Protein AF-0000000086087551 (afdb_homodimer)

Organism: Haemaphysalis longicornis (NCBI:txid44386)

Foldseek 3Di:
DDCPPPPPPCPVPCPVVFDWDDFPRFIWGFDAWPDDDPFWTWTWIARPVVRFIWIKTKGFAADPVSVVLLVVLLVVLCQDDDLQAWHWPGKDKAADPPPVDNGGIMIITITHDFPVAWQLVVLVVCLVVVNADDPLLLLVQLLLVLVVLVRQQPRPPARKAQLADARNQWGAHDPRRTHGHDSSLMDGFKDAFADPVSQVVQLVSSVVPYDLLLFALCSPGPDHRDMGGNLRVLSSSLQRSVCSQRVGGQQVVCVVVVHDSSVVLLVLDRDDDPPGPDDVLSVVLSSLSSDNPSVSHDDSVVSSVSSVVVSVVSVVVD/DDPPPPPPPPPVVCPVVFDWDDFPHFIWGFDAWPDDDPFWTWTWIARPVVRFIWIKTKGFAADPVSVVLLVVLLVVLCQDDDLQAWHWPGKDKAADPPPVDNGGIMIITITHDFPQAWQLVVLVVCLVVVNADDPLLLLVQLLLVLVVLVRQQPDPPARKAQLADARNQWGQHPVRRTHGHDSSLMDGFKDAFADPVSQVVQLVSSVVRYDLLLFALCSPGPDHRDMGGNLRVLSSSLQRSVCSQRVGGQQVVCVVVVHDSSVVLLVLDRDDDPPGPDDVLSVVLSSLSSDNPSVSHDDSVVSSVSSVVVSVVSVVVD

Sequence (636 aa):
MNSLGLGILFNMGCTCTKEAVCINGKRYVVKTRLGEGGFSVVDLVYDASKQRLYALKRIPCHTHESERDAMREAELYKSFDHPNLVRCVDAALVPCHDLSKPFSSEALILLPYFRRGTLQDELTMRARSRDHMAETRLLELFLGMCQGVQAIHSAMPIALAHRDLKPANVLLGEDDVPVWMDFGSMGRARLDIGRTSEAMALQDLATEKCSMSYRAPELFNVESRTSIDERVDIWSLGCCLYAMCFFRSPFEAAHERGDSVALAVLSGHVDIPEDSPYSGGLHTLIRTMLEVDCLQRPFIETVLDQVTALLAAANHKVMNSLGLGILFNMGCTCTKEAVCINGKRYVVKTRLGEGGFSVVDLVYDASKQRLYALKRIPCHTHESERDAMREAELYKSFDHPNLVRCVDAALVPCHDLSKPFSSEALILLPYFRRGTLQDELTMRARSRDHMAETRLLELFLGMCQGVQAIHSAMPIALAHRDLKPANVLLGEDDVPVWMDFGSMGRARLDIGRTSEAMALQDLATEKCSMSYRAPELFNVESRTSIDERVDIWSLGCCLYAMCFFRSPFEAAHERGDSVALAVLSGHVDIPEDSPYSGGLHTLIRTMLEVDCLQRPFIETVLDQVTALLAAANHKV

Solvent-accessible surface area (backbone atoms only — not comparable to full-atom values): 33970 Å² total; per-residue (Å²): 137,85,81,77,76,82,76,78,74,80,73,72,72,75,74,74,74,63,57,66,46,71,53,91,87,41,65,30,39,48,75,46,80,73,46,47,42,89,70,36,34,31,28,32,26,35,30,72,92,74,70,41,66,30,29,35,38,36,30,72,12,77,44,72,54,45,42,52,52,48,50,48,31,51,48,54,26,60,70,47,89,46,90,21,38,52,47,52,74,45,70,41,80,40,76,46,80,54,70,88,48,69,34,57,26,31,34,39,37,32,28,72,56,53,90,71,37,28,46,36,50,52,31,36,46,28,50,75,73,67,54,66,65,56,65,64,59,48,45,54,36,48,46,36,47,48,52,30,49,43,53,41,46,63,32,78,97,55,40,25,25,53,55,50,54,43,43,76,32,22,33,32,42,84,93,60,41,30,22,40,51,78,55,76,48,40,42,74,15,71,43,78,24,65,46,61,67,53,12,46,19,50,26,47,48,34,61,71,51,23,52,70,59,34,51,32,54,65,46,71,64,41,54,48,73,39,70,50,44,48,48,48,42,35,26,6,47,20,28,36,52,42,13,64,66,67,48,42,37,77,36,40,61,36,46,60,72,58,42,25,42,66,57,48,48,66,66,48,70,72,86,74,64,90,81,56,91,65,58,69,68,57,53,48,52,36,51,46,25,46,38,61,54,66,88,70,30,54,54,63,68,56,52,50,51,50,48,52,52,49,46,55,53,52,58,63,75,97,138,83,81,78,78,79,77,78,73,80,72,74,70,78,72,73,74,63,56,67,48,73,53,93,88,42,65,30,39,49,74,45,78,74,47,45,42,89,68,35,35,30,29,32,27,34,30,74,91,74,69,41,66,29,28,35,39,37,30,72,14,76,45,71,54,46,43,50,52,49,50,49,31,50,48,53,26,59,72,49,90,47,90,21,39,52,46,52,75,45,70,38,79,40,76,47,81,53,71,88,45,67,36,57,26,30,35,39,37,32,28,73,57,55,89,69,38,28,46,35,50,54,30,38,48,27,49,76,72,66,54,67,65,56,64,63,59,49,45,53,35,48,46,36,45,48,53,28,51,44,51,40,46,62,32,78,96,53,40,25,25,54,55,51,55,42,42,75,33,22,33,30,43,97,83,60,43,30,22,39,51,77,56,76,48,40,43,75,16,69,43,81,24,66,45,61,66,54,12,46,19,51,26,47,49,35,62,72,52,24,54,70,56,34,50,31,55,67,46,72,64,40,52,48,72,39,71,50,44,50,50,49,42,35,27,7,47,21,27,35,53,41,14,63,65,68,49,41,37,76,37,38,62,37,46,60,74,59,42,24,42,66,57,48,48,66,64,47,69,71,86,74,64,88,82,56,90,66,57,69,67,59,54,48,52,37,52,45,26,46,38,60,54,66,88,70,29,54,54,64,68,57,51,49,53,52,47,53,52,50,45,54,53,53,58,63,74,99

Secondary structure (DSSP, 8-state):
-------------------EEEETTEEEEEEEEEEE-SS-EEEEEEETTTTEEEEEEEEEE-SHHHHHHHHHHHHHHHH---TTB----EEEEEE---TTSS-SEEEEEEEE--TT-BHHHHHHHHHHTT-PPPHHHHHHHHHHHHHHHHHHHT-SSS-EE-S---GGGEEE-GGG-EEE--GGG-EES-EEE-SHHHHHHHHHHHHHHS-GGG--GGGTSPPSSEEE-THHHHHHHHHHHHHHHHSS-TTHHHHHTT--HHHHHHHT-----TT--S-HHHHHHHHHHT-SSGGGSPPHHHHHHHHHHHHHHHHH--/-------------------EEEETTEEEEEEEEEEE-SS-EEEEEEETTTTEEEEEEEEEE-SHHHHHHHHHHHHHHHH---TTB----EEEEEE---TTSS-SEEEEEEEE--TT-BHHHHHHHHHHTT-PPPHHHHHHHHHHHHHHHHHHHT-SSS-EE-S---GGGEEE-TTS-EEE--GGG-EES-EEE-SHHHHHHHHHHHHHHS-GGG--GGGTSPPSSEEE-THHHHHHHHHHHHHHHHSS-TTHHHHHTT--HHHHHHHT-----TT--S-HHHHHHHHHHT-SSGGGSPPHHHHHHHHHHHHHHHHH--

pLDDT: mean 89.17, std 16.14, range [23.95, 98.94]

InterPro domains:
  IPR000719 Protein kinase domain [PF00069] (28-305)
  IPR000719 Protein kinase domain [PS50011] (28-311)
  IPR000719 Protein kinase domain [SM00220] (28-309)
  IPR008271 Serine/threonine-protein kinase, active site [PS00108] (160-172)
  IPR011009 Protein kinase-like domain superfamily [SSF56112] (21-305)
  IPR052239 Serine/threonine-specific protein kinases [PTHR45998] (12-312)

Radius of gyration: 26.56 Å; Cα contacts (8 Å, |Δi|>4): 1166; chains: 2; bounding box: 54×92×97 Å

Nearest PDB structures (foldseek):
  2buj-assembly1_A  TM=9.579E-01  e=4.199E-33  Homo sapiens
  2buj-assembly2_B  TM=9.321E-01  e=1.704E-31  Homo sapiens
  4c57-assembly2_B  TM=8.834E-01  e=3.854E-23  Homo sapiens
  4o38-assembly1_A  TM=8.693E-01  e=4.239E-18  Homo sapiens
  4o38-assembly1_B  TM=8.572E-01  e=4.735E-18  Homo sapiens

Structure (mmCIF, N/CA/C/O backbone):
data_AF-0000000086087551-model_v1
#
loop_
_entity.id
_entity.type
_entity.pdbx_description
1 polymer 'non-specific serine/threonine protein kinase'
#
loop_
_atom_site.group_PDB
_atom_site.id
_atom_site.type_symbol
_atom_site.label_atom_id
_atom_site.label_alt_id
_atom_site.label_comp_id
_atom_site.label_asym_id
_atom_site.label_entity_id
_atom_site.label_seq_id
_atom_site.pdbx_PDB_ins_code
_atom_site.Cartn_x
_atom_site.Cartn_y
_atom_site.Cartn_z
_atom_site.occupancy
_atom_site.B_iso_or_equiv
_atom_site.auth_seq_id
_atom_site.auth_comp_id
_atom_site.auth_asym_id
_atom_site.auth_atom_id
_atom_site.pdbx_PDB_model_num
ATOM 1 N N . MET A 1 1 ? -19.516 52.281 -41.688 1 26.47 1 MET A N 1
ATOM 2 C CA . MET A 1 1 ? -18.219 52 -41.094 1 26.47 1 MET A CA 1
ATOM 3 C C . MET A 1 1 ? -18.156 50.594 -40.531 1 26.47 1 MET A C 1
ATOM 5 O O . MET A 1 1 ? -18.891 50.281 -39.594 1 26.47 1 MET A O 1
ATOM 9 N N . ASN A 1 2 ? -17.875 49.469 -41.312 1 25.23 2 ASN A N 1
ATOM 10 C CA . ASN A 1 2 ? -18.141 48.062 -41.469 1 25.23 2 ASN A CA 1
ATOM 11 C C . ASN A 1 2 ? -17.359 47.219 -40.469 1 25.23 2 ASN A C 1
ATOM 13 O O . ASN A 1 2 ? -16.125 47.219 -40.469 1 25.23 2 ASN A O 1
ATOM 17 N N . SER A 1 3 ? -17.828 47.125 -39.125 1 24.95 3 SER A N 1
ATOM 18 C CA . SER A 1 3 ? -17.312 46.531 -37.906 1 24.95 3 SER A CA 1
ATOM 19 C C . SER A 1 3 ? -16.953 45.062 -38.125 1 24.95 3 SER A C 1
ATOM 21 O O . SER A 1 3 ? -17.844 44.219 -38.219 1 24.95 3 SER A O 1
ATOM 23 N N . LEU A 1 4 ? -16 44.719 -39.031 1 27.45 4 LEU A N 1
ATOM 24 C CA . LEU A 1 4 ? -15.422 43.406 -39.344 1 27.45 4 LEU A CA 1
ATOM 25 C C . LEU A 1 4 ? -14.961 42.688 -38.062 1 27.45 4 LEU A C 1
ATOM 27 O O . LEU A 1 4 ? -14.016 43.125 -37.406 1 27.45 4 LEU A O 1
ATOM 31 N N . GLY A 1 5 ? -15.875 42.281 -37.188 1 26.34 5 GLY A N 1
ATOM 32 C CA . GLY A 1 5 ? -15.703 41.562 -35.938 1 26.34 5 GLY A CA 1
ATOM 33 C C . GLY A 1 5 ? -14.812 40.312 -36.062 1 26.34 5 GLY A C 1
ATOM 34 O O . GLY A 1 5 ? -15.055 39.469 -36.938 1 26.34 5 GLY A O 1
ATOM 35 N N . LEU A 1 6 ? -13.445 40.406 -35.812 1 24.66 6 LEU A N 1
ATOM 36 C CA . LEU A 1 6 ? -12.32 39.469 -35.844 1 24.66 6 LEU A CA 1
ATOM 37 C C . LEU A 1 6 ? -12.664 38.188 -35.062 1 24.66 6 LEU A C 1
ATOM 39 O O . LEU A 1 6 ? -12.828 38.219 -33.844 1 24.66 6 LEU A O 1
ATOM 43 N N . GLY A 1 7 ? -13.531 37.281 -35.562 1 24.73 7 GLY A N 1
ATOM 44 C CA . GLY A 1 7 ? -13.836 35.969 -35.062 1 24.73 7 GLY A CA 1
ATOM 45 C C . GLY A 1 7 ? -12.594 35.125 -34.844 1 24.73 7 GLY A C 1
ATOM 46 O O . GLY A 1 7 ? -12.07 34.5 -35.75 1 24.73 7 GLY A O 1
ATOM 47 N N . ILE A 1 8 ? -11.602 35.531 -34 1 24.5 8 ILE A N 1
ATOM 48 C CA . ILE A 1 8 ? -10.438 34.75 -33.656 1 24.5 8 ILE A CA 1
ATOM 49 C C . ILE A 1 8 ? -10.875 33.344 -33.25 1 24.5 8 ILE A C 1
ATOM 51 O O . ILE A 1 8 ? -11.531 33.188 -32.219 1 24.5 8 ILE A O 1
ATOM 55 N N . LEU A 1 9 ? -11.266 32.469 -34.125 1 25.09 9 LEU A N 1
ATOM 56 C CA . LEU A 1 9 ? -11.453 31.016 -34 1 25.09 9 LEU A CA 1
ATOM 57 C C . LEU A 1 9 ? -10.25 30.359 -33.312 1 25.09 9 LEU A C 1
ATOM 59 O O . LEU A 1 9 ? -9.141 30.406 -33.844 1 25.09 9 LEU A O 1
ATOM 63 N N . PHE A 1 10 ? -10.109 30.453 -31.938 1 26.47 10 PHE A N 1
ATOM 64 C CA . PHE A 1 10 ? -9.188 29.672 -31.125 1 26.47 10 PHE A CA 1
ATOM 65 C C . PHE A 1 10 ? -9.18 28.219 -31.562 1 26.47 10 PHE A C 1
ATOM 67 O O . PHE A 1 10 ? -10.094 27.453 -31.234 1 26.47 10 PHE A O 1
ATOM 74 N N . ASN A 1 11 ? -8.945 27.812 -32.75 1 28.97 11 ASN A N 1
ATOM 75 C CA . ASN A 1 11 ? -8.508 26.5 -33.219 1 28.97 11 ASN A CA 1
ATOM 76 C C . ASN A 1 11 ? -7.402 25.938 -32.312 1 28.97 11 ASN A C 1
ATOM 78 O O . ASN A 1 11 ? -6.219 26.109 -32.625 1 28.97 11 ASN A O 1
ATOM 82 N N . MET A 1 12 ? -7.336 26.188 -31.016 1 29.33 12 MET A N 1
ATOM 83 C CA . MET A 1 12 ? -6.305 25.484 -30.25 1 29.33 12 MET A CA 1
ATOM 84 C C . MET A 1 12 ? -6.301 23.984 -30.594 1 29.33 12 MET A C 1
ATOM 86 O O . MET A 1 12 ? -7.273 23.281 -30.328 1 29.33 12 MET A O 1
ATOM 90 N N . GLY A 1 13 ? -5.848 23.547 -31.766 1 30.69 13 GLY A N 1
ATOM 91 C CA . GLY A 1 13 ? -5.383 22.188 -31.984 1 30.69 13 GLY A CA 1
ATOM 92 C C . GLY A 1 13 ? -4.859 21.516 -30.734 1 30.69 13 GLY A C 1
ATOM 93 O O . GLY A 1 13 ? -3.934 22.016 -30.094 1 30.69 13 GLY A O 1
ATOM 94 N N . CYS A 1 14 ? -5.617 21.016 -29.828 1 31.77 14 CYS A N 1
ATOM 95 C CA . CYS A 1 14 ? -5.168 20.141 -28.75 1 31.77 14 CYS A CA 1
ATOM 96 C C . CYS A 1 14 ? -4.027 19.25 -29.203 1 31.77 14 CYS A C 1
ATOM 98 O O . CYS A 1 14 ? -4.258 18.25 -29.891 1 31.77 14 CYS A O 1
ATOM 100 N N . THR A 1 15 ? -3.014 19.578 -29.891 1 35.97 15 THR A N 1
ATOM 101 C CA . THR A 1 15 ? -1.847 18.703 -30.031 1 35.97 15 THR A CA 1
ATOM 102 C C . THR A 1 15 ? -1.574 17.969 -28.719 1 35.97 15 THR A C 1
ATOM 104 O O . THR A 1 15 ? -1.059 18.547 -27.766 1 35.97 15 THR A O 1
ATOM 107 N N . CYS A 1 16 ? -2.43 17.125 -28.25 1 42.81 16 CYS A N 1
ATOM 108 C CA . CYS A 1 16 ? -2.189 16.203 -27.156 1 42.81 16 CYS A CA 1
ATOM 109 C C . CYS A 1 16 ? -0.792 15.602 -27.234 1 42.81 16 CYS A C 1
ATOM 111 O O . CYS A 1 16 ? -0.553 14.68 -28.031 1 42.81 16 CYS A O 1
ATOM 113 N N . THR A 1 17 ? 0.245 16.328 -27.359 1 49.38 17 THR A N 1
ATOM 114 C CA . THR A 1 17 ? 1.604 15.805 -27.297 1 49.38 17 THR A CA 1
ATOM 115 C C . THR A 1 17 ? 1.683 14.633 -26.312 1 49.38 17 THR A C 1
ATOM 117 O O . THR A 1 17 ? 1.376 14.781 -25.125 1 49.38 17 THR A O 1
ATOM 120 N N . LYS A 1 18 ? 1.462 13.445 -26.844 1 65.31 18 LYS A N 1
ATOM 121 C CA . LYS A 1 18 ? 1.593 12.211 -26.062 1 65.31 18 LYS A CA 1
ATOM 122 C C . LYS A 1 18 ? 2.93 12.164 -25.328 1 65.31 18 LYS A C 1
ATOM 124 O O . LYS A 1 18 ? 3.963 12.539 -25.891 1 65.31 18 LYS A O 1
ATOM 129 N N . GLU A 1 19 ? 3.023 12.109 -24.078 1 84.25 19 GLU A N 1
ATOM 130 C CA . GLU A 1 19 ? 4.219 11.953 -23.266 1 84.25 19 GLU A CA 1
ATOM 131 C C . GLU A 1 19 ? 5.148 10.891 -23.828 1 84.25 19 GLU A C 1
ATOM 133 O O . GLU A 1 19 ? 4.691 9.859 -24.328 1 84.25 19 GLU A O 1
ATOM 138 N N . ALA A 1 20 ? 6.418 11.305 -24.125 1 91 20 ALA A N 1
ATOM 139 C CA . ALA A 1 20 ? 7.426 10.344 -24.547 1 91 20 ALA A CA 1
ATOM 140 C C . ALA A 1 20 ? 8.547 10.227 -23.516 1 91 20 ALA A C 1
ATOM 142 O O . ALA A 1 20 ? 8.805 11.172 -22.766 1 91 20 ALA A O 1
ATOM 143 N N . VAL A 1 21 ? 9.102 9.031 -23.469 1 91.88 21 VAL A N 1
ATOM 144 C CA . VAL A 1 21 ? 10.211 8.773 -22.562 1 91.88 21 VAL A CA 1
ATOM 145 C C . VAL A 1 21 ? 11.391 8.195 -23.344 1 91.88 21 VAL A C 1
ATOM 147 O O . VAL A 1 21 ? 11.203 7.461 -24.312 1 91.88 21 VAL A O 1
ATOM 150 N N . CYS A 1 22 ? 12.539 8.594 -22.891 1 92.94 22 CYS A N 1
ATOM 151 C CA . CYS A 1 22 ? 13.75 8.094 -23.547 1 92.94 22 CYS A CA 1
ATOM 152 C C . CYS A 1 22 ? 14.516 7.168 -22.609 1 92.94 22 CYS A C 1
ATOM 154 O O . CYS A 1 22 ? 14.781 7.512 -21.469 1 92.94 22 CYS A O 1
ATOM 156 N N . ILE A 1 23 ? 14.82 6.016 -23.109 1 95.12 23 ILE A N 1
ATOM 157 C CA . ILE A 1 23 ? 15.625 5.047 -22.375 1 95.12 23 ILE A CA 1
ATOM 158 C C . ILE A 1 23 ? 16.859 4.688 -23.188 1 95.12 23 ILE A C 1
ATOM 160 O O . ILE A 1 23 ? 16.766 4.027 -24.234 1 95.12 23 ILE A O 1
ATOM 164 N N . ASN A 1 24 ? 17.984 5.133 -22.703 1 94.88 24 ASN A N 1
ATOM 165 C CA . ASN A 1 24 ? 19.25 4.859 -23.359 1 94.88 24 ASN A CA 1
ATOM 166 C C . ASN A 1 24 ? 19.234 5.238 -24.828 1 94.88 24 ASN A C 1
ATOM 168 O O . ASN A 1 24 ? 19.609 4.445 -25.688 1 94.88 24 ASN A O 1
ATOM 172 N N . GLY A 1 25 ? 18.656 6.332 -25.109 1 92.12 25 GLY A N 1
ATOM 173 C CA . GLY A 1 25 ? 18.703 6.891 -26.453 1 92.12 25 GLY A CA 1
ATOM 174 C C . GLY A 1 25 ? 17.531 6.473 -27.312 1 92.12 25 GLY A C 1
ATOM 175 O O . GLY A 1 25 ? 17.375 6.945 -28.438 1 92.12 25 GLY A O 1
ATOM 176 N N . LYS A 1 26 ? 16.734 5.621 -26.859 1 94.69 26 LYS A N 1
ATOM 177 C CA . LYS A 1 26 ? 15.547 5.184 -27.594 1 94.69 26 LYS A CA 1
ATOM 178 C C . LYS A 1 26 ? 14.281 5.844 -27.062 1 94.69 26 LYS A C 1
ATOM 180 O O . LYS A 1 26 ? 14.109 5.961 -25.844 1 94.69 26 LYS A O 1
ATOM 185 N N . ARG A 1 27 ? 13.5 6.207 -27.984 1 94.19 27 ARG A N 1
ATOM 186 C CA . ARG A 1 27 ? 12.305 6.957 -27.609 1 94.19 27 ARG A CA 1
ATOM 187 C C . ARG A 1 27 ? 11.078 6.055 -27.594 1 94.19 27 ARG A C 1
ATOM 189 O O . ARG A 1 27 ? 10.859 5.273 -28.516 1 94.19 27 ARG A O 1
ATOM 196 N N . TYR A 1 28 ? 10.258 6.18 -26.562 1 95.94 28 TYR A N 1
ATOM 197 C CA . TYR A 1 28 ? 9.008 5.449 -26.406 1 95.94 28 TYR A CA 1
ATOM 198 C C . TYR A 1 28 ? 7.844 6.406 -26.156 1 95.94 28 TYR A C 1
ATOM 200 O O . TYR A 1 28 ? 7.949 7.316 -25.344 1 95.94 28 TYR A O 1
ATOM 208 N N . VAL A 1 29 ? 6.773 6.141 -26.844 1 95.38 29 VAL A N 1
ATOM 209 C CA . VAL A 1 29 ? 5.594 6.98 -26.688 1 95.38 29 VAL A CA 1
ATOM 210 C C . VAL A 1 29 ? 4.652 6.352 -25.656 1 95.38 29 VAL A C 1
ATOM 212 O O . VAL A 1 29 ? 4.309 5.172 -25.766 1 95.38 29 VAL A O 1
ATOM 215 N N . VAL A 1 30 ? 4.289 7.137 -24.688 1 93.38 30 VAL A N 1
ATOM 216 C CA . VAL A 1 30 ? 3.371 6.645 -23.672 1 93.38 30 VAL A CA 1
ATOM 217 C C . VAL A 1 30 ? 1.95 6.605 -24.234 1 93.38 30 VAL A C 1
ATOM 219 O O . VAL A 1 30 ? 1.44 7.617 -24.719 1 93.38 30 VAL A O 1
ATOM 222 N N . LYS A 1 31 ? 1.336 5.445 -24.156 1 89.38 31 LYS A N 1
ATOM 223 C CA . LYS A 1 31 ? -0.014 5.281 -24.688 1 89.38 31 LYS A CA 1
ATOM 224 C C . LYS A 1 31 ? -1.061 5.434 -23.594 1 89.38 31 LYS A C 1
ATOM 226 O O . LYS A 1 31 ? -1.984 6.242 -23.719 1 89.38 31 LYS A O 1
ATOM 231 N N . THR A 1 32 ? -0.884 4.602 -22.547 1 82.56 32 THR A N 1
ATOM 232 C CA . THR A 1 32 ? -1.858 4.613 -21.469 1 82.56 32 THR A CA 1
ATOM 233 C C . THR A 1 32 ? -1.233 4.098 -20.172 1 82.56 32 THR A C 1
ATOM 235 O O . THR A 1 32 ? -0.207 3.414 -20.203 1 82.56 32 THR A O 1
ATOM 238 N N . ARG A 1 33 ? -1.849 4.457 -19.094 1 83.31 33 ARG A N 1
ATOM 239 C CA . ARG A 1 33 ? -1.463 3.928 -17.781 1 83.31 33 ARG A CA 1
ATOM 240 C C . ARG A 1 33 ? -2.021 2.523 -17.578 1 83.31 33 ARG A C 1
ATOM 242 O O . ARG A 1 33 ? -3.23 2.309 -17.688 1 83.31 33 ARG A O 1
ATOM 249 N N . LEU A 1 34 ? -1.147 1.577 -17.297 1 81.75 34 LEU A N 1
ATOM 250 C CA . LEU A 1 34 ? -1.566 0.2 -17.062 1 81.75 34 LEU A CA 1
ATOM 251 C C . LEU A 1 34 ? -1.877 -0.027 -15.586 1 81.75 34 LEU A C 1
ATOM 253 O O . LEU A 1 34 ? -2.754 -0.826 -15.25 1 81.75 34 LEU A O 1
ATOM 257 N N . GLY A 1 35 ? -1.103 0.568 -14.727 1 77 35 GLY A N 1
ATOM 258 C CA . GLY A 1 35 ? -1.298 0.393 -13.289 1 77 35 GLY A CA 1
ATOM 259 C C . GLY A 1 35 ? -0.464 1.345 -12.453 1 77 35 GLY A C 1
ATOM 260 O O . GLY A 1 35 ? 0.542 1.878 -12.93 1 77 35 GLY A O 1
ATOM 261 N N . GLU A 1 36 ? -0.962 1.623 -11.219 1 76.12 36 GLU A N 1
ATOM 262 C CA . GLU A 1 36 ? -0.247 2.465 -10.258 1 76.12 36 GLU A CA 1
ATOM 263 C C . GLU A 1 36 ? -0.366 1.914 -8.844 1 76.12 36 GLU A C 1
ATOM 265 O O . GLU A 1 36 ? -1.465 1.59 -8.383 1 76.12 36 GLU A O 1
ATOM 270 N N . GLY A 1 37 ? 0.74 1.65 -8.258 1 73.12 37 GLY A N 1
ATOM 271 C CA . GLY A 1 37 ? 0.796 1.233 -6.863 1 73.12 37 GLY A CA 1
ATOM 272 C C . GLY A 1 37 ? 1.63 2.158 -5.996 1 73.12 37 GLY A C 1
ATOM 273 O O . GLY A 1 37 ? 2.062 3.221 -6.449 1 73.12 37 GLY A O 1
ATOM 274 N N . GLY A 1 38 ? 1.701 1.881 -4.766 1 69.5 38 GLY A N 1
ATOM 275 C CA . GLY A 1 38 ? 2.453 2.691 -3.822 1 69.5 38 GLY A CA 1
ATOM 276 C C . GLY A 1 38 ? 3.938 2.748 -4.133 1 69.5 38 GLY A C 1
ATOM 277 O O . GLY A 1 38 ? 4.633 3.67 -3.699 1 69.5 38 GLY A O 1
ATOM 278 N N . PHE A 1 39 ? 4.367 1.865 -4.977 1 75.56 39 PHE A N 1
ATOM 279 C CA . PHE A 1 39 ? 5.809 1.751 -5.16 1 75.56 39 PHE A CA 1
ATOM 280 C C . PHE A 1 39 ? 6.215 2.195 -6.559 1 75.56 39 PHE A C 1
ATOM 282 O O . PHE A 1 39 ? 7.359 2.594 -6.781 1 75.56 39 PHE A O 1
ATOM 289 N N . SER A 1 40 ? 5.293 2.045 -7.504 1 86.75 40 SER A N 1
ATOM 290 C CA . SER A 1 40 ? 5.656 2.328 -8.891 1 86.75 40 SER A CA 1
ATOM 291 C C . SER A 1 40 ? 4.418 2.57 -9.75 1 86.75 40 SER A C 1
ATOM 293 O O . SER A 1 40 ? 3.289 2.359 -9.289 1 86.75 40 SER A O 1
ATOM 295 N N . VAL A 1 41 ? 4.73 3.076 -10.914 1 86.81 41 VAL A N 1
ATOM 296 C CA . VAL A 1 41 ? 3.727 3.244 -11.961 1 86.81 41 VAL A CA 1
ATOM 297 C C . VAL A 1 41 ? 4.121 2.436 -13.195 1 86.81 41 VAL A C 1
ATOM 299 O O . VAL A 1 41 ? 5.309 2.316 -13.516 1 86.81 41 VAL A O 1
ATOM 302 N N . VAL A 1 42 ? 3.084 1.887 -13.828 1 91.75 42 VAL A N 1
ATOM 303 C CA . VAL A 1 42 ? 3.367 1.131 -15.047 1 91.75 42 VAL A CA 1
ATOM 304 C C . VAL A 1 42 ? 2.572 1.711 -16.203 1 91.75 42 VAL A C 1
ATOM 306 O O . VAL A 1 42 ? 1.348 1.833 -16.141 1 91.75 42 VAL A O 1
ATOM 309 N N . ASP A 1 43 ? 3.277 2.016 -17.328 1 92.62 43 ASP A N 1
ATOM 310 C CA . ASP A 1 43 ? 2.66 2.576 -18.531 1 92.62 43 ASP A CA 1
ATOM 311 C C . ASP A 1 43 ? 2.822 1.634 -19.719 1 92.62 43 ASP A C 1
ATOM 313 O O . ASP A 1 43 ? 3.834 0.94 -19.828 1 92.62 43 ASP A O 1
ATOM 317 N N . LEU A 1 44 ? 1.764 1.648 -20.484 1 93.69 44 LEU A N 1
ATOM 318 C CA . LEU A 1 44 ? 1.917 1.074 -21.828 1 93.69 44 LEU A CA 1
ATOM 319 C C . LEU A 1 44 ? 2.666 2.031 -22.75 1 93.69 44 LEU A C 1
ATOM 321 O O . LEU A 1 44 ? 2.27 3.189 -22.891 1 93.69 44 LEU A O 1
ATOM 325 N N . VAL A 1 45 ? 3.738 1.545 -23.312 1 96.5 45 VAL A N 1
ATOM 326 C CA . VAL A 1 45 ? 4.516 2.418 -24.188 1 96.5 45 VAL A CA 1
ATOM 327 C C . VAL A 1 45 ? 4.719 1.742 -25.531 1 96.5 45 VAL A C 1
ATOM 329 O O . VAL A 1 45 ? 4.625 0.518 -25.641 1 96.5 45 VAL A O 1
ATOM 332 N N . TYR A 1 46 ? 4.969 2.562 -26.5 1 96.31 46 TYR A N 1
ATOM 333 C CA . TYR A 1 46 ? 5.07 2.104 -27.891 1 96.31 46 TYR A CA 1
ATOM 334 C C . TYR A 1 46 ? 6.402 2.516 -28.5 1 96.31 46 TYR A C 1
ATOM 336 O O . TYR A 1 46 ? 6.809 3.676 -28.406 1 96.31 46 TYR A O 1
ATOM 344 N N . ASP A 1 47 ? 7.09 1.545 -29 1 95.31 47 ASP A N 1
ATOM 345 C CA . ASP A 1 47 ? 8.281 1.778 -29.797 1 95.31 47 ASP A CA 1
ATOM 346 C C . ASP A 1 47 ? 7.922 1.906 -31.281 1 95.31 47 ASP A C 1
ATOM 348 O O . ASP A 1 47 ? 7.68 0.903 -31.953 1 95.31 47 ASP A O 1
ATOM 352 N N . ALA A 1 48 ? 8.039 3.092 -31.781 1 92 48 ALA A N 1
ATOM 353 C CA . ALA A 1 48 ? 7.648 3.338 -33.156 1 92 48 ALA A CA 1
ATOM 354 C C . ALA A 1 48 ? 8.602 2.652 -34.125 1 92 48 ALA A C 1
ATOM 356 O O . ALA A 1 48 ? 8.195 2.225 -35.219 1 92 48 ALA A O 1
ATOM 357 N N . SER A 1 49 ? 9.828 2.609 -33.781 1 91.69 49 SER A N 1
ATOM 358 C CA . SER A 1 49 ? 10.836 2.008 -34.656 1 91.69 49 SER A CA 1
ATOM 359 C C . SER A 1 49 ? 10.594 0.514 -34.844 1 91.69 49 SER A C 1
ATOM 361 O O . SER A 1 49 ? 10.742 -0.015 -35.938 1 91.69 49 SER A O 1
ATOM 363 N N . LYS A 1 50 ? 10.148 -0.157 -33.812 1 93 50 LYS A N 1
ATOM 364 C CA . LYS A 1 50 ? 9.93 -1.601 -33.844 1 93 50 LYS A CA 1
ATOM 365 C C . LYS A 1 50 ? 8.445 -1.935 -33.938 1 93 50 LYS A C 1
ATOM 367 O O . LYS A 1 50 ? 8.078 -3.098 -34.125 1 93 50 LYS A O 1
ATOM 372 N N . GLN A 1 51 ? 7.648 -0.923 -33.844 1 94.31 51 GLN A N 1
ATOM 373 C CA . GLN A 1 51 ? 6.199 -1.109 -33.875 1 94.31 51 GLN A CA 1
ATOM 374 C C . GLN A 1 51 ? 5.758 -2.152 -32.844 1 94.31 51 GLN A C 1
ATOM 376 O O . GLN A 1 51 ? 5.031 -3.09 -33.188 1 94.31 51 GLN A O 1
ATOM 381 N N . ARG A 1 52 ? 6.262 -1.987 -31.734 1 95.88 52 ARG A N 1
ATOM 382 C CA . ARG A 1 52 ? 5.988 -2.945 -30.656 1 95.88 52 ARG A CA 1
ATOM 383 C C . ARG A 1 52 ? 5.586 -2.232 -29.375 1 95.88 52 ARG A C 1
ATOM 385 O O . ARG A 1 52 ? 6.062 -1.13 -29.094 1 95.88 52 ARG A O 1
ATOM 392 N N . LEU A 1 53 ? 4.703 -2.949 -28.609 1 96.75 53 LEU A N 1
ATOM 393 C CA . LEU A 1 53 ? 4.262 -2.438 -27.312 1 96.75 53 LEU A CA 1
ATOM 394 C C . LEU A 1 53 ? 5.117 -3.01 -26.188 1 96.75 53 LEU A C 1
ATOM 396 O O . LEU A 1 53 ? 5.555 -4.16 -26.266 1 96.75 53 LEU A O 1
ATOM 400 N N . TYR A 1 54 ? 5.355 -2.152 -25.172 1 97.62 54 TYR A N 1
ATOM 401 C CA . TYR A 1 54 ? 6.07 -2.539 -23.953 1 97.62 54 TYR A CA 1
ATOM 402 C C . TYR A 1 54 ? 5.363 -2.006 -22.719 1 97.62 54 TYR A C 1
ATOM 404 O O . TYR A 1 54 ? 4.488 -1.141 -22.812 1 97.62 54 TYR A O 1
ATOM 412 N N . ALA A 1 55 ? 5.645 -2.621 -21.625 1 96.75 55 ALA A N 1
ATOM 413 C CA . ALA A 1 55 ? 5.262 -2.074 -20.328 1 96.75 55 ALA A CA 1
ATOM 414 C C . ALA A 1 55 ? 6.434 -1.345 -19.672 1 96.75 55 ALA A C 1
ATOM 416 O O . ALA A 1 55 ? 7.527 -1.899 -19.547 1 96.75 55 ALA A O 1
ATOM 417 N N . LEU A 1 56 ? 6.203 -0.121 -19.266 1 97 56 LEU A N 1
ATOM 418 C CA . LEU A 1 56 ? 7.242 0.675 -18.625 1 97 56 LEU A CA 1
ATOM 419 C C . LEU A 1 56 ? 6.934 0.87 -17.141 1 97 56 LEU A C 1
ATOM 421 O O . LEU A 1 56 ? 6 1.59 -16.781 1 97 56 LEU A O 1
ATOM 425 N N . LYS A 1 57 ? 7.711 0.217 -16.312 1 95.56 57 LYS A N 1
ATOM 426 C CA . LYS A 1 57 ? 7.633 0.445 -14.875 1 95.56 57 LYS A CA 1
ATOM 427 C C . LYS A 1 57 ? 8.484 1.645 -14.461 1 95.56 57 LYS A C 1
ATOM 429 O O . LYS A 1 57 ? 9.68 1.696 -14.758 1 95.56 57 LYS A O 1
ATOM 434 N N . ARG A 1 58 ? 7.84 2.564 -13.836 1 93.81 58 ARG A N 1
ATOM 435 C CA . ARG A 1 58 ? 8.508 3.779 -13.375 1 93.81 58 ARG A CA 1
ATOM 436 C C . ARG A 1 58 ? 8.555 3.826 -11.852 1 93.81 58 ARG A C 1
ATOM 438 O O . ARG A 1 58 ? 7.52 3.812 -11.188 1 93.81 58 ARG A O 1
ATOM 445 N N . ILE A 1 59 ? 9.734 3.875 -11.312 1 92.88 59 ILE A N 1
ATOM 446 C CA . ILE A 1 59 ? 9.922 3.893 -9.867 1 92.88 59 ILE A CA 1
ATOM 447 C C . ILE A 1 59 ? 10.484 5.246 -9.438 1 92.88 59 ILE A C 1
ATOM 449 O O . ILE A 1 59 ? 11.664 5.531 -9.672 1 92.88 59 ILE A O 1
ATOM 453 N N . PRO A 1 60 ? 9.656 6.047 -8.844 1 87.19 60 PRO A N 1
ATOM 454 C CA . PRO A 1 60 ? 10.188 7.309 -8.32 1 87.19 60 PRO A CA 1
ATOM 455 C C . PRO A 1 60 ? 11.227 7.102 -7.223 1 87.19 60 PRO A C 1
ATOM 457 O O . PRO A 1 60 ? 11.047 6.246 -6.352 1 87.19 60 PRO A O 1
ATOM 460 N N . CYS A 1 61 ? 12.297 7.797 -7.336 1 86.44 61 CYS A N 1
ATOM 461 C CA . CYS A 1 61 ? 13.367 7.715 -6.352 1 86.44 61 CYS A CA 1
ATOM 462 C C . CYS A 1 61 ? 13.562 9.047 -5.645 1 86.44 61 CYS A C 1
ATOM 464 O O . CYS A 1 61 ? 13.875 10.055 -6.285 1 86.44 61 CYS A O 1
ATOM 466 N N . HIS A 1 62 ? 13.445 8.953 -4.348 1 74.19 62 HIS A N 1
ATOM 467 C CA . HIS A 1 62 ? 13.531 10.18 -3.572 1 74.19 62 HIS A CA 1
ATOM 468 C C . HIS A 1 62 ? 14.914 10.359 -2.965 1 74.19 62 HIS A C 1
ATOM 470 O O . HIS A 1 62 ? 15.281 11.461 -2.541 1 74.19 62 HIS A O 1
ATOM 476 N N . THR A 1 63 ? 15.625 9.273 -2.805 1 76.56 63 THR A N 1
ATOM 477 C CA . THR A 1 63 ? 16.969 9.273 -2.223 1 76.56 63 THR A CA 1
ATOM 478 C C . THR A 1 63 ? 17.906 8.406 -3.049 1 76.56 63 THR A C 1
ATOM 480 O O . THR A 1 63 ? 17.469 7.688 -3.953 1 76.56 63 THR A O 1
ATOM 483 N N . HIS A 1 64 ? 19.109 8.523 -2.705 1 82.75 64 HIS A N 1
ATOM 484 C CA . HIS A 1 64 ? 20.109 7.68 -3.365 1 82.75 64 HIS A CA 1
ATOM 485 C C . HIS A 1 64 ? 19.891 6.211 -3.02 1 82.75 64 HIS A C 1
ATOM 487 O O . HIS A 1 64 ? 20.141 5.332 -3.85 1 82.75 64 HIS A O 1
ATOM 493 N N . GLU A 1 65 ? 19.406 5.992 -1.854 1 83.19 65 GLU A N 1
ATOM 494 C CA . GLU A 1 65 ? 19.125 4.621 -1.432 1 83.19 65 GLU A CA 1
ATOM 495 C C . GLU A 1 65 ? 17.984 4.02 -2.248 1 83.19 65 GLU A C 1
ATOM 497 O O . GLU A 1 65 ? 18.062 2.863 -2.67 1 83.19 65 GLU A O 1
ATOM 502 N N . SER A 1 66 ? 17.016 4.812 -2.447 1 85.12 66 SER A N 1
ATOM 503 C CA . SER A 1 66 ? 15.891 4.328 -3.246 1 85.12 66 SER A CA 1
ATOM 504 C C . SER A 1 66 ? 16.297 4.109 -4.699 1 85.12 66 SER A C 1
ATOM 506 O O . SER A 1 66 ? 15.766 3.23 -5.375 1 85.12 66 SER A O 1
ATOM 508 N N . GLU A 1 67 ? 17.25 4.934 -5.176 1 90.25 67 GLU A N 1
ATOM 509 C CA . GLU A 1 67 ? 17.797 4.719 -6.512 1 90.25 67 GLU A CA 1
ATOM 510 C C . GLU A 1 67 ? 18.5 3.363 -6.605 1 90.25 67 GLU A C 1
ATOM 512 O O . GLU A 1 67 ? 18.297 2.625 -7.574 1 90.25 67 GLU A O 1
ATOM 517 N N . ARG A 1 68 ? 19.25 3.09 -5.594 1 90.69 68 ARG A N 1
ATOM 518 C CA . ARG A 1 68 ? 19.984 1.828 -5.562 1 90.69 68 ARG A CA 1
ATOM 519 C C . ARG A 1 68 ? 19.031 0.641 -5.527 1 90.69 68 ARG A C 1
ATOM 521 O O . ARG A 1 68 ? 19.219 -0.343 -6.242 1 90.69 68 ARG A O 1
ATOM 528 N N . ASP A 1 69 ? 18.031 0.73 -4.777 1 89.25 69 ASP A N 1
ATOM 529 C CA . ASP A 1 69 ? 17.047 -0.335 -4.672 1 89.25 69 ASP A CA 1
ATOM 530 C C . ASP A 1 69 ? 16.328 -0.553 -6 1 89.25 69 ASP A C 1
ATOM 532 O O . ASP A 1 69 ? 16.109 -1.693 -6.414 1 89.25 69 ASP A O 1
ATOM 536 N N . ALA A 1 70 ? 15.953 0.541 -6.594 1 92.38 70 ALA A N 1
ATOM 537 C CA . ALA A 1 70 ? 15.258 0.46 -7.871 1 92.38 70 ALA A CA 1
ATOM 538 C C . ALA A 1 70 ? 16.141 -0.165 -8.945 1 92.38 70 ALA A C 1
ATOM 540 O O . ALA A 1 70 ? 15.68 -1 -9.727 1 92.38 70 ALA A O 1
ATOM 541 N N . MET A 1 71 ? 17.359 0.188 -8.945 1 93.88 71 MET A N 1
ATOM 542 C CA . MET A 1 71 ? 18.281 -0.346 -9.945 1 93.88 71 MET A CA 1
ATOM 543 C C . MET A 1 71 ? 18.609 -1.807 -9.656 1 93.88 71 MET A C 1
ATOM 545 O O . MET A 1 71 ? 18.812 -2.596 -10.578 1 93.88 71 MET A O 1
ATOM 549 N N . ARG A 1 72 ? 18.656 -2.127 -8.422 1 92.94 72 ARG A N 1
ATOM 550 C CA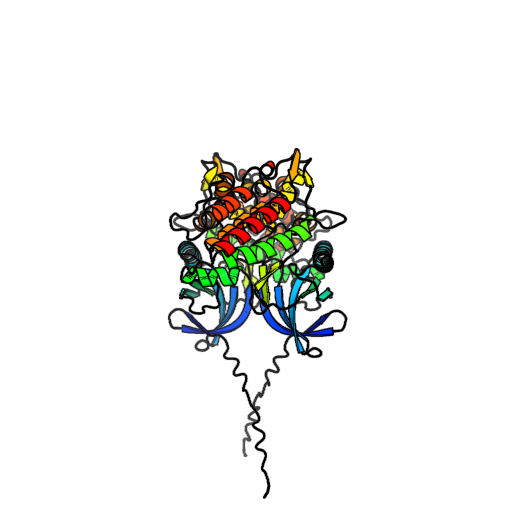 . ARG A 1 72 ? 18.812 -3.531 -8.062 1 92.94 72 ARG A CA 1
ATOM 551 C C . ARG A 1 72 ? 17.656 -4.371 -8.602 1 92.94 72 ARG A C 1
ATOM 553 O O . ARG A 1 72 ? 17.875 -5.488 -9.086 1 92.94 72 ARG A O 1
ATOM 560 N N . GLU A 1 73 ? 16.5 -3.846 -8.445 1 93.56 73 GLU A N 1
ATOM 561 C CA . GLU A 1 73 ? 15.344 -4.539 -9.016 1 93.56 73 GLU A CA 1
ATOM 562 C C . GLU A 1 73 ? 15.531 -4.766 -10.516 1 93.56 73 GLU A C 1
ATOM 564 O O . GLU A 1 73 ? 15.258 -5.855 -11.023 1 93.56 73 GLU A O 1
ATOM 569 N N . ALA A 1 74 ? 15.992 -3.779 -11.242 1 94.38 74 ALA A N 1
ATOM 570 C CA . ALA A 1 74 ? 16.25 -3.895 -12.68 1 94.38 74 ALA A CA 1
ATOM 571 C C . ALA A 1 74 ? 17.25 -5.004 -12.969 1 94.38 74 ALA A C 1
ATOM 573 O O . ALA A 1 74 ? 17.078 -5.773 -13.922 1 94.38 74 ALA A O 1
ATOM 574 N N . GLU A 1 75 ? 18.203 -5.059 -12.148 1 94.25 75 GLU A N 1
ATOM 575 C CA . GLU A 1 75 ? 19.25 -6.066 -12.328 1 94.25 75 GLU A CA 1
ATOM 576 C C . GLU A 1 75 ? 18.703 -7.473 -12.102 1 94.25 75 GLU A C 1
ATOM 578 O O . GLU A 1 75 ? 19.125 -8.422 -12.766 1 94.25 75 GLU A O 1
ATOM 583 N N . LEU A 1 76 ? 17.797 -7.578 -11.203 1 93.69 76 LEU A N 1
ATOM 584 C CA . LEU A 1 76 ? 17.188 -8.875 -10.938 1 93.69 76 LEU A CA 1
ATOM 585 C C . LEU A 1 76 ? 16.422 -9.367 -12.164 1 93.69 76 LEU A C 1
ATOM 587 O O . LEU A 1 76 ? 16.5 -10.547 -12.516 1 93.69 76 LEU A O 1
ATOM 591 N N . TYR A 1 77 ? 15.766 -8.516 -12.82 1 93 77 TYR A N 1
ATOM 592 C CA . TYR A 1 77 ? 15.055 -8.867 -14.047 1 93 77 TYR A CA 1
ATOM 593 C C . TYR A 1 77 ? 16.016 -9.406 -15.102 1 93 77 TYR A C 1
ATOM 595 O O . TYR A 1 77 ? 15.656 -10.289 -15.883 1 93 77 TYR A O 1
ATOM 603 N N . LYS A 1 78 ? 17.188 -8.883 -15.109 1 92.19 78 LYS A N 1
ATOM 604 C CA . LYS A 1 78 ? 18.172 -9.242 -16.125 1 92.19 78 LYS A CA 1
ATOM 605 C C . LYS A 1 78 ? 18.875 -10.547 -15.773 1 92.19 78 LYS A C 1
ATOM 607 O O . LYS A 1 78 ? 19.438 -11.219 -16.641 1 92.19 78 LYS A O 1
ATOM 612 N N . SER A 1 79 ? 18.797 -10.875 -14.57 1 92.31 79 SER A N 1
ATOM 613 C CA . SER A 1 79 ? 19.609 -11.984 -14.078 1 92.31 79 SER A CA 1
ATOM 614 C C . SER A 1 79 ? 18.953 -13.328 -14.391 1 92.31 79 SER A C 1
ATOM 616 O O . SER A 1 79 ? 19.594 -14.375 -14.297 1 92.31 79 SER A O 1
ATOM 618 N N . PHE A 1 80 ? 17.75 -13.305 -14.789 1 93.69 80 PHE A N 1
ATOM 619 C CA . PHE A 1 80 ? 17.047 -14.547 -15.055 1 93.69 80 PHE A CA 1
ATOM 620 C C . PHE A 1 80 ? 16.719 -14.688 -16.531 1 93.69 80 PHE A C 1
ATOM 622 O O . PHE A 1 80 ? 16.297 -13.719 -17.172 1 93.69 80 PHE A O 1
ATOM 629 N N . ASP A 1 81 ? 17.078 -15.82 -17.094 1 93.88 81 ASP A N 1
ATOM 630 C CA . ASP A 1 81 ? 16.625 -16.25 -18.422 1 93.88 81 ASP A CA 1
ATOM 631 C C . ASP A 1 81 ? 15.773 -17.516 -18.328 1 93.88 81 ASP A C 1
ATOM 633 O O . ASP A 1 81 ? 16.297 -18.625 -18.406 1 93.88 81 ASP A O 1
ATOM 637 N N . HIS A 1 82 ? 14.57 -17.328 -18.141 1 96.88 82 HIS A N 1
ATOM 638 C CA . HIS A 1 82 ? 13.617 -18.406 -17.906 1 96.88 82 HIS A CA 1
ATOM 639 C C . HIS A 1 82 ? 12.242 -18.047 -18.453 1 96.88 82 HIS A C 1
ATOM 641 O O . HIS A 1 82 ? 11.789 -16.906 -18.328 1 96.88 82 HIS A O 1
ATOM 647 N N . PRO A 1 83 ? 11.57 -18.984 -19.047 1 96.81 83 PRO A N 1
ATOM 648 C CA . PRO A 1 83 ? 10.281 -18.688 -19.688 1 96.81 83 PRO A CA 1
ATOM 649 C C . PRO A 1 83 ? 9.211 -18.266 -18.688 1 96.81 83 PRO A C 1
ATOM 651 O O . PRO A 1 83 ? 8.234 -17.609 -19.062 1 96.81 83 PRO A O 1
ATOM 654 N N . ASN A 1 84 ? 9.359 -18.609 -17.406 1 98.31 84 ASN A N 1
ATOM 655 C CA . ASN A 1 84 ? 8.352 -18.328 -16.391 1 98.31 84 ASN A CA 1
ATOM 656 C C . ASN A 1 84 ? 8.734 -17.109 -15.539 1 98.31 84 ASN A C 1
ATOM 658 O O . ASN A 1 84 ? 8.133 -16.859 -14.5 1 98.31 84 ASN A O 1
ATOM 662 N N . LEU A 1 85 ? 9.75 -16.359 -15.945 1 98.25 85 LEU A N 1
ATOM 663 C CA . LEU A 1 85 ? 10.172 -15.117 -15.297 1 98.25 85 LEU A CA 1
ATOM 664 C C . LEU A 1 85 ? 10.289 -13.992 -16.312 1 98.25 85 LEU A C 1
ATOM 666 O O . LEU A 1 85 ? 10.883 -14.164 -17.375 1 98.25 85 LEU A O 1
ATOM 670 N N . VAL A 1 86 ? 9.711 -12.859 -15.961 1 97.19 86 VAL A N 1
ATOM 671 C CA . VAL A 1 86 ? 9.727 -11.742 -16.891 1 97.19 86 VAL A CA 1
ATOM 672 C C . VAL A 1 86 ? 11.156 -11.242 -17.078 1 97.19 86 VAL A C 1
ATOM 674 O O . VAL A 1 86 ? 11.93 -11.18 -16.109 1 97.19 86 VAL A O 1
ATOM 677 N N . ARG A 1 87 ? 11.5 -10.914 -18.234 1 94.25 87 ARG A N 1
ATOM 678 C CA . ARG A 1 87 ? 12.836 -10.406 -18.516 1 94.25 87 ARG A CA 1
ATOM 679 C C . ARG A 1 87 ? 12.797 -8.914 -18.844 1 94.25 87 ARG A C 1
ATOM 681 O O . ARG A 1 87 ? 11.938 -8.453 -19.578 1 94.25 87 ARG A O 1
ATOM 688 N N . CYS A 1 88 ? 13.734 -8.227 -18.297 1 95.12 88 CYS A N 1
ATOM 689 C CA . CYS A 1 88 ? 13.867 -6.797 -18.547 1 95.12 88 CYS A CA 1
ATOM 690 C C . CYS A 1 88 ? 14.398 -6.543 -19.953 1 95.12 88 CYS A C 1
ATOM 692 O O . CYS A 1 88 ? 15.367 -7.176 -20.375 1 95.12 88 CYS A O 1
ATOM 694 N N . VAL A 1 89 ? 13.758 -5.672 -20.688 1 95.81 89 VAL A N 1
ATOM 695 C CA . VAL A 1 89 ? 14.18 -5.297 -22.031 1 95.81 89 VAL A CA 1
ATOM 696 C C . VAL A 1 89 ? 15.242 -4.211 -21.969 1 95.81 89 VAL A C 1
ATOM 698 O O . VAL A 1 89 ? 16.25 -4.27 -22.672 1 95.81 89 VAL A O 1
ATOM 701 N N . ASP A 1 90 ? 15.023 -3.275 -21.156 1 96 90 ASP A N 1
ATOM 702 C CA . ASP A 1 90 ? 15.93 -2.152 -20.953 1 96 90 ASP A CA 1
ATOM 703 C C . ASP A 1 90 ? 15.648 -1.449 -19.641 1 96 90 ASP A C 1
ATOM 705 O O . ASP A 1 90 ? 14.602 -1.661 -19.016 1 96 90 ASP A O 1
ATOM 709 N N . ALA A 1 91 ? 16.641 -0.765 -19.156 1 96.81 91 ALA A N 1
ATOM 710 C CA . ALA A 1 91 ? 16.469 -0.015 -17.906 1 96.81 91 ALA A CA 1
ATOM 711 C C . ALA A 1 91 ? 17.391 1.208 -17.875 1 96.81 91 ALA A C 1
ATOM 713 O O . ALA A 1 91 ? 18.453 1.206 -18.484 1 96.81 91 ALA A O 1
ATOM 714 N N . ALA A 1 92 ? 16.906 2.27 -17.219 1 96.44 92 ALA A N 1
ATOM 715 C CA . ALA A 1 92 ? 17.719 3.473 -17.047 1 96.44 92 ALA A CA 1
ATOM 716 C C . ALA A 1 92 ? 17.281 4.262 -15.812 1 96.44 92 ALA A C 1
ATOM 718 O O . ALA A 1 92 ? 16.125 4.203 -15.414 1 96.44 92 ALA A O 1
ATOM 719 N N . LEU A 1 93 ? 18.219 4.84 -15.195 1 95.31 93 LEU A N 1
ATOM 720 C CA . LEU A 1 93 ? 17.953 5.855 -14.188 1 95.31 93 LEU A CA 1
ATOM 721 C C . LEU A 1 93 ? 17.969 7.25 -14.797 1 95.31 93 LEU A C 1
ATOM 723 O O . LEU A 1 93 ? 18.953 7.641 -15.43 1 95.31 93 LEU A O 1
ATOM 727 N N . VAL A 1 94 ? 16.859 7.992 -14.648 1 93.12 94 VAL A N 1
ATOM 728 C CA . VAL A 1 94 ? 16.781 9.297 -15.297 1 93.12 94 VAL A CA 1
ATOM 729 C C . VAL A 1 94 ? 16.453 10.367 -14.25 1 93.12 94 VAL A C 1
ATOM 731 O O . VAL A 1 94 ? 15.664 10.125 -13.336 1 93.12 94 VAL A O 1
ATOM 734 N N . PRO A 1 95 ? 17.094 11.508 -14.383 1 87.5 95 PRO A N 1
ATOM 735 C CA . PRO A 1 95 ? 16.719 12.602 -13.492 1 87.5 95 PRO A CA 1
ATOM 736 C C . PRO A 1 95 ? 15.32 13.148 -13.781 1 87.5 95 PRO A C 1
ATOM 738 O O . PRO A 1 95 ? 14.859 13.086 -14.922 1 87.5 95 PRO A O 1
ATOM 741 N N . CYS A 1 96 ? 14.664 13.484 -12.781 1 79.31 96 CYS A N 1
ATOM 742 C CA . CYS A 1 96 ? 13.375 14.133 -12.977 1 79.31 96 CYS A CA 1
ATOM 743 C C . CYS A 1 96 ? 13.531 15.641 -13.125 1 79.31 96 CYS A C 1
ATOM 745 O O . CYS A 1 96 ? 14 16.312 -12.203 1 79.31 96 CYS A O 1
ATOM 747 N N . HIS A 1 97 ? 13.156 16.141 -14.297 1 71.06 97 HIS A N 1
ATOM 748 C CA . HIS A 1 97 ? 13.289 17.562 -14.555 1 71.06 97 HIS A CA 1
ATOM 749 C C . HIS A 1 97 ? 11.969 18.297 -14.305 1 71.06 97 HIS A C 1
ATOM 751 O O . HIS A 1 97 ? 11.938 19.531 -14.242 1 71.06 97 HIS A O 1
ATOM 757 N N . ASP A 1 98 ? 10.977 17.453 -14.219 1 65.06 98 ASP A N 1
ATOM 758 C CA . ASP A 1 98 ? 9.664 18.047 -13.938 1 65.06 98 ASP A CA 1
ATOM 759 C C . ASP A 1 98 ? 9.547 18.453 -12.477 1 65.06 98 ASP A C 1
ATOM 761 O O . ASP A 1 98 ? 9.391 17.609 -11.594 1 65.06 98 ASP A O 1
ATOM 765 N N . LEU A 1 99 ? 9.547 19.703 -12.242 1 59.91 99 LEU A N 1
ATOM 766 C CA . LEU A 1 99 ? 9.562 20.266 -10.891 1 59.91 99 LEU A CA 1
ATOM 767 C C . LEU A 1 99 ? 8.25 19.984 -10.172 1 59.91 99 LEU A C 1
ATOM 769 O O . LEU A 1 99 ? 8.172 20.094 -8.945 1 59.91 99 LEU A O 1
ATOM 773 N N . SER A 1 100 ? 7.25 19.594 -11.023 1 58 100 SER A N 1
ATOM 774 C CA . SER A 1 100 ? 5.953 19.328 -10.406 1 58 100 SER A CA 1
ATOM 775 C C . SER A 1 100 ? 5.922 17.938 -9.75 1 58 100 SER A C 1
ATOM 777 O O . SER A 1 100 ? 5.027 17.656 -8.953 1 58 100 SER A O 1
ATOM 779 N N . LYS A 1 101 ? 7 17.188 -10.016 1 66.19 101 LYS A N 1
ATOM 780 C CA . LYS A 1 101 ? 7.02 15.828 -9.469 1 66.19 101 LYS A CA 1
ATOM 781 C C . LYS A 1 101 ? 7.809 15.781 -8.164 1 66.19 101 LYS A C 1
ATOM 783 O O . LYS A 1 101 ? 8.852 16.438 -8.031 1 66.19 101 LYS A O 1
ATOM 788 N N . PRO A 1 102 ? 7.242 15.023 -7.18 1 62.03 102 PRO A N 1
ATOM 789 C CA . PRO A 1 102 ? 7.848 15.039 -5.844 1 62.03 102 PRO A CA 1
ATOM 790 C C . PRO A 1 102 ? 9.016 14.062 -5.719 1 62.03 102 PRO A C 1
ATOM 792 O O . PRO A 1 102 ? 9.125 13.344 -4.723 1 62.03 102 PRO A O 1
ATOM 795 N N . PHE A 1 103 ? 9.773 13.836 -6.816 1 73.38 103 PHE A N 1
ATOM 796 C CA . PHE A 1 103 ? 10.945 12.961 -6.727 1 73.38 103 PHE A CA 1
ATOM 797 C C . PHE A 1 103 ? 12.07 13.484 -7.609 1 73.38 103 PHE A C 1
ATOM 799 O O . PHE A 1 103 ? 11.836 14.258 -8.539 1 73.38 103 PHE A O 1
ATOM 806 N N . SER A 1 104 ? 13.344 13.125 -7.242 1 77.69 104 SER A N 1
ATOM 807 C CA . SER A 1 104 ? 14.531 13.68 -7.879 1 77.69 104 SER A CA 1
ATOM 808 C C . SER A 1 104 ? 14.898 12.891 -9.133 1 77.69 104 SER A C 1
ATOM 810 O O . SER A 1 104 ? 15.484 13.445 -10.07 1 77.69 104 SER A O 1
ATOM 812 N N . SER A 1 105 ? 14.586 11.633 -9.055 1 88.81 105 SER A N 1
ATOM 813 C CA . SER A 1 105 ? 14.906 10.758 -10.18 1 88.81 105 SER A CA 1
ATOM 814 C C . SER A 1 105 ? 13.906 9.609 -10.289 1 88.81 105 SER A C 1
ATOM 816 O O . SER A 1 105 ? 13.062 9.43 -9.406 1 88.81 105 SER A O 1
ATOM 818 N N . GLU A 1 106 ? 13.945 8.992 -11.383 1 92.62 106 GLU A N 1
ATOM 819 C CA . GLU A 1 106 ? 13.102 7.816 -11.562 1 92.62 106 GLU A CA 1
ATOM 820 C C . GLU A 1 106 ? 13.859 6.707 -12.289 1 92.62 106 GLU A C 1
ATOM 822 O O . GLU A 1 106 ? 14.633 6.977 -13.211 1 92.62 106 GLU A O 1
ATOM 827 N N . ALA A 1 107 ? 13.688 5.523 -11.75 1 95.69 107 ALA A N 1
ATOM 828 C CA . ALA A 1 107 ? 14.148 4.348 -12.484 1 95.69 107 ALA A CA 1
ATOM 829 C C . ALA A 1 107 ? 13.109 3.889 -13.508 1 95.69 107 ALA A C 1
ATOM 831 O O . ALA A 1 107 ? 11.938 3.738 -13.172 1 95.69 107 ALA A O 1
ATOM 832 N N . LEU A 1 108 ? 13.547 3.779 -14.719 1 96.31 108 LEU A N 1
ATOM 833 C CA . LEU A 1 108 ? 12.719 3.277 -15.812 1 96.31 108 LEU A CA 1
ATOM 834 C C . LEU A 1 108 ? 13.086 1.84 -16.156 1 96.31 108 LEU A C 1
ATOM 836 O O . LEU A 1 108 ? 14.234 1.56 -16.516 1 96.31 108 LEU A O 1
ATOM 840 N N . ILE A 1 109 ? 12.141 0.945 -16.016 1 96.94 109 ILE A N 1
ATOM 841 C CA . ILE A 1 109 ? 12.367 -0.458 -16.344 1 96.94 109 ILE A CA 1
ATOM 842 C C . ILE A 1 109 ? 11.406 -0.886 -17.453 1 96.94 109 ILE A C 1
ATOM 844 O O . ILE A 1 109 ? 10.195 -0.973 -17.234 1 96.94 109 ILE A O 1
ATOM 848 N N . LEU A 1 110 ? 11.938 -1.169 -18.625 1 97.31 110 LEU A N 1
ATOM 849 C CA . LEU A 1 110 ? 11.148 -1.571 -19.781 1 97.31 110 LEU A CA 1
ATOM 850 C C . LEU A 1 110 ? 10.945 -3.082 -19.812 1 97.31 110 LEU A C 1
ATOM 852 O O . LEU A 1 110 ? 11.922 -3.844 -19.828 1 97.31 110 LEU A O 1
ATOM 856 N N . LEU A 1 111 ? 9.711 -3.459 -19.797 1 97.19 111 LEU A N 1
ATOM 857 C CA . LEU A 1 111 ? 9.336 -4.867 -19.75 1 97.19 111 LEU A CA 1
ATOM 858 C C . LEU A 1 111 ? 8.469 -5.242 -20.938 1 97.19 111 LEU A C 1
ATOM 860 O O . LEU A 1 111 ? 7.832 -4.375 -21.547 1 97.19 111 LEU A O 1
ATOM 864 N N . PRO A 1 112 ? 8.438 -6.512 -21.297 1 96.25 112 PRO A N 1
ATOM 865 C CA . PRO A 1 112 ? 7.48 -6.93 -22.328 1 96.25 112 PRO A CA 1
ATOM 866 C C . PRO A 1 112 ? 6.027 -6.707 -21.906 1 96.25 112 PRO A C 1
ATOM 868 O O . PRO A 1 112 ? 5.703 -6.797 -20.734 1 96.25 112 PRO A O 1
ATOM 871 N N . TYR A 1 113 ? 5.254 -6.434 -22.938 1 96.44 113 TYR A N 1
ATOM 872 C CA . TYR A 1 113 ? 3.826 -6.27 -22.688 1 96.44 113 TYR A CA 1
ATOM 873 C C . TYR A 1 113 ? 3.09 -7.594 -22.844 1 96.44 113 TYR A C 1
ATOM 875 O O . TYR A 1 113 ? 3.271 -8.297 -23.828 1 96.44 113 TYR A O 1
ATOM 883 N N . PHE A 1 114 ? 2.289 -7.949 -21.875 1 95.25 114 PHE A N 1
ATOM 884 C CA . PHE A 1 114 ? 1.443 -9.133 -21.922 1 95.25 114 PHE A CA 1
ATOM 885 C C . PHE A 1 114 ? -0.023 -8.75 -22.062 1 95.25 114 PHE A C 1
ATOM 887 O O . PHE A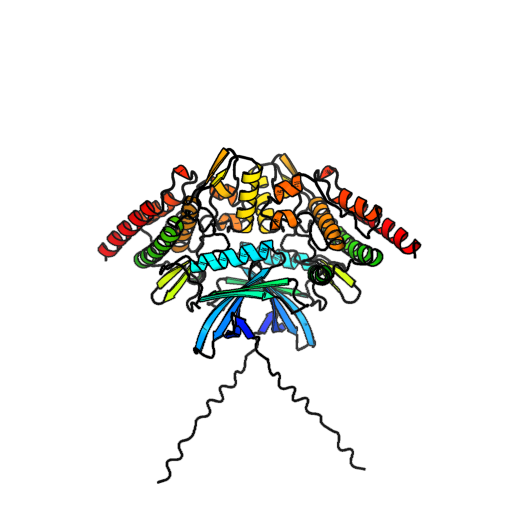 1 114 ? -0.659 -8.312 -21.109 1 95.25 114 PHE A O 1
ATOM 894 N N . ARG A 1 115 ? -0.598 -9.055 -23.141 1 91.38 115 ARG A N 1
ATOM 895 C CA . ARG A 1 115 ? -1.924 -8.562 -23.516 1 91.38 115 ARG A CA 1
ATOM 896 C C . ARG A 1 115 ? -3.006 -9.258 -22.688 1 91.38 115 ARG A C 1
ATOM 898 O O . ARG A 1 115 ? -4.062 -8.68 -22.438 1 91.38 115 ARG A O 1
ATOM 905 N N . ARG A 1 116 ? -2.736 -10.445 -22.203 1 92.56 116 ARG A N 1
ATOM 906 C CA . ARG A 1 116 ? -3.762 -11.227 -21.531 1 92.56 116 ARG A CA 1
ATOM 907 C C . ARG A 1 116 ? -3.873 -10.828 -20.062 1 92.56 116 ARG A C 1
ATOM 909 O O . ARG A 1 116 ? -4.754 -11.305 -19.344 1 92.56 116 ARG A O 1
ATOM 916 N N . GLY A 1 117 ? -2.975 -9.992 -19.578 1 91.81 117 GLY A N 1
ATOM 917 C CA . GLY A 1 117 ? -3.045 -9.523 -18.203 1 91.81 117 GLY A CA 1
ATOM 918 C C . GLY A 1 117 ? -2.49 -10.516 -17.203 1 91.81 117 GLY A C 1
ATOM 919 O O . GLY A 1 117 ? -1.562 -11.266 -17.516 1 91.81 117 GLY A O 1
ATOM 920 N N . THR A 1 118 ? -3.086 -10.438 -15.992 1 94.12 118 THR A N 1
ATOM 921 C CA . THR A 1 118 ? -2.543 -11.25 -14.914 1 94.12 118 THR A CA 1
ATOM 922 C C . THR A 1 118 ? -3.479 -12.414 -14.586 1 94.12 118 THR A C 1
ATOM 924 O O . THR A 1 118 ? -4.637 -12.422 -15.008 1 94.12 118 THR A O 1
ATOM 927 N N . LEU A 1 119 ? -2.914 -13.383 -13.883 1 97.12 119 LEU A N 1
ATOM 928 C CA . LEU A 1 119 ? -3.719 -14.484 -13.367 1 97.12 119 LEU A CA 1
ATOM 929 C C . LEU A 1 119 ? -4.828 -13.961 -12.461 1 97.12 119 LEU A C 1
ATOM 931 O O . LEU A 1 119 ? -5.93 -14.516 -12.438 1 97.12 119 LEU A O 1
ATOM 935 N N . GLN A 1 120 ? -4.559 -12.93 -11.703 1 94.06 120 GLN A N 1
ATOM 936 C CA . GLN A 1 120 ? -5.59 -12.328 -10.852 1 94.06 120 GLN A CA 1
ATOM 937 C C . GLN A 1 120 ? -6.77 -11.836 -11.688 1 94.06 120 GLN A C 1
ATOM 939 O O . GLN A 1 120 ? -7.926 -12.008 -11.297 1 94.06 120 GLN A O 1
ATOM 944 N N . ASP A 1 121 ? -6.48 -11.219 -12.82 1 88.62 121 ASP A N 1
ATOM 945 C CA . ASP A 1 121 ? -7.539 -10.766 -13.719 1 88.62 121 ASP A CA 1
ATOM 946 C C . ASP A 1 121 ? -8.445 -11.93 -14.133 1 88.62 121 ASP A C 1
ATOM 948 O O . ASP A 1 121 ? -9.672 -11.805 -14.094 1 88.62 121 ASP A O 1
ATOM 952 N N . GLU A 1 122 ? -7.852 -12.945 -14.484 1 93.25 122 GLU A N 1
ATOM 953 C CA . GLU A 1 122 ? -8.609 -14.117 -14.914 1 93.25 122 GLU A CA 1
ATOM 954 C C . GLU A 1 122 ? -9.445 -14.68 -13.773 1 93.25 122 GLU A C 1
ATOM 956 O O . GLU A 1 122 ? -10.617 -15.031 -13.961 1 93.25 122 GLU A O 1
ATOM 961 N N . LEU A 1 123 ? -8.859 -14.797 -12.617 1 94.44 123 LEU A N 1
ATOM 962 C CA . LEU A 1 123 ? -9.57 -15.344 -11.469 1 94.44 123 LEU A CA 1
ATOM 963 C C . LEU A 1 123 ? -10.773 -14.477 -11.109 1 94.44 123 LEU A C 1
ATOM 965 O O . LEU A 1 123 ? -11.836 -14.992 -10.766 1 94.44 123 LEU A O 1
ATOM 969 N N . THR A 1 124 ? -10.547 -13.258 -11.156 1 87.44 124 THR A N 1
ATOM 970 C CA . THR A 1 124 ? -11.633 -12.32 -10.859 1 87.44 124 THR A CA 1
ATOM 971 C C . THR A 1 124 ? -12.789 -12.516 -11.828 1 87.44 124 THR A C 1
ATOM 973 O O . THR A 1 124 ? -13.953 -12.539 -11.414 1 87.44 124 THR A O 1
ATOM 976 N N . MET A 1 125 ? -12.477 -12.633 -13.086 1 85.69 125 MET A N 1
ATOM 977 C CA . MET A 1 125 ? -13.5 -12.859 -14.109 1 85.69 125 MET A CA 1
ATOM 978 C C . MET A 1 125 ? -14.242 -14.164 -13.859 1 85.69 125 MET A C 1
ATOM 980 O O . MET A 1 125 ? -15.469 -14.211 -13.898 1 85.69 125 MET A O 1
ATOM 984 N N . ARG A 1 126 ? -13.555 -15.117 -13.531 1 92 126 ARG A N 1
ATOM 985 C CA . ARG A 1 126 ? -14.141 -16.438 -13.328 1 92 126 ARG A CA 1
ATOM 986 C C . ARG A 1 126 ? -14.984 -16.469 -12.055 1 92 126 ARG A C 1
ATOM 988 O O . ARG A 1 126 ? -15.984 -17.188 -11.992 1 92 126 ARG A O 1
ATOM 995 N N . ALA A 1 127 ? -14.555 -15.758 -11.094 1 89.88 127 ALA A N 1
ATOM 996 C CA . ALA A 1 127 ? -15.258 -15.727 -9.812 1 89.88 127 ALA A CA 1
ATOM 997 C C . ALA A 1 127 ? -16.688 -15.219 -9.992 1 89.88 127 ALA A C 1
ATOM 999 O O . ALA A 1 127 ? -17.594 -15.633 -9.266 1 89.88 127 ALA A O 1
ATOM 1000 N N . ARG A 1 128 ? -16.922 -14.391 -10.93 1 82.62 128 ARG A N 1
ATOM 1001 C CA . ARG A 1 128 ? -18.234 -13.773 -11.148 1 82.62 128 ARG A CA 1
ATOM 1002 C C . ARG A 1 128 ? -19.281 -14.828 -11.461 1 82.62 128 ARG A C 1
ATOM 1004 O O . ARG A 1 128 ? -20.438 -14.703 -11.031 1 82.62 128 ARG A O 1
ATOM 1011 N N . SER A 1 129 ? -18.969 -15.828 -12.195 1 88.19 129 SER A N 1
ATOM 1012 C CA . SER A 1 129 ? -19.906 -16.891 -12.562 1 88.19 129 SER A CA 1
ATOM 1013 C C . SER A 1 129 ? -19.531 -18.219 -11.914 1 88.19 129 SER A C 1
ATOM 1015 O O . SER A 1 129 ? -19.984 -19.266 -12.328 1 88.19 129 SER A O 1
ATOM 1017 N N . ARG A 1 130 ? -18.578 -18.141 -11.008 1 91.56 130 ARG A N 1
ATOM 1018 C CA . ARG A 1 130 ? -18.094 -19.344 -10.328 1 91.56 130 ARG A CA 1
ATOM 1019 C C . ARG A 1 130 ? -17.625 -20.391 -11.328 1 91.56 130 ARG A C 1
ATOM 1021 O O . ARG A 1 130 ? -18.016 -21.562 -11.242 1 91.56 130 ARG A O 1
ATOM 1028 N N . ASP A 1 131 ? -16.938 -19.906 -12.32 1 96.19 131 ASP A N 1
ATOM 1029 C CA . ASP A 1 131 ? -16.406 -20.766 -13.367 1 96.19 131 ASP A CA 1
ATOM 1030 C C . ASP A 1 131 ? -15.047 -21.344 -12.969 1 96.19 131 ASP A C 1
ATOM 1032 O O . ASP A 1 131 ? -14 -20.781 -13.297 1 96.19 131 ASP A O 1
ATOM 1036 N N . HIS A 1 132 ? -15.078 -22.516 -12.359 1 97.88 132 HIS A N 1
ATOM 1037 C CA . HIS A 1 132 ? -13.852 -23.156 -11.906 1 97.88 132 HIS A CA 1
ATOM 1038 C C . HIS A 1 132 ? -13.016 -23.625 -13.086 1 97.88 132 HIS A C 1
ATOM 1040 O O . HIS A 1 132 ? -13.547 -24.172 -14.055 1 97.88 132 HIS A O 1
ATOM 1046 N N . MET A 1 133 ? -11.703 -23.406 -12.984 1 97.38 133 MET A N 1
ATOM 1047 C CA . MET A 1 133 ? -10.781 -23.875 -14.016 1 97.38 133 MET A CA 1
ATOM 1048 C C . MET A 1 133 ? -10.719 -25.406 -14.031 1 97.38 133 MET A C 1
ATOM 1050 O O . MET A 1 133 ? -10.727 -26.047 -12.984 1 97.38 133 MET A O 1
ATOM 1054 N N . ALA A 1 134 ? -10.633 -25.922 -15.25 1 97.31 134 ALA A N 1
ATOM 1055 C CA . ALA A 1 134 ? -10.406 -27.359 -15.352 1 97.31 134 ALA A CA 1
ATOM 1056 C C . ALA A 1 134 ? -9.109 -27.766 -14.656 1 97.31 134 ALA A C 1
ATOM 1058 O O . ALA A 1 134 ? -8.102 -27.062 -14.758 1 97.31 134 ALA A O 1
ATOM 1059 N N . GLU A 1 135 ? -9.141 -28.844 -13.961 1 97.56 135 GLU A N 1
ATOM 1060 C CA . GLU A 1 135 ? -8.008 -29.25 -13.125 1 97.56 135 GLU A CA 1
ATOM 1061 C C . GLU A 1 135 ? -6.738 -29.406 -13.961 1 97.56 135 GLU A C 1
ATOM 1063 O O . GLU A 1 135 ? -5.652 -29.016 -13.516 1 97.56 135 GLU A O 1
ATOM 1068 N N . THR A 1 136 ? -6.883 -29.922 -15.188 1 97.5 136 THR A N 1
ATOM 1069 C CA . THR A 1 136 ? -5.715 -30.125 -16.031 1 97.5 136 THR A CA 1
ATOM 1070 C C . THR A 1 136 ? -5.047 -28.797 -16.359 1 97.5 136 THR A C 1
ATOM 1072 O O . THR A 1 136 ? -3.836 -28.641 -16.203 1 97.5 136 THR A O 1
ATOM 1075 N N . ARG A 1 137 ? -5.785 -27.797 -16.734 1 97.75 137 ARG A N 1
ATOM 1076 C CA . ARG A 1 137 ? -5.23 -26.484 -17.031 1 97.75 137 ARG A CA 1
ATOM 1077 C C . ARG A 1 137 ? -4.625 -25.844 -15.789 1 97.75 137 ARG A C 1
ATOM 1079 O O . ARG A 1 137 ? -3.549 -25.25 -15.852 1 97.75 137 ARG A O 1
ATOM 1086 N N . LEU A 1 138 ? -5.367 -26.016 -14.75 1 98.25 138 LEU A N 1
ATOM 1087 C CA . LEU A 1 138 ? -4.914 -25.469 -13.484 1 98.25 138 LEU A CA 1
ATOM 1088 C C . LEU A 1 138 ? -3.535 -26.016 -13.117 1 98.25 138 LEU A C 1
ATOM 1090 O O . LEU A 1 138 ? -2.631 -25.25 -12.781 1 98.25 138 LEU A O 1
ATOM 1094 N N . LEU A 1 139 ? -3.412 -27.297 -13.219 1 98.5 139 LEU A N 1
ATOM 1095 C CA . LEU A 1 139 ? -2.158 -27.938 -12.852 1 98.5 139 LEU A CA 1
ATOM 1096 C C . LEU A 1 139 ? -1.045 -27.562 -13.82 1 98.5 139 LEU A C 1
ATOM 1098 O O . LEU A 1 139 ? 0.111 -27.406 -13.414 1 98.5 139 LEU A O 1
ATOM 1102 N N . GLU A 1 140 ? -1.363 -27.391 -15.078 1 98.31 140 GLU A N 1
ATOM 1103 C CA . GLU A 1 140 ? -0.371 -26.969 -16.062 1 98.31 140 GLU A CA 1
ATOM 1104 C C . GLU A 1 140 ? 0.139 -25.562 -15.758 1 98.31 140 GLU A C 1
ATOM 1106 O O . GLU A 1 140 ? 1.347 -25.312 -15.781 1 98.31 140 GLU A O 1
ATOM 1111 N N . LEU A 1 141 ? -0.749 -24.688 -15.477 1 98.62 141 LEU A N 1
ATOM 1112 C CA . LEU A 1 141 ? -0.377 -23.328 -15.102 1 98.62 141 LEU A CA 1
ATOM 1113 C C . LEU A 1 141 ? 0.478 -23.328 -13.836 1 98.62 141 LEU A C 1
ATOM 1115 O O . LEU A 1 141 ? 1.52 -22.672 -13.789 1 98.62 141 LEU A O 1
ATOM 1119 N N . PHE A 1 142 ? -0.006 -24.109 -12.914 1 98.88 142 PHE A N 1
ATOM 1120 C CA . PHE A 1 142 ? 0.688 -24.156 -11.625 1 98.88 142 PHE A CA 1
ATOM 1121 C C . PHE A 1 142 ? 2.078 -24.75 -11.781 1 98.88 142 PHE A C 1
ATOM 1123 O O . PHE A 1 142 ? 3.023 -24.328 -11.117 1 98.88 142 PHE A O 1
ATOM 1130 N N . LEU A 1 143 ? 2.211 -25.719 -12.609 1 98.81 143 LEU A N 1
ATOM 1131 C CA . LEU A 1 143 ? 3.518 -26.297 -12.898 1 98.81 143 LEU A CA 1
ATOM 1132 C C . LEU A 1 143 ? 4.488 -25.234 -13.398 1 98.81 143 LEU A C 1
ATOM 1134 O O . LEU A 1 143 ? 5.621 -25.156 -12.922 1 98.81 143 LEU A O 1
ATOM 1138 N N . GLY A 1 144 ? 4.082 -24.438 -14.328 1 98.75 144 GLY A N 1
ATOM 1139 C CA . GLY A 1 144 ? 4.91 -23.344 -14.805 1 98.75 144 GLY A CA 1
ATOM 1140 C C . GLY A 1 144 ? 5.266 -22.344 -13.711 1 98.75 144 GLY A C 1
ATOM 1141 O O . GLY A 1 144 ? 6.406 -21.891 -13.633 1 98.75 144 GLY A O 1
ATOM 1142 N N . MET A 1 145 ? 4.324 -22 -12.891 1 98.88 145 MET A N 1
ATOM 1143 C CA . MET A 1 145 ? 4.574 -21.125 -11.758 1 98.88 145 MET A CA 1
ATOM 1144 C C . MET A 1 145 ? 5.656 -21.688 -10.852 1 98.88 145 MET A C 1
ATOM 1146 O O . MET A 1 145 ? 6.57 -20.984 -10.438 1 98.88 145 MET A O 1
ATOM 1150 N N . CYS A 1 146 ? 5.52 -23 -10.586 1 98.94 146 CYS A N 1
ATOM 1151 C CA . CYS A 1 146 ? 6.5 -23.672 -9.734 1 98.94 146 CYS A CA 1
ATOM 1152 C C . CYS A 1 146 ? 7.879 -23.656 -10.383 1 98.94 146 CYS A C 1
ATOM 1154 O O . CYS A 1 146 ? 8.891 -23.484 -9.703 1 98.94 146 CYS A O 1
ATOM 1156 N N . GLN A 1 147 ? 7.914 -23.844 -11.656 1 98.88 147 GLN A N 1
ATOM 1157 C CA . GLN A 1 147 ? 9.188 -23.828 -12.375 1 98.88 147 GLN A CA 1
ATOM 1158 C C . GLN A 1 147 ? 9.859 -22.469 -12.273 1 98.88 147 GLN A C 1
ATOM 1160 O O . GLN A 1 147 ? 11.078 -22.375 -12.117 1 98.88 147 GLN A O 1
ATOM 1165 N N . GLY A 1 148 ? 9.094 -21.406 -12.375 1 98.81 148 GLY A N 1
ATOM 1166 C CA . GLY A 1 148 ? 9.625 -20.062 -12.164 1 98.81 148 GLY A CA 1
ATOM 1167 C C . GLY A 1 148 ? 10.195 -19.859 -10.773 1 98.81 148 GLY A C 1
ATOM 1168 O O . GLY A 1 148 ? 11.289 -19.312 -10.625 1 98.81 148 GLY A O 1
ATOM 1169 N N . VAL A 1 149 ? 9.5 -20.328 -9.789 1 98.88 149 VAL A N 1
ATOM 1170 C CA . VAL A 1 149 ? 9.938 -20.188 -8.406 1 98.88 149 VAL A CA 1
ATOM 1171 C C . VAL A 1 149 ? 11.211 -21 -8.18 1 98.88 149 VAL A C 1
ATOM 1173 O O . VAL A 1 149 ? 12.117 -20.562 -7.473 1 98.88 149 VAL A O 1
ATOM 1176 N N . GLN A 1 150 ? 11.234 -22.172 -8.781 1 98.88 150 GLN A N 1
ATOM 1177 C CA . GLN A 1 150 ? 12.453 -22.984 -8.703 1 98.88 150 GLN A CA 1
ATOM 1178 C C . GLN A 1 150 ? 13.656 -22.219 -9.234 1 98.88 150 GLN A C 1
ATOM 1180 O O . GLN A 1 150 ? 14.742 -22.266 -8.648 1 98.88 150 GLN A O 1
ATOM 1185 N N . ALA A 1 151 ? 13.484 -21.547 -10.328 1 98.56 151 ALA A N 1
ATOM 1186 C CA . ALA A 1 151 ? 14.57 -20.766 -10.906 1 98.56 151 ALA A CA 1
ATOM 1187 C C . ALA A 1 151 ? 15.039 -19.688 -9.93 1 98.56 151 ALA A C 1
ATOM 1189 O O . ALA A 1 151 ? 16.25 -19.453 -9.789 1 98.56 151 ALA A O 1
ATOM 1190 N N . ILE A 1 152 ? 14.172 -19.047 -9.25 1 98.62 152 ILE A N 1
ATOM 1191 C CA . ILE A 1 152 ? 14.5 -18.016 -8.281 1 98.62 152 ILE A CA 1
ATOM 1192 C C . ILE A 1 152 ? 15.25 -18.625 -7.102 1 98.62 152 ILE A C 1
ATOM 1194 O O . ILE A 1 152 ? 16.297 -18.141 -6.695 1 98.62 152 ILE A O 1
ATOM 1198 N N . HIS A 1 153 ? 14.719 -19.734 -6.625 1 98.69 153 HIS A N 1
ATOM 1199 C CA . HIS A 1 153 ? 15.273 -20.391 -5.449 1 98.69 153 HIS A CA 1
ATOM 1200 C C . HIS A 1 153 ? 16.656 -20.969 -5.738 1 98.69 153 HIS A C 1
ATOM 1202 O O . HIS A 1 153 ? 17.453 -21.172 -4.82 1 98.69 153 HIS A O 1
ATOM 1208 N N . SER A 1 154 ? 16.938 -21.172 -7.012 1 97.81 154 SER A N 1
ATOM 1209 C CA . SER A 1 154 ? 18.203 -21.781 -7.41 1 97.81 154 SER A CA 1
ATOM 1210 C C . SER A 1 154 ? 19.172 -20.734 -7.945 1 97.81 154 SER A C 1
ATOM 1212 O O . SER A 1 154 ? 20.188 -21.078 -8.555 1 97.81 154 SER A O 1
ATOM 1214 N N . ALA A 1 155 ? 18.812 -19.516 -7.75 1 96.25 155 ALA A N 1
ATOM 1215 C CA . ALA A 1 155 ? 19.672 -18.438 -8.242 1 96.25 155 ALA A CA 1
ATOM 1216 C C . ALA A 1 155 ? 21.078 -18.562 -7.652 1 96.25 155 ALA A C 1
ATOM 1218 O O . ALA A 1 155 ? 21.25 -19 -6.516 1 96.25 155 ALA A O 1
ATOM 1219 N N . MET A 1 156 ? 22.094 -18.266 -8.445 1 93.12 156 MET A N 1
ATOM 1220 C CA . MET A 1 156 ? 23.5 -18.25 -8.039 1 93.12 156 MET A CA 1
ATOM 1221 C C . MET A 1 156 ? 24.062 -16.828 -8.125 1 93.12 156 MET A C 1
ATOM 1223 O O . MET A 1 156 ? 23.688 -16.062 -9 1 93.12 156 MET A O 1
ATOM 1227 N N . PRO A 1 157 ? 24.906 -16.391 -7.238 1 94.06 157 PRO A N 1
ATOM 1228 C CA . PRO A 1 157 ? 25.625 -17.156 -6.219 1 94.06 157 PRO A CA 1
ATOM 1229 C C . PRO A 1 157 ? 24.812 -17.328 -4.93 1 94.06 157 PRO A C 1
ATOM 1231 O O . PRO A 1 157 ? 25.234 -18.062 -4.035 1 94.06 157 PRO A O 1
ATOM 1234 N N . ILE A 1 158 ? 23.75 -16.641 -4.844 1 94.69 158 ILE A N 1
ATOM 1235 C CA . ILE A 1 158 ? 22.922 -16.719 -3.643 1 94.69 158 ILE A CA 1
ATOM 1236 C C . ILE A 1 158 ? 21.484 -17.047 -4.027 1 94.69 158 ILE A C 1
ATOM 1238 O O . ILE A 1 158 ? 20.922 -16.453 -4.953 1 94.69 158 ILE A O 1
ATOM 1242 N N . ALA A 1 159 ? 20.891 -18.016 -3.201 1 97.19 159 ALA A N 1
ATOM 1243 C CA . ALA A 1 159 ? 19.484 -18.328 -3.402 1 97.19 159 ALA A CA 1
ATOM 1244 C C . ALA A 1 159 ? 18.594 -17.125 -3.094 1 97.19 159 ALA A C 1
ATOM 1246 O O . ALA A 1 159 ? 18.859 -16.391 -2.137 1 97.19 159 ALA A O 1
ATOM 1247 N N . LEU A 1 160 ? 17.594 -16.938 -3.912 1 98.25 160 LEU A N 1
ATOM 1248 C CA . LEU A 1 160 ? 16.688 -15.805 -3.74 1 98.25 160 LEU A CA 1
ATOM 1249 C C . LEU A 1 160 ? 15.273 -16.281 -3.436 1 98.25 160 LEU A C 1
ATOM 1251 O O . LEU A 1 160 ? 14.922 -17.438 -3.73 1 98.25 160 LEU A O 1
ATOM 1255 N N . ALA A 1 161 ? 14.508 -15.492 -2.777 1 98.44 161 ALA A N 1
ATOM 1256 C CA . ALA A 1 161 ? 13.062 -15.633 -2.596 1 98.44 161 ALA A CA 1
ATOM 1257 C C . ALA A 1 161 ? 12.312 -14.445 -3.182 1 98.44 161 ALA A C 1
ATOM 1259 O O . ALA A 1 161 ? 12.766 -13.305 -3.072 1 98.44 161 ALA A O 1
ATOM 1260 N N . HIS A 1 162 ? 11.234 -14.68 -3.814 1 98.31 162 HIS A N 1
ATOM 1261 C CA . HIS A 1 162 ? 10.43 -13.625 -4.43 1 98.31 162 HIS A CA 1
ATOM 1262 C C . HIS A 1 162 ? 9.812 -12.719 -3.373 1 98.31 162 HIS A C 1
ATOM 1264 O O . HIS A 1 162 ? 9.883 -11.492 -3.484 1 98.31 162 HIS A O 1
ATOM 1270 N N . ARG A 1 163 ? 9.109 -13.328 -2.381 1 97.38 163 ARG A N 1
ATOM 1271 C CA . ARG A 1 163 ? 8.602 -12.711 -1.163 1 97.38 163 ARG A CA 1
ATOM 1272 C C . ARG A 1 163 ? 7.281 -11.992 -1.428 1 97.38 163 ARG A C 1
ATOM 1274 O O . ARG A 1 163 ? 6.758 -11.297 -0.55 1 97.38 163 ARG A O 1
ATOM 1281 N N . ASP A 1 164 ? 6.734 -12.086 -2.574 1 97.44 164 ASP A N 1
ATOM 1282 C CA . ASP A 1 164 ? 5.402 -11.547 -2.842 1 97.44 164 ASP A CA 1
ATOM 1283 C C . ASP A 1 164 ? 4.707 -12.336 -3.947 1 97.44 164 ASP A C 1
ATOM 1285 O O . ASP A 1 164 ? 4.168 -11.75 -4.891 1 97.44 164 ASP A O 1
ATOM 1289 N N . LEU A 1 165 ? 4.77 -13.609 -3.861 1 98.69 165 LEU A N 1
ATOM 1290 C CA . LEU A 1 165 ? 4.031 -14.461 -4.785 1 98.69 165 LEU A CA 1
ATOM 1291 C C . LEU A 1 165 ? 2.527 -14.32 -4.566 1 98.69 165 LEU A C 1
ATOM 1293 O O . LEU A 1 165 ? 2.035 -14.531 -3.453 1 98.69 165 LEU A O 1
ATOM 1297 N N . LYS A 1 166 ? 1.842 -13.945 -5.621 1 98 166 LYS A N 1
ATOM 1298 C CA . LYS A 1 166 ? 0.388 -13.82 -5.68 1 98 166 LYS A CA 1
ATOM 1299 C C . LYS A 1 166 ? -0.102 -13.781 -7.125 1 98 166 LYS A C 1
ATOM 1301 O O . LYS A 1 166 ? 0.665 -13.469 -8.039 1 98 166 LYS A O 1
ATOM 1306 N N . PRO A 1 167 ? -1.352 -14.133 -7.363 1 97.81 167 PRO A N 1
ATOM 1307 C CA . PRO A 1 167 ? -1.857 -14.18 -8.734 1 97.81 167 PRO A CA 1
ATOM 1308 C C . PRO A 1 167 ? -1.701 -12.852 -9.469 1 97.81 167 PRO A C 1
ATOM 1310 O O . PRO A 1 167 ? -1.504 -12.836 -10.688 1 97.81 167 PRO A O 1
ATOM 1313 N N . ALA A 1 168 ? -1.68 -11.719 -8.711 1 94 168 ALA A N 1
ATOM 1314 C CA . ALA A 1 168 ? -1.557 -10.398 -9.32 1 94 168 ALA A CA 1
ATOM 1315 C C . ALA A 1 168 ? -0.154 -10.18 -9.883 1 94 168 ALA A C 1
ATOM 1317 O O . ALA A 1 168 ? 0.074 -9.258 -10.664 1 94 168 ALA A O 1
ATOM 1318 N N . ASN A 1 169 ? 0.754 -11.008 -9.523 1 96.44 169 ASN A N 1
ATOM 1319 C CA . ASN A 1 169 ? 2.127 -10.898 -10.008 1 96.44 169 ASN A CA 1
ATOM 1320 C C . ASN A 1 169 ? 2.465 -12.008 -11 1 96.44 169 ASN A C 1
ATOM 1322 O O . ASN A 1 169 ? 3.637 -12.32 -11.211 1 96.44 169 ASN A O 1
ATOM 1326 N N . VAL A 1 170 ? 1.443 -12.617 -11.531 1 98.38 170 VAL A N 1
ATOM 1327 C CA . VAL A 1 170 ? 1.621 -13.625 -12.57 1 98.38 170 VAL A CA 1
ATOM 1328 C C . VAL A 1 170 ? 0.98 -13.141 -13.875 1 98.38 170 VAL A C 1
ATOM 1330 O O . VAL A 1 170 ? -0.244 -13.023 -13.961 1 98.38 170 VAL A O 1
ATOM 1333 N N . LEU A 1 171 ? 1.803 -12.922 -14.82 1 97.31 171 LEU A N 1
ATOM 1334 C CA . LEU A 1 171 ? 1.321 -12.586 -16.156 1 97.31 171 LEU A CA 1
ATOM 1335 C C . LEU A 1 171 ? 0.98 -13.852 -16.938 1 97.31 171 LEU A C 1
ATOM 1337 O O . LEU A 1 171 ? 1.595 -14.898 -16.734 1 97.31 171 LEU A O 1
ATOM 1341 N N . LEU A 1 172 ? 0.026 -13.68 -17.781 1 97.31 172 LEU A N 1
ATOM 1342 C CA . LEU A 1 172 ? -0.337 -14.789 -18.656 1 97.31 172 LEU A CA 1
ATOM 1343 C C . LEU A 1 172 ? 0.158 -14.531 -20.078 1 97.31 172 LEU A C 1
ATOM 1345 O O . LEU A 1 172 ? -0.304 -13.609 -20.75 1 97.31 172 LEU A O 1
ATOM 1349 N N . GLY A 1 173 ? 1.151 -15.344 -20.469 1 94.81 173 GLY A N 1
ATOM 1350 C CA . GLY A 1 173 ? 1.665 -15.273 -21.828 1 94.81 173 GLY A CA 1
ATOM 1351 C C . GLY A 1 173 ? 0.737 -15.898 -22.844 1 94.81 173 GLY A C 1
ATOM 1352 O O . GLY A 1 173 ? -0.347 -16.375 -22.5 1 94.81 173 GLY A O 1
ATOM 1353 N N . GLU A 1 174 ? 1.486 -15.773 -24.047 1 86.31 174 GLU A N 1
ATOM 1354 C CA . GLU A 1 174 ? 0.79 -16.469 -25.125 1 86.31 174 GLU A CA 1
ATOM 1355 C C . GLU A 1 174 ? 0.766 -17.969 -24.891 1 86.31 174 GLU A C 1
ATOM 1357 O O . GLU A 1 174 ? 1.643 -18.516 -24.203 1 86.31 174 GLU A O 1
ATOM 1362 N N . ASP A 1 175 ? -0.274 -18.672 -25.031 1 91.56 175 ASP A N 1
ATOM 1363 C CA . ASP A 1 175 ? -0.439 -20.125 -24.906 1 91.56 175 ASP A CA 1
ATOM 1364 C C . ASP A 1 175 ? -0.579 -20.531 -23.438 1 91.56 175 ASP A C 1
ATOM 1366 O O . ASP A 1 175 ? -0.094 -21.594 -23.047 1 91.56 175 ASP A O 1
ATOM 1370 N N . ASP A 1 176 ? -0.74 -19.641 -22.578 1 95.38 176 ASP A N 1
ATOM 1371 C CA . ASP A 1 176 ? -1.092 -19.922 -21.188 1 95.38 176 ASP A CA 1
ATOM 1372 C C . ASP A 1 176 ? 0.156 -20.172 -20.344 1 95.38 176 ASP A C 1
ATOM 1374 O O . ASP A 1 176 ? 0.12 -20.938 -19.391 1 95.38 176 ASP A O 1
ATOM 1378 N N . VAL A 1 177 ? 1.302 -19.594 -20.797 1 97.38 177 VAL A N 1
ATOM 1379 C CA . VAL A 1 177 ? 2.525 -19.688 -20 1 97.38 177 VAL A CA 1
ATOM 1380 C C . VAL A 1 177 ? 2.488 -18.656 -18.875 1 97.38 177 VAL A C 1
ATOM 1382 O O . VAL A 1 177 ? 2.361 -17.453 -19.125 1 97.38 177 VAL A O 1
ATOM 1385 N N . PRO A 1 178 ? 2.549 -19.109 -17.641 1 98.69 178 PRO A N 1
ATOM 1386 C CA . PRO A 1 178 ? 2.605 -18.156 -16.547 1 98.69 178 PRO A CA 1
ATOM 1387 C C . PRO A 1 178 ? 3.984 -17.516 -16.391 1 98.69 178 PRO A C 1
ATOM 1389 O O . PRO A 1 178 ? 5 -18.203 -16.469 1 98.69 178 PRO A O 1
ATOM 1392 N N . VAL A 1 179 ? 4.023 -16.188 -16.188 1 98.56 179 VAL A N 1
ATOM 1393 C CA . VAL A 1 179 ? 5.277 -15.453 -16.078 1 98.56 179 VAL A CA 1
ATOM 1394 C C . VAL A 1 179 ? 5.258 -14.578 -14.82 1 98.56 179 VAL A C 1
ATOM 1396 O O . VAL A 1 179 ? 4.449 -13.656 -14.719 1 98.56 179 VAL A O 1
ATOM 1399 N N . TRP A 1 180 ? 6.152 -14.883 -13.844 1 98.5 180 TRP A N 1
ATOM 1400 C CA . TRP A 1 180 ? 6.25 -14.086 -12.625 1 98.5 180 TRP A CA 1
ATOM 1401 C C . TRP A 1 180 ? 6.816 -12.703 -12.93 1 98.5 180 TRP A C 1
ATOM 1403 O O . TRP A 1 180 ? 7.766 -12.57 -13.703 1 98.5 180 TRP A O 1
ATOM 1413 N N . MET A 1 181 ? 6.223 -11.734 -12.344 1 95.75 181 MET A N 1
ATOM 1414 C CA . MET A 1 181 ? 6.742 -10.367 -12.414 1 95.75 181 MET A CA 1
ATOM 1415 C C . MET A 1 181 ? 6.867 -9.758 -11.023 1 95.75 181 MET A C 1
ATOM 1417 O O . MET A 1 181 ? 6.68 -10.445 -10.023 1 95.75 181 MET A O 1
ATOM 1421 N N . ASP A 1 182 ? 7.305 -8.438 -10.891 1 92.75 182 ASP A N 1
ATOM 1422 C CA . ASP A 1 182 ? 7.449 -7.605 -9.703 1 92.75 182 ASP A CA 1
ATOM 1423 C C . ASP A 1 182 ? 8.516 -8.164 -8.758 1 92.75 182 ASP A C 1
ATOM 1425 O O . ASP A 1 182 ? 8.195 -8.711 -7.703 1 92.75 182 ASP A O 1
ATOM 1429 N N . PHE A 1 183 ? 9.742 -7.938 -9.094 1 96.06 183 PHE A N 1
ATOM 1430 C CA . PHE A 1 183 ? 10.883 -8.438 -8.336 1 96.06 183 PHE A CA 1
ATOM 1431 C C . PHE A 1 183 ? 11.336 -7.414 -7.297 1 96.06 183 PHE A C 1
ATOM 1433 O O . PHE A 1 183 ? 12.445 -7.5 -6.777 1 96.06 183 PHE A O 1
ATOM 1440 N N . GLY A 1 184 ? 10.477 -6.484 -7.027 1 93 184 GLY A N 1
ATOM 1441 C CA . GLY A 1 184 ? 10.797 -5.434 -6.074 1 93 184 GLY A CA 1
ATOM 1442 C C . GLY A 1 184 ? 10.938 -5.941 -4.652 1 93 184 GLY A C 1
ATOM 1443 O O . GLY A 1 184 ? 11.672 -5.355 -3.848 1 93 184 GLY A O 1
ATOM 1444 N N . SER A 1 185 ? 10.312 -7.023 -4.355 1 93.75 185 SER A N 1
ATOM 1445 C CA . SER A 1 185 ? 10.344 -7.582 -3.01 1 93.75 185 SER A CA 1
ATOM 1446 C C . SER A 1 185 ? 11.391 -8.688 -2.896 1 93.75 185 SER A C 1
ATOM 1448 O O . SER A 1 185 ? 11.664 -9.172 -1.799 1 93.75 185 SER A O 1
ATOM 1450 N N . MET A 1 186 ? 11.953 -9.039 -3.973 1 96.19 186 MET A N 1
ATOM 1451 C CA . MET A 1 186 ? 12.875 -10.172 -4.023 1 96.19 186 MET A CA 1
ATOM 1452 C C . MET A 1 186 ? 14.133 -9.883 -3.213 1 96.19 186 MET A C 1
ATOM 1454 O O . MET A 1 186 ? 14.656 -8.766 -3.238 1 96.19 186 MET A O 1
ATOM 1458 N N . GLY A 1 187 ? 14.609 -10.898 -2.537 1 94.5 187 GLY A N 1
ATOM 1459 C CA . GLY A 1 187 ? 15.828 -10.797 -1.746 1 94.5 187 GLY A CA 1
ATOM 1460 C C . GLY A 1 187 ? 16.438 -12.148 -1.418 1 94.5 187 GLY A C 1
ATOM 1461 O O . GLY A 1 187 ? 15.969 -13.18 -1.896 1 94.5 187 GLY A O 1
ATOM 1462 N N . ARG A 1 188 ? 17.5 -12.078 -0.586 1 95.81 188 ARG A N 1
ATOM 1463 C CA . ARG A 1 188 ? 18.156 -13.305 -0.152 1 95.81 188 ARG A CA 1
ATOM 1464 C C . ARG A 1 188 ? 17.172 -14.25 0.522 1 95.81 188 ARG A C 1
ATOM 1466 O O . ARG A 1 188 ? 16.406 -13.836 1.399 1 95.81 188 ARG A O 1
ATOM 1473 N N . ALA A 1 189 ? 17.203 -15.484 0.096 1 97.62 189 ALA A N 1
ATOM 1474 C CA . ALA A 1 189 ? 16.219 -16.453 0.579 1 97.62 189 ALA A CA 1
ATOM 1475 C C . ALA A 1 189 ? 16.516 -16.875 2.012 1 97.62 189 ALA A C 1
ATOM 1477 O O . ALA A 1 189 ? 15.617 -16.969 2.846 1 97.62 189 ALA A O 1
ATOM 1478 N N . ARG A 1 190 ? 17.766 -17.141 2.238 1 97 190 ARG A N 1
ATOM 1479 C CA . ARG A 1 190 ? 18.172 -17.703 3.525 1 97 190 ARG A CA 1
ATOM 1480 C C . ARG A 1 190 ? 18.781 -16.625 4.414 1 97 190 ARG A C 1
ATOM 1482 O O . ARG A 1 190 ? 19.812 -16.047 4.07 1 97 190 ARG A O 1
ATOM 1489 N N . LEU A 1 191 ? 18.125 -16.359 5.477 1 95.69 191 LEU A N 1
ATOM 1490 C CA . LEU A 1 191 ? 18.562 -15.344 6.43 1 95.69 191 LEU A CA 1
ATOM 1491 C C . LEU A 1 191 ? 18.609 -15.914 7.844 1 95.69 191 LEU A C 1
ATOM 1493 O O . LEU A 1 191 ? 17.672 -16.562 8.289 1 95.69 191 LEU A O 1
ATOM 1497 N N . ASP A 1 192 ? 19.719 -15.703 8.5 1 95.5 192 ASP A N 1
ATOM 1498 C CA . ASP A 1 192 ? 19.812 -15.953 9.93 1 95.5 192 ASP A CA 1
ATOM 1499 C C . ASP A 1 192 ? 19.516 -14.695 10.742 1 95.5 192 ASP A C 1
ATOM 1501 O O . ASP A 1 192 ? 20.172 -13.664 10.555 1 95.5 192 ASP A O 1
ATOM 1505 N N . ILE A 1 193 ? 18.531 -14.836 11.539 1 94.31 193 ILE A N 1
ATOM 1506 C CA . ILE A 1 193 ? 18.094 -13.688 12.328 1 94.31 193 ILE A CA 1
ATOM 1507 C C . ILE A 1 193 ? 18.625 -13.82 13.758 1 94.31 193 ILE A C 1
ATOM 1509 O O . ILE A 1 193 ? 18.016 -14.516 14.578 1 94.31 193 ILE A O 1
ATOM 1513 N N . GLY A 1 194 ? 19.688 -13.117 14.023 1 93 194 GLY A N 1
ATOM 1514 C CA . GLY A 1 194 ? 20.312 -13.219 15.328 1 93 194 GLY A CA 1
ATOM 1515 C C . GLY A 1 194 ? 19.734 -12.266 16.359 1 93 194 GLY A C 1
ATOM 1516 O O . GLY A 1 194 ? 19.266 -12.688 17.422 1 93 194 GLY A O 1
ATOM 1517 N N . ARG A 1 195 ? 19.672 -10.969 16.016 1 92 195 ARG A N 1
ATOM 1518 C CA . ARG A 1 195 ? 19.297 -9.898 16.953 1 92 195 ARG A CA 1
ATOM 1519 C C . ARG A 1 195 ? 17.859 -9.461 16.734 1 92 195 ARG A C 1
ATOM 1521 O O . ARG A 1 195 ? 17.297 -9.664 15.648 1 92 195 ARG A O 1
ATOM 1528 N N . THR A 1 196 ? 17.297 -8.867 17.703 1 90.19 196 THR A N 1
ATOM 1529 C CA . THR A 1 196 ? 15.945 -8.336 17.672 1 90.19 196 THR A CA 1
ATOM 1530 C C . THR A 1 196 ? 15.812 -7.246 16.609 1 90.19 196 THR A C 1
ATOM 1532 O O . THR A 1 196 ? 14.781 -7.137 15.945 1 90.19 196 THR A O 1
ATOM 1535 N N . SER A 1 197 ? 16.828 -6.473 16.438 1 89 197 SER A N 1
ATOM 1536 C CA . SER A 1 197 ? 16.812 -5.402 15.445 1 89 197 SER A CA 1
ATOM 1537 C C . SER A 1 197 ? 16.672 -5.961 14.039 1 89 197 SER A C 1
ATOM 1539 O O . SER A 1 197 ? 15.969 -5.398 13.203 1 89 197 SER A O 1
ATOM 1541 N N . GLU A 1 198 ? 17.312 -7.035 13.797 1 90.94 198 GLU A N 1
ATOM 1542 C CA . GLU A 1 198 ? 17.219 -7.695 12.5 1 90.94 198 GLU A CA 1
ATOM 1543 C C . GLU A 1 198 ? 15.828 -8.273 12.273 1 90.94 198 GLU A C 1
ATOM 1545 O O . GLU A 1 198 ? 15.289 -8.203 11.164 1 90.94 198 GLU A O 1
ATOM 1550 N N . ALA A 1 199 ? 15.312 -8.867 13.352 1 92.44 199 ALA A N 1
ATOM 1551 C CA . ALA A 1 199 ? 13.969 -9.43 13.289 1 92.44 199 ALA A CA 1
ATOM 1552 C C . ALA A 1 199 ? 12.938 -8.352 12.953 1 92.44 199 ALA A C 1
ATOM 1554 O O . ALA A 1 199 ? 12.109 -8.531 12.055 1 92.44 199 ALA A O 1
ATOM 1555 N N . MET A 1 200 ? 13.062 -7.273 13.547 1 90.69 200 MET A N 1
ATOM 1556 C CA . MET A 1 200 ? 12.117 -6.176 13.344 1 90.69 200 MET A CA 1
ATOM 1557 C C . MET A 1 200 ? 12.281 -5.57 11.953 1 90.69 200 MET A C 1
ATOM 1559 O O . MET A 1 200 ? 11.297 -5.176 11.328 1 90.69 200 MET A O 1
ATOM 1563 N N . ALA A 1 201 ? 13.477 -5.488 11.5 1 90.75 201 ALA A N 1
ATOM 1564 C CA . ALA A 1 201 ? 13.727 -4.965 10.164 1 90.75 201 ALA A CA 1
ATOM 1565 C C . ALA A 1 201 ? 13.094 -5.852 9.094 1 90.75 201 ALA A C 1
ATOM 1567 O O . ALA A 1 201 ? 12.492 -5.355 8.141 1 90.75 201 ALA A O 1
ATOM 1568 N N . LEU A 1 202 ? 13.25 -7.09 9.305 1 91.81 202 LEU A N 1
ATOM 1569 C CA . LEU A 1 202 ? 12.656 -8.031 8.352 1 91.81 202 LEU A CA 1
ATOM 1570 C C . LEU A 1 202 ? 11.133 -7.965 8.398 1 91.81 202 LEU A C 1
ATOM 1572 O O . LEU A 1 202 ? 10.477 -8.039 7.363 1 91.81 202 LEU A O 1
ATOM 1576 N N . GLN A 1 203 ? 10.648 -7.883 9.531 1 91.62 203 GLN A N 1
ATOM 1577 C CA . GLN A 1 203 ? 9.203 -7.742 9.695 1 91.62 203 GLN A CA 1
ATOM 1578 C C . GLN A 1 203 ? 8.695 -6.477 9.008 1 91.62 203 GLN A C 1
ATOM 1580 O O . GLN A 1 203 ? 7.648 -6.5 8.352 1 91.62 203 GLN A O 1
ATOM 1585 N N . ASP A 1 204 ? 9.398 -5.391 9.172 1 91.19 204 ASP A N 1
ATOM 1586 C CA . ASP A 1 204 ? 9.055 -4.133 8.516 1 91.19 204 ASP A CA 1
ATOM 1587 C C . ASP A 1 204 ? 9.055 -4.289 6.996 1 91.19 204 ASP A C 1
ATOM 1589 O O . ASP A 1 204 ? 8.141 -3.812 6.32 1 91.19 204 ASP A O 1
ATOM 1593 N N . LEU A 1 205 ? 10.008 -4.93 6.574 1 89.81 205 LEU A N 1
ATOM 1594 C CA . LEU A 1 205 ? 10.125 -5.156 5.137 1 89.81 205 LEU A CA 1
ATOM 1595 C C . LEU A 1 205 ? 8.953 -5.984 4.625 1 89.81 205 LEU A C 1
ATOM 1597 O O . LEU A 1 205 ? 8.367 -5.664 3.584 1 89.81 205 LEU A O 1
ATOM 1601 N N . ALA A 1 206 ? 8.609 -7.02 5.355 1 92.69 206 ALA A N 1
ATOM 1602 C CA . ALA A 1 206 ? 7.484 -7.867 4.973 1 92.69 206 ALA A CA 1
ATOM 1603 C C . ALA A 1 206 ? 6.176 -7.082 4.988 1 92.69 206 ALA A C 1
ATOM 1605 O O . ALA A 1 206 ? 5.34 -7.234 4.094 1 92.69 206 ALA A O 1
ATOM 1606 N N . THR A 1 207 ? 6.051 -6.281 5.945 1 90.75 207 THR A N 1
ATOM 1607 C CA . THR A 1 207 ? 4.852 -5.465 6.082 1 90.75 207 THR A CA 1
ATOM 1608 C C . THR A 1 207 ? 4.695 -4.527 4.887 1 90.75 207 THR A C 1
ATOM 1610 O O . THR A 1 207 ? 3.58 -4.281 4.422 1 90.75 207 THR A O 1
ATOM 1613 N N . GLU A 1 208 ? 5.734 -4.133 4.445 1 87.62 208 GLU A N 1
ATOM 1614 C CA . GLU A 1 208 ? 5.715 -3.148 3.367 1 87.62 208 GLU A CA 1
ATOM 1615 C C . GLU A 1 208 ? 5.59 -3.824 2.004 1 87.62 208 GLU A C 1
ATOM 1617 O O . GLU A 1 208 ? 4.91 -3.312 1.112 1 87.62 208 GLU A O 1
ATOM 1622 N N . LYS A 1 209 ? 6.172 -4.969 1.845 1 90.31 209 LYS A N 1
ATOM 1623 C CA . LYS A 1 209 ? 6.41 -5.449 0.488 1 90.31 209 LYS A CA 1
ATOM 1624 C C . LYS A 1 209 ? 5.641 -6.738 0.215 1 90.31 209 LYS A C 1
ATOM 1626 O O . LYS A 1 209 ? 5.504 -7.156 -0.937 1 90.31 209 LYS A O 1
ATOM 1631 N N . CYS A 1 210 ? 5.152 -7.34 1.27 1 92.88 210 CYS A N 1
ATOM 1632 C CA . CYS A 1 210 ? 4.461 -8.609 1.099 1 92.88 210 CYS A CA 1
ATOM 1633 C C . CYS A 1 210 ? 2.953 -8.438 1.261 1 92.88 210 CYS A C 1
ATOM 1635 O O . CYS A 1 210 ? 2.496 -7.82 2.223 1 92.88 210 CYS A O 1
ATOM 1637 N N . SER A 1 211 ? 2.268 -8.953 0.322 1 92.44 211 SER A N 1
ATOM 1638 C CA . SER A 1 211 ? 0.813 -8.906 0.434 1 92.44 211 SER A CA 1
ATOM 1639 C C . SER A 1 211 ? 0.324 -9.758 1.604 1 92.44 211 SER A C 1
ATOM 1641 O O . SER A 1 211 ? 0.604 -10.953 1.671 1 92.44 211 SER A O 1
ATOM 1643 N N . MET A 1 212 ? -0.43 -9.305 2.424 1 91.62 212 MET A N 1
ATOM 1644 C CA . MET A 1 212 ? -0.8 -9.883 3.713 1 91.62 212 MET A CA 1
ATOM 1645 C C . MET A 1 212 ? -1.482 -11.234 3.527 1 91.62 212 MET A C 1
ATOM 1647 O O . MET A 1 212 ? -1.153 -12.195 4.219 1 91.62 212 MET A O 1
ATOM 1651 N N . SER A 1 213 ? -2.383 -11.352 2.59 1 93.5 213 SER A N 1
ATOM 1652 C CA . SER A 1 213 ? -3.197 -12.547 2.445 1 93.5 213 SER A CA 1
ATOM 1653 C C . SER A 1 213 ? -2.389 -13.695 1.851 1 93.5 213 SER A C 1
ATOM 1655 O O . SER A 1 213 ? -2.869 -14.836 1.781 1 93.5 213 SER A O 1
ATOM 1657 N N . TYR A 1 214 ? -1.16 -13.445 1.452 1 97.06 214 TYR A N 1
ATOM 1658 C CA . TYR A 1 214 ? -0.297 -14.469 0.884 1 97.06 214 TYR A CA 1
ATOM 1659 C C . TYR A 1 214 ? 0.987 -14.617 1.692 1 97.06 214 TYR A C 1
ATOM 1661 O O . TYR A 1 214 ? 1.867 -15.398 1.337 1 97.06 214 TYR A O 1
ATOM 1669 N N . ARG A 1 215 ? 1.077 -13.867 2.768 1 96.75 215 ARG A N 1
ATOM 1670 C CA . ARG A 1 215 ? 2.295 -13.773 3.568 1 96.75 215 ARG A CA 1
ATOM 1671 C C . ARG A 1 215 ? 2.445 -14.984 4.477 1 96.75 215 ARG A C 1
ATOM 1673 O O . ARG A 1 215 ? 1.486 -15.406 5.133 1 96.75 215 ARG A O 1
ATOM 1680 N N . ALA A 1 216 ? 3.629 -15.492 4.527 1 97.81 216 ALA A N 1
ATOM 1681 C CA . ALA A 1 216 ? 3.91 -16.656 5.367 1 97.81 216 ALA A CA 1
ATOM 1682 C C . ALA A 1 216 ? 3.836 -16.297 6.848 1 97.81 216 ALA A C 1
ATOM 1684 O O . ALA A 1 216 ? 4.184 -15.172 7.238 1 97.81 216 ALA A O 1
ATOM 1685 N N . PRO A 1 217 ? 3.465 -17.297 7.672 1 96.25 217 PRO A N 1
ATOM 1686 C CA . PRO A 1 217 ? 3.314 -17.047 9.109 1 96.25 217 PRO A CA 1
ATOM 1687 C C . PRO A 1 217 ? 4.578 -16.469 9.742 1 96.25 217 PRO A C 1
ATOM 1689 O O . PRO A 1 217 ? 4.496 -15.555 10.562 1 96.25 217 PRO A O 1
ATOM 1692 N N . GLU A 1 218 ? 5.715 -16.922 9.359 1 96 218 GLU A N 1
ATOM 1693 C CA . GLU A 1 218 ? 6.973 -16.531 10 1 96 218 GLU A CA 1
ATOM 1694 C C . GLU A 1 218 ? 7.371 -15.109 9.633 1 96 218 GLU A C 1
ATOM 1696 O O . GLU A 1 218 ? 8.32 -14.562 10.195 1 96 218 GLU A O 1
ATOM 1701 N N . LEU A 1 219 ? 6.586 -14.477 8.773 1 95.38 219 LEU A N 1
ATOM 1702 C CA . LEU A 1 219 ? 6.895 -13.102 8.391 1 95.38 219 LEU A CA 1
ATOM 1703 C C . LEU A 1 219 ? 5.961 -12.117 9.078 1 95.38 219 LEU A C 1
ATOM 1705 O O . LEU A 1 219 ? 6.137 -10.906 8.969 1 95.38 219 LEU A O 1
ATOM 1709 N N . PHE A 1 220 ? 4.93 -12.594 9.75 1 91.62 220 PHE A N 1
ATOM 1710 C CA . PHE A 1 220 ? 4.043 -11.711 10.508 1 91.62 220 PHE A CA 1
ATOM 1711 C C . PHE A 1 220 ? 4.688 -11.289 11.82 1 91.62 220 PHE A C 1
ATOM 1713 O O . PHE A 1 220 ? 4.586 -10.133 12.219 1 91.62 220 PHE A O 1
ATOM 1720 N N . ASN A 1 221 ? 5.25 -12.234 12.516 1 85.81 221 ASN A N 1
ATOM 1721 C CA . ASN A 1 221 ? 6.035 -12.016 13.727 1 85.81 221 ASN A CA 1
ATOM 1722 C C . ASN A 1 221 ? 7.406 -12.68 13.633 1 85.81 221 ASN A C 1
ATOM 1724 O O . ASN A 1 221 ? 7.562 -13.844 14 1 85.81 221 ASN A O 1
ATOM 1728 N N . VAL A 1 222 ? 8.336 -11.859 13.258 1 90 222 VAL A N 1
ATOM 1729 C CA . VAL A 1 222 ? 9.68 -12.406 13.086 1 90 222 VAL A CA 1
ATOM 1730 C C . VAL A 1 222 ? 10.391 -12.453 14.445 1 90 222 VAL A C 1
ATOM 1732 O O . VAL A 1 222 ? 10.516 -11.438 15.125 1 90 222 VAL A O 1
ATOM 1735 N N . GLU A 1 223 ? 10.844 -13.594 14.75 1 89 223 GLU A N 1
ATOM 1736 C CA . GLU A 1 223 ? 11.508 -13.781 16.031 1 89 223 GLU A CA 1
ATOM 1737 C C . GLU A 1 223 ? 13.023 -13.719 15.883 1 89 223 GLU A C 1
ATOM 1739 O O . GLU A 1 223 ? 13.562 -14.062 14.828 1 89 223 GLU A O 1
ATOM 1744 N N . SER A 1 224 ? 13.695 -13.305 16.969 1 90.19 224 SER A N 1
ATOM 1745 C CA . SER A 1 224 ? 15.156 -13.383 17 1 90.19 224 SER A CA 1
ATOM 1746 C C . SER A 1 224 ? 15.633 -14.812 17.219 1 90.19 224 SER A C 1
ATOM 1748 O O . SER A 1 224 ? 14.852 -15.672 17.641 1 90.19 224 SER A O 1
ATOM 1750 N N . ARG A 1 225 ? 16.859 -15.062 16.922 1 91.75 225 ARG A N 1
ATOM 1751 C CA . ARG A 1 225 ? 17.5 -16.359 17.062 1 91.75 225 ARG A CA 1
ATOM 1752 C C . ARG A 1 225 ? 16.75 -17.438 16.281 1 91.75 225 ARG A C 1
ATOM 1754 O O . ARG A 1 225 ? 16.453 -18.516 16.797 1 91.75 225 ARG A O 1
ATOM 1761 N N . THR A 1 226 ? 16.25 -17 15.117 1 93 226 THR A N 1
ATOM 1762 C CA . THR A 1 226 ? 15.594 -17.891 14.164 1 93 226 THR A CA 1
ATOM 1763 C C . THR A 1 226 ? 16.156 -17.703 12.766 1 93 226 THR A C 1
ATOM 1765 O O . THR A 1 226 ? 17.125 -16.969 12.57 1 93 226 THR A O 1
ATOM 1768 N N . SER A 1 227 ? 15.672 -18.5 11.844 1 94.62 227 SER A N 1
ATOM 1769 C CA . SER A 1 227 ? 16.062 -18.359 10.445 1 94.62 227 SER A CA 1
ATOM 1770 C C . SER A 1 227 ? 14.852 -18.469 9.516 1 94.62 227 SER A C 1
ATOM 1772 O O . SER A 1 227 ? 13.828 -19.047 9.898 1 94.62 227 SER A O 1
ATOM 1774 N N . ILE A 1 228 ? 14.977 -17.844 8.398 1 95.56 228 ILE A N 1
ATOM 1775 C CA . ILE A 1 228 ? 13.984 -18.031 7.34 1 95.56 228 ILE A CA 1
ATOM 1776 C C . ILE A 1 228 ? 14.68 -18.469 6.055 1 95.56 228 ILE A C 1
ATOM 1778 O O . ILE A 1 228 ? 15.883 -18.25 5.883 1 95.56 228 ILE A O 1
ATOM 1782 N N . ASP A 1 229 ? 13.938 -19.156 5.207 1 97.75 229 ASP A N 1
ATOM 1783 C CA . ASP A 1 229 ? 14.484 -19.562 3.918 1 97.75 229 ASP A CA 1
ATOM 1784 C C . ASP A 1 229 ? 13.43 -19.484 2.818 1 97.75 229 ASP A C 1
ATOM 1786 O O . ASP A 1 229 ? 12.391 -18.844 2.996 1 97.75 229 ASP A O 1
ATOM 1790 N N . GLU A 1 230 ? 13.734 -20.078 1.661 1 98.19 230 GLU A N 1
ATOM 1791 C CA . GLU A 1 230 ? 12.93 -19.891 0.459 1 98.19 230 GLU A CA 1
ATOM 1792 C C . GLU A 1 230 ? 11.531 -20.484 0.633 1 98.19 230 GLU A C 1
ATOM 1794 O O . GLU A 1 230 ? 10.641 -20.234 -0.178 1 98.19 230 GLU A O 1
ATOM 1799 N N . ARG A 1 231 ? 11.25 -21.125 1.735 1 98.31 231 ARG A N 1
ATOM 1800 C CA . ARG A 1 231 ? 9.953 -21.766 1.938 1 98.31 231 ARG A CA 1
ATOM 1801 C C . ARG A 1 231 ? 8.883 -20.734 2.289 1 98.31 231 ARG A C 1
ATOM 1803 O O . ARG A 1 231 ? 7.688 -21.047 2.285 1 98.31 231 ARG A O 1
ATOM 1810 N N . VAL A 1 232 ? 9.289 -19.484 2.543 1 98.06 232 VAL A N 1
ATOM 1811 C CA . VAL A 1 232 ? 8.32 -18.406 2.633 1 98.06 232 VAL A CA 1
ATOM 1812 C C . VAL A 1 232 ? 7.527 -18.312 1.331 1 98.06 232 VAL A C 1
ATOM 1814 O O . VAL A 1 232 ? 6.324 -18.031 1.348 1 98.06 232 VAL A O 1
ATOM 1817 N N . ASP A 1 233 ? 8.219 -18.609 0.235 1 98.81 233 ASP A N 1
ATOM 1818 C CA . ASP A 1 233 ? 7.57 -18.578 -1.073 1 98.81 233 ASP A CA 1
ATOM 1819 C C . ASP A 1 233 ? 6.633 -19.766 -1.252 1 98.81 233 ASP A C 1
ATOM 1821 O O . ASP A 1 233 ? 5.637 -19.688 -1.975 1 98.81 233 ASP A O 1
ATOM 1825 N N . ILE A 1 234 ? 6.938 -20.859 -0.609 1 98.94 234 ILE A N 1
ATOM 1826 C CA . ILE A 1 234 ? 6.117 -22.047 -0.741 1 98.94 234 ILE A CA 1
ATOM 1827 C C . ILE A 1 234 ? 4.738 -21.797 -0.13 1 98.94 234 ILE A C 1
ATOM 1829 O O . ILE A 1 234 ? 3.721 -22.203 -0.693 1 98.94 234 ILE A O 1
ATOM 1833 N N . TRP A 1 235 ? 4.754 -21.156 0.98 1 98.62 235 TRP A N 1
ATOM 1834 C CA . TRP A 1 235 ? 3.477 -20.75 1.568 1 98.62 235 TRP A CA 1
ATOM 1835 C C . TRP A 1 235 ? 2.658 -19.922 0.586 1 98.62 235 TRP A C 1
ATOM 1837 O O . TRP A 1 235 ? 1.484 -20.219 0.345 1 98.62 235 TRP A O 1
ATOM 1847 N N . SER A 1 236 ? 3.289 -18.906 0.057 1 98.75 236 SER A N 1
ATOM 1848 C CA . SER A 1 236 ? 2.598 -18.031 -0.882 1 98.75 236 SER A CA 1
ATOM 1849 C C . SER A 1 236 ? 2.104 -18.797 -2.1 1 98.75 236 SER A C 1
ATOM 1851 O O . SER A 1 236 ? 1.024 -18.516 -2.625 1 98.75 236 SER A O 1
ATOM 1853 N N . LEU A 1 237 ? 2.896 -19.766 -2.541 1 98.81 237 LEU A N 1
ATOM 1854 C CA . LEU A 1 237 ? 2.502 -20.609 -3.654 1 98.81 237 LEU A CA 1
ATOM 1855 C C . LEU A 1 237 ? 1.25 -21.422 -3.307 1 98.81 237 LEU A C 1
ATOM 1857 O O . LEU A 1 237 ? 0.368 -21.594 -4.152 1 98.81 237 LEU A O 1
ATOM 1861 N N . GLY A 1 238 ? 1.24 -21.938 -2.123 1 98.81 238 GLY A N 1
ATOM 1862 C CA . GLY A 1 238 ? 0.046 -22.625 -1.668 1 98.81 238 GLY A CA 1
ATOM 1863 C C . GLY A 1 238 ? -1.195 -21.75 -1.69 1 98.81 238 GLY A C 1
ATOM 1864 O O . GLY A 1 238 ? -2.264 -22.203 -2.115 1 98.81 238 GLY A O 1
ATOM 1865 N N . CYS A 1 239 ? -1.031 -20.547 -1.237 1 98.44 239 CYS A N 1
ATOM 1866 C CA . CYS A 1 239 ? -2.131 -19.594 -1.307 1 98.44 239 CYS A CA 1
ATOM 1867 C C . CYS A 1 239 ? -2.561 -19.359 -2.75 1 98.44 239 CYS A C 1
ATOM 1869 O O . CYS A 1 239 ? -3.754 -19.25 -3.037 1 98.44 239 CYS A O 1
ATOM 1871 N N . CYS A 1 240 ? -1.593 -19.266 -3.629 1 98.81 240 CYS A N 1
ATOM 1872 C CA . CYS A 1 240 ? -1.897 -19.094 -5.043 1 98.81 240 CYS A CA 1
ATOM 1873 C C . CYS A 1 240 ? -2.707 -20.266 -5.582 1 98.81 240 CYS A C 1
ATOM 1875 O O . CYS A 1 240 ? -3.691 -20.062 -6.297 1 98.81 240 CYS A O 1
ATOM 1877 N N . LEU A 1 241 ? -2.256 -21.438 -5.254 1 98.88 241 LEU A N 1
ATOM 1878 C CA . LEU A 1 241 ? -2.969 -22.625 -5.719 1 98.88 241 LEU A CA 1
ATOM 1879 C C . LEU A 1 241 ? -4.402 -22.641 -5.203 1 98.88 241 LEU A C 1
ATOM 1881 O O . LEU A 1 241 ? -5.336 -22.938 -5.953 1 98.88 241 LEU A O 1
ATOM 1885 N N . TYR A 1 242 ? -4.57 -22.344 -3.961 1 98.62 242 TYR A N 1
ATOM 1886 C CA . TYR A 1 242 ? -5.91 -22.234 -3.393 1 98.62 242 TYR A CA 1
ATOM 1887 C C . TYR A 1 242 ? -6.742 -21.203 -4.16 1 98.62 242 TYR A C 1
ATOM 1889 O O . TYR A 1 242 ? -7.895 -21.469 -4.504 1 98.62 242 TYR A O 1
ATOM 1897 N N . ALA A 1 243 ? -6.188 -20.094 -4.422 1 98.12 243 ALA A N 1
ATOM 1898 C CA . ALA A 1 243 ? -6.887 -19.031 -5.148 1 98.12 243 ALA A CA 1
ATOM 1899 C C . ALA A 1 243 ? -7.266 -19.484 -6.555 1 98.12 243 ALA A C 1
ATOM 1901 O O . ALA A 1 243 ? -8.352 -19.172 -7.047 1 98.12 243 ALA A O 1
ATOM 1902 N N . MET A 1 244 ? -6.367 -20.188 -7.191 1 98.62 244 MET A N 1
ATOM 1903 C CA . MET A 1 244 ? -6.66 -20.719 -8.516 1 98.62 244 MET A CA 1
ATOM 1904 C C . MET A 1 244 ? -7.859 -21.656 -8.469 1 98.62 244 MET A C 1
ATOM 1906 O O . MET A 1 244 ? -8.648 -21.719 -9.414 1 98.62 244 MET A O 1
ATOM 1910 N N . CYS A 1 245 ? -7.988 -22.359 -7.387 1 98.44 245 CYS A N 1
ATOM 1911 C CA . CYS A 1 245 ? -9.094 -23.297 -7.219 1 98.44 245 CYS A CA 1
ATOM 1912 C C . CYS A 1 245 ? -10.375 -22.562 -6.855 1 98.44 245 CYS A C 1
ATOM 1914 O O . CYS A 1 245 ? -11.445 -22.875 -7.379 1 98.44 245 CYS A O 1
ATOM 1916 N N . PHE A 1 246 ? -10.219 -21.547 -5.996 1 97.12 246 PHE A N 1
ATOM 1917 C CA . PHE A 1 246 ? -11.414 -21.031 -5.352 1 97.12 246 PHE A CA 1
ATOM 1918 C C . PHE A 1 246 ? -11.477 -19.516 -5.469 1 97.12 246 PHE A C 1
ATOM 1920 O O . PHE A 1 246 ? -12.188 -18.859 -4.703 1 97.12 246 PHE A O 1
ATOM 1927 N N . PHE A 1 247 ? -10.633 -18.906 -6.258 1 94.62 247 PHE A N 1
ATOM 1928 C CA . PHE A 1 247 ? -10.734 -17.547 -6.805 1 94.62 247 PHE A CA 1
ATOM 1929 C C . PHE A 1 247 ? -10.078 -16.547 -5.875 1 94.62 247 PHE A C 1
ATOM 1931 O O . PHE A 1 247 ? -9.797 -15.414 -6.277 1 94.62 247 PHE A O 1
ATOM 1938 N N . ARG A 1 248 ? -9.828 -16.922 -4.602 1 92.25 248 ARG A N 1
ATOM 1939 C CA . ARG A 1 248 ? -9.195 -16.016 -3.648 1 92.25 248 ARG A CA 1
ATOM 1940 C C . ARG A 1 248 ? -8.32 -16.781 -2.664 1 92.25 248 ARG A C 1
ATOM 1942 O O . ARG A 1 248 ? -8.469 -18 -2.506 1 92.25 248 ARG A O 1
ATOM 1949 N N . SER A 1 249 ? -7.465 -15.984 -1.975 1 95.12 249 SER A N 1
ATOM 1950 C CA . SER A 1 249 ? -6.621 -16.578 -0.946 1 95.12 249 SER A CA 1
ATOM 1951 C C . SER A 1 249 ? -7.453 -17.156 0.189 1 95.12 249 SER A C 1
ATOM 1953 O O . SER A 1 249 ? -8.555 -16.672 0.472 1 95.12 249 SER A O 1
ATOM 1955 N N . PRO A 1 250 ? -6.953 -18.219 0.818 1 95.75 250 PRO A N 1
ATOM 1956 C CA . PRO A 1 250 ? -7.707 -18.797 1.938 1 95.75 250 PRO A CA 1
ATOM 1957 C C . PRO A 1 250 ? -7.871 -17.812 3.098 1 95.75 250 PRO A C 1
ATOM 1959 O O . PRO A 1 250 ? -8.703 -18.031 3.982 1 95.75 250 PRO A O 1
ATOM 1962 N N . PHE A 1 251 ? -7.156 -16.703 3.055 1 93.94 251 PHE A N 1
ATOM 1963 C CA . PHE A 1 251 ? -7.152 -15.812 4.203 1 93.94 251 PHE A CA 1
ATOM 1964 C C . PHE A 1 251 ? -7.777 -14.469 3.85 1 93.94 251 PHE A C 1
ATOM 1966 O O . PHE A 1 251 ? -7.805 -13.555 4.672 1 93.94 251 PHE A O 1
ATOM 1973 N N . GLU A 1 252 ? -8.211 -14.406 2.697 1 87.38 252 GLU A N 1
ATOM 1974 C CA . GLU A 1 252 ? -8.805 -13.164 2.211 1 87.38 252 GLU A CA 1
ATOM 1975 C C . GLU A 1 252 ? -10.102 -12.844 2.955 1 87.38 252 GLU A C 1
ATOM 1977 O O . GLU A 1 252 ? -10.398 -11.68 3.219 1 87.38 252 GLU A O 1
ATOM 1982 N N . ALA A 1 253 ? -10.828 -13.906 3.277 1 82.75 253 ALA A N 1
ATOM 1983 C CA . ALA A 1 253 ? -12.094 -13.711 3.973 1 82.75 253 ALA A CA 1
ATOM 1984 C C . ALA A 1 253 ? -11.883 -13.039 5.328 1 82.75 253 ALA A C 1
ATOM 1986 O O . ALA A 1 253 ? -12.656 -12.164 5.723 1 82.75 253 ALA A O 1
ATOM 1987 N N . ALA A 1 254 ? -10.922 -13.516 6.008 1 82.81 254 ALA A N 1
ATOM 1988 C CA . ALA A 1 254 ? -10.594 -12.891 7.289 1 82.81 254 ALA A CA 1
ATOM 1989 C C . ALA A 1 254 ? -10.273 -11.414 7.113 1 82.81 254 ALA A C 1
ATOM 1991 O O . ALA A 1 254 ? -10.742 -10.57 7.887 1 82.81 254 ALA A O 1
ATOM 1992 N N . HIS A 1 255 ? -9.57 -11.125 6.148 1 77.69 255 HIS A N 1
ATOM 1993 C CA . HIS A 1 255 ? -9.18 -9.75 5.852 1 77.69 255 HIS A CA 1
ATOM 1994 C C . HIS A 1 255 ? -10.391 -8.875 5.559 1 77.69 255 HIS A C 1
ATOM 1996 O O . HIS A 1 255 ? -10.523 -7.785 6.113 1 77.69 255 HIS A O 1
ATOM 2002 N N . GLU A 1 256 ? -11.281 -9.398 4.824 1 75.06 256 GLU A N 1
ATOM 2003 C CA . GLU A 1 256 ? -12.469 -8.664 4.387 1 75.06 256 GLU A CA 1
ATOM 2004 C C . GLU A 1 256 ? -13.406 -8.383 5.551 1 75.06 256 GLU A C 1
ATOM 2006 O O . GLU A 1 256 ? -14.102 -7.363 5.57 1 75.06 256 GLU A O 1
ATOM 2011 N N . ARG A 1 257 ? -13.422 -9.312 6.508 1 77.25 257 ARG A N 1
ATOM 2012 C CA . ARG A 1 257 ? -14.32 -9.18 7.648 1 77.25 257 ARG A CA 1
ATOM 2013 C C . ARG A 1 257 ? -13.719 -8.297 8.734 1 77.25 257 ARG A C 1
ATOM 2015 O O . ARG A 1 257 ? -14.352 -8.031 9.758 1 77.25 257 ARG A O 1
ATOM 2022 N N . GLY A 1 258 ? -12.469 -7.93 8.461 1 76.31 258 GLY A N 1
ATOM 2023 C CA . GLY A 1 258 ? -11.812 -7.105 9.461 1 76.31 258 GLY A CA 1
ATOM 2024 C C . GLY A 1 258 ? -11.156 -7.918 10.562 1 76.31 258 GLY A C 1
ATOM 2025 O O . GLY A 1 258 ? -10.688 -7.359 11.562 1 76.31 258 GLY A O 1
ATOM 2026 N N . ASP A 1 259 ? -11.195 -9.234 10.352 1 82.5 259 ASP A N 1
ATOM 2027 C CA . ASP A 1 259 ? -10.477 -10.109 11.273 1 82.5 259 ASP A CA 1
ATOM 2028 C C . ASP A 1 259 ? -8.977 -10.055 11.031 1 82.5 259 ASP A C 1
ATOM 2030 O O . ASP A 1 259 ? -8.523 -9.531 10.008 1 82.5 259 ASP A O 1
ATOM 2034 N N . SER A 1 260 ? -8.258 -10.547 11.992 1 88.75 260 SER A N 1
ATOM 2035 C CA . SER A 1 260 ? -6.809 -10.578 11.852 1 88.75 260 SER A CA 1
ATOM 2036 C C . SER A 1 260 ? -6.371 -11.625 10.836 1 88.75 260 SER A C 1
ATOM 2038 O O . SER A 1 260 ? -6.66 -12.812 11 1 88.75 260 SER A O 1
ATOM 2040 N N . VAL A 1 261 ? -5.711 -11.156 9.883 1 91.5 261 VAL A N 1
ATOM 2041 C CA . VAL A 1 261 ? -5.137 -12.078 8.906 1 91.5 261 VAL A CA 1
ATOM 2042 C C . VAL A 1 261 ? -4.023 -12.891 9.562 1 91.5 261 VAL A C 1
ATOM 2044 O O . VAL A 1 261 ? -3.924 -14.102 9.344 1 91.5 261 VAL A O 1
ATOM 2047 N N . ALA A 1 262 ? -3.248 -12.227 10.367 1 91.25 262 ALA A N 1
ATOM 2048 C CA . ALA A 1 262 ? -2.156 -12.906 11.062 1 91.25 262 ALA A CA 1
ATOM 2049 C C . ALA A 1 262 ? -2.676 -14.07 11.898 1 91.25 262 ALA A C 1
ATOM 2051 O O . ALA A 1 262 ? -2.121 -15.172 11.852 1 91.25 262 ALA A O 1
ATOM 2052 N N . LEU A 1 263 ? -3.748 -13.812 12.57 1 90.94 263 LEU A N 1
ATOM 2053 C CA . LEU A 1 263 ? -4.32 -14.859 13.422 1 90.94 263 LEU A CA 1
ATOM 2054 C C . LEU A 1 263 ? -4.887 -15.992 12.578 1 90.94 263 LEU A C 1
ATOM 2056 O O . LEU A 1 263 ? -4.727 -17.172 12.922 1 90.94 263 LEU A O 1
ATOM 2060 N N . ALA A 1 264 ? -5.555 -15.578 11.539 1 93 264 ALA A N 1
ATOM 2061 C CA . ALA A 1 264 ? -6.102 -16.594 10.641 1 93 264 ALA A CA 1
ATOM 2062 C C . ALA A 1 264 ? -4.996 -17.484 10.078 1 93 264 ALA A C 1
ATOM 2064 O O . ALA A 1 264 ? -5.137 -18.703 10.039 1 93 264 ALA A O 1
ATOM 2065 N N . VAL A 1 265 ? -3.932 -16.891 9.711 1 94.25 265 VAL A N 1
ATOM 2066 C CA . VAL A 1 265 ? -2.775 -17.594 9.164 1 94.25 265 VAL A CA 1
ATOM 2067 C C . VAL A 1 265 ? -2.184 -18.516 10.227 1 94.25 265 VAL A C 1
ATOM 2069 O O . VAL A 1 265 ? -1.922 -19.688 9.953 1 94.25 265 VAL A O 1
ATOM 2072 N N . LEU A 1 266 ? -2.041 -18.062 11.414 1 91.69 266 LEU A N 1
ATOM 2073 C CA . LEU A 1 266 ? -1.399 -18.812 12.492 1 91.69 266 LEU A CA 1
ATOM 2074 C C . LEU A 1 266 ? -2.287 -19.969 12.953 1 91.69 266 LEU A C 1
ATOM 2076 O O . LEU A 1 266 ? -1.794 -20.953 13.516 1 91.69 266 LEU A O 1
ATOM 2080 N N . SER A 1 267 ? -3.576 -19.75 12.734 1 90.31 267 SER A N 1
ATOM 2081 C CA . SER A 1 267 ? -4.488 -20.828 13.109 1 90.31 267 SER A CA 1
ATOM 2082 C C . SER A 1 267 ? -4.273 -22.062 12.234 1 90.31 267 SER A C 1
ATOM 2084 O O . SER A 1 267 ? -4.652 -23.172 12.617 1 90.31 267 SER A O 1
ATOM 2086 N N . GLY A 1 268 ? -3.773 -21.859 11.039 1 87.31 268 GLY A N 1
ATOM 2087 C CA . GLY A 1 268 ? -3.488 -22.953 10.125 1 87.31 268 GLY A CA 1
ATOM 2088 C C . GLY A 1 268 ? -4.734 -23.531 9.477 1 87.31 268 GLY A C 1
ATOM 2089 O O . GLY A 1 268 ? -4.656 -24.531 8.75 1 87.31 268 GLY A O 1
ATOM 2090 N N . HIS A 1 269 ? -5.812 -22.906 9.758 1 87.44 269 HIS A N 1
ATOM 2091 C CA . HIS A 1 269 ? -7.055 -23.453 9.219 1 87.44 269 HIS A CA 1
ATOM 2092 C C . HIS A 1 269 ? -7.258 -23.031 7.766 1 87.44 269 HIS A C 1
ATOM 2094 O O . HIS A 1 269 ? -7.32 -21.828 7.465 1 87.44 269 HIS A O 1
ATOM 2100 N N . VAL A 1 270 ? -7.293 -24.016 6.859 1 93.25 270 VAL A N 1
ATOM 2101 C CA . VAL A 1 270 ? -7.59 -23.812 5.445 1 93.25 270 VAL A CA 1
ATOM 2102 C C . VAL A 1 270 ? -8.867 -24.562 5.074 1 93.25 270 VAL A C 1
ATOM 2104 O O . VAL A 1 270 ? -8.883 -25.797 5.035 1 93.25 270 VAL A O 1
ATOM 2107 N N . ASP A 1 271 ? -9.875 -23.797 4.797 1 91.88 271 ASP A N 1
ATOM 2108 C CA . ASP A 1 271 ? -11.172 -24.391 4.5 1 91.88 271 ASP A CA 1
ATOM 2109 C C . ASP A 1 271 ? -11.297 -24.734 3.016 1 91.88 271 ASP A C 1
ATOM 2111 O O . ASP A 1 271 ? -11.281 -23.828 2.166 1 91.88 271 ASP A O 1
ATOM 2115 N N . ILE A 1 272 ? -11.398 -26.047 2.729 1 95.94 272 ILE A N 1
ATOM 2116 C CA . ILE A 1 272 ? -11.734 -26.484 1.375 1 95.94 272 ILE A CA 1
ATOM 2117 C C . ILE A 1 272 ? -13.242 -26.688 1.254 1 95.94 272 ILE A C 1
ATOM 2119 O O . ILE A 1 272 ? -13.828 -27.469 2.004 1 95.94 272 ILE A O 1
ATOM 2123 N N . PRO A 1 273 ? -13.789 -26 0.361 1 95.44 273 PRO A N 1
ATOM 2124 C CA . PRO A 1 273 ? -15.242 -26.141 0.224 1 95.44 273 PRO A CA 1
ATOM 2125 C C . PRO A 1 273 ? -15.68 -27.578 -0.037 1 95.44 273 PRO A C 1
ATOM 2127 O O . PRO A 1 273 ? -15 -28.312 -0.762 1 95.44 273 PRO A O 1
ATOM 2130 N N . GLU A 1 274 ? -16.859 -27.891 0.486 1 94.12 274 GLU A N 1
ATOM 2131 C CA . GLU A 1 274 ? -17.391 -29.25 0.335 1 94.12 274 GLU A CA 1
ATOM 2132 C C . GLU A 1 274 ? -17.734 -29.547 -1.12 1 94.12 274 GLU A C 1
ATOM 2134 O O . GLU A 1 274 ? -17.625 -30.688 -1.569 1 94.12 274 GLU A O 1
ATOM 2139 N N . ASP A 1 275 ? -18.078 -28.562 -1.842 1 95.62 275 ASP A N 1
ATOM 2140 C CA . ASP A 1 275 ? -18.5 -28.75 -3.227 1 95.62 275 ASP A CA 1
ATOM 2141 C C . ASP A 1 275 ? -17.344 -28.516 -4.191 1 95.62 275 ASP A C 1
ATOM 2143 O O . ASP A 1 275 ? -17.562 -28.219 -5.367 1 95.62 275 ASP A O 1
ATOM 2147 N N . SER A 1 276 ? -16.156 -28.703 -3.705 1 97.56 276 SER A N 1
ATOM 2148 C CA . SER A 1 276 ? -14.977 -28.531 -4.547 1 97.56 276 SER A CA 1
ATOM 2149 C C . SER A 1 276 ? -15 -29.484 -5.734 1 97.56 276 SER A C 1
ATOM 2151 O O . SER A 1 276 ? -15.242 -30.688 -5.57 1 97.56 276 SER A O 1
ATOM 2153 N N . PRO A 1 277 ? -14.727 -28.938 -6.891 1 97.44 277 PRO A N 1
ATOM 2154 C CA . PRO A 1 277 ? -14.688 -29.828 -8.062 1 97.44 277 PRO A CA 1
ATOM 2155 C C . PRO A 1 277 ? -13.32 -30.469 -8.266 1 97.44 277 PRO A C 1
ATOM 2157 O O . PRO A 1 277 ? -13.109 -31.188 -9.242 1 97.44 277 PRO A O 1
ATOM 2160 N N . TYR A 1 278 ? -12.414 -30.312 -7.375 1 97.88 278 TYR A N 1
ATOM 2161 C CA . TYR A 1 278 ? -11.031 -30.719 -7.594 1 97.88 278 TYR A CA 1
ATOM 2162 C C . TYR A 1 278 ? -10.711 -32 -6.836 1 97.88 278 TYR A C 1
ATOM 2164 O O . TYR A 1 278 ? -11.422 -32.375 -5.895 1 97.88 278 TYR A O 1
ATOM 2172 N N . SER A 1 279 ? -9.656 -32.688 -7.289 1 97.31 279 SER A N 1
ATOM 2173 C CA . SER A 1 279 ? -9.281 -34 -6.758 1 97.31 279 SER A CA 1
ATOM 2174 C C . SER A 1 279 ? -8.727 -33.875 -5.34 1 97.31 279 SER A C 1
ATOM 2176 O O . SER A 1 279 ? -8.273 -32.812 -4.93 1 97.31 279 SER A O 1
ATOM 2178 N N . GLY A 1 280 ? -8.734 -34.938 -4.594 1 97 280 GLY A N 1
ATOM 2179 C CA . GLY A 1 280 ? -8.133 -35 -3.271 1 97 280 GLY A CA 1
ATOM 2180 C C . GLY A 1 280 ? -6.645 -34.719 -3.279 1 97 280 GLY A C 1
ATOM 2181 O O . GLY A 1 280 ? -6.109 -34.156 -2.33 1 97 280 GLY A O 1
ATOM 2182 N N . GLY A 1 281 ? -6.039 -35.219 -4.34 1 97.62 281 GLY A N 1
ATOM 2183 C CA . GLY A 1 281 ? -4.613 -34.938 -4.484 1 97.62 281 GLY A CA 1
ATOM 2184 C C . GLY A 1 281 ? -4.277 -33.469 -4.508 1 97.62 281 GLY A C 1
ATOM 2185 O O . GLY A 1 281 ? -3.303 -33.031 -3.891 1 97.62 281 GLY A O 1
ATOM 2186 N N . LEU A 1 282 ? -5.102 -32.75 -5.207 1 98.06 282 LEU A N 1
ATOM 2187 C CA . LEU A 1 282 ? -4.906 -31.297 -5.273 1 98.06 282 LEU A CA 1
ATOM 2188 C C . LEU A 1 282 ? -5.129 -30.656 -3.908 1 98.06 282 LEU A C 1
ATOM 2190 O O . LEU A 1 282 ? -4.363 -29.781 -3.5 1 98.06 282 LEU A O 1
ATOM 2194 N N . HIS A 1 283 ? -6.121 -31.125 -3.199 1 98.25 283 HIS A N 1
ATOM 2195 C CA . HIS A 1 283 ? -6.379 -30.625 -1.85 1 98.25 283 HIS A CA 1
ATOM 2196 C C . HIS A 1 283 ? -5.199 -30.906 -0.926 1 98.25 283 HIS A C 1
ATOM 2198 O O . HIS A 1 283 ? -4.812 -30.047 -0.13 1 98.25 283 HIS A O 1
ATOM 2204 N N . THR A 1 284 ? -4.652 -32.031 -1.029 1 97.94 284 THR A N 1
ATOM 2205 C CA . THR A 1 284 ? -3.512 -32.406 -0.208 1 97.94 284 THR A CA 1
ATOM 2206 C C . THR A 1 284 ? -2.305 -31.531 -0.51 1 97.94 284 THR A C 1
ATOM 2208 O O . THR A 1 284 ? -1.591 -31.125 0.404 1 97.94 284 THR A O 1
ATOM 2211 N N . LEU A 1 285 ? -2.104 -31.312 -1.77 1 98.56 285 LEU A N 1
ATOM 2212 C CA . LEU A 1 285 ? -0.995 -30.453 -2.172 1 98.56 285 LEU A CA 1
ATOM 2213 C C . LEU A 1 285 ? -1.132 -29.062 -1.556 1 98.56 285 LEU A C 1
ATOM 2215 O O . LEU A 1 285 ? -0.159 -28.516 -1.039 1 98.56 285 LEU A O 1
ATOM 2219 N N . ILE A 1 286 ? -2.307 -28.5 -1.575 1 98.62 286 ILE A N 1
ATOM 2220 C CA . ILE A 1 286 ? -2.572 -27.203 -0.957 1 98.62 286 ILE A CA 1
ATOM 2221 C C . ILE A 1 286 ? -2.203 -27.266 0.524 1 98.62 286 ILE A C 1
ATOM 2223 O O . ILE A 1 286 ? -1.449 -26.422 1.012 1 98.62 286 ILE A O 1
ATOM 2227 N N . ARG A 1 287 ? -2.621 -28.234 1.187 1 97.88 287 ARG A N 1
ATOM 2228 C CA . ARG A 1 287 ? -2.422 -28.344 2.627 1 97.88 287 ARG A CA 1
ATOM 2229 C C . ARG A 1 287 ? -0.945 -28.516 2.965 1 97.88 287 ARG A C 1
ATOM 2231 O O . ARG A 1 287 ? -0.463 -27.969 3.961 1 97.88 287 ARG A O 1
ATOM 2238 N N . THR A 1 288 ? -0.261 -29.25 2.125 1 97.81 288 THR A N 1
ATOM 2239 C CA . THR A 1 288 ? 1.153 -29.5 2.377 1 97.81 288 THR A CA 1
ATOM 2240 C C . THR A 1 288 ? 1.957 -28.219 2.273 1 97.81 288 THR A C 1
ATOM 2242 O O . THR A 1 288 ? 2.924 -28.016 3.012 1 97.81 288 THR A O 1
ATOM 2245 N N . MET A 1 289 ? 1.568 -27.359 1.424 1 98.62 289 MET A N 1
ATOM 2246 C CA . MET A 1 289 ? 2.289 -26.109 1.229 1 98.62 289 MET A CA 1
ATOM 2247 C C . MET A 1 289 ? 1.908 -25.094 2.299 1 98.62 289 MET A C 1
ATOM 2249 O O . MET A 1 289 ? 2.662 -24.156 2.566 1 98.62 289 MET A O 1
ATOM 2253 N N . LEU A 1 290 ? 0.769 -25.266 2.908 1 98.25 290 LEU A N 1
ATOM 2254 C CA . LEU A 1 290 ? 0.255 -24.297 3.871 1 98.25 290 LEU A CA 1
ATOM 2255 C C . LEU A 1 290 ? 0.414 -24.812 5.297 1 98.25 290 LEU A C 1
ATOM 2257 O O . LEU A 1 290 ? -0.472 -24.625 6.133 1 98.25 290 LEU A O 1
ATOM 2261 N N . GLU A 1 291 ? 1.459 -25.5 5.492 1 97.62 291 GLU A N 1
ATOM 2262 C CA . GLU A 1 291 ? 1.84 -25.844 6.855 1 97.62 291 GLU A CA 1
ATOM 2263 C C . GLU A 1 291 ? 2.363 -24.641 7.613 1 97.62 291 GLU A C 1
ATOM 2265 O O . GLU A 1 291 ? 3.268 -23.938 7.137 1 97.62 291 GLU A O 1
ATOM 2270 N N . VAL A 1 292 ? 1.876 -24.359 8.75 1 96.88 292 VAL A N 1
ATOM 2271 C CA . VAL A 1 292 ? 2.217 -23.172 9.523 1 96.88 292 VAL A CA 1
ATOM 2272 C C . VAL A 1 292 ? 3.689 -23.219 9.93 1 96.88 292 VAL A C 1
ATOM 2274 O O . VAL A 1 292 ? 4.395 -22.203 9.852 1 96.88 292 VAL A O 1
ATOM 2277 N N . ASP A 1 293 ? 4.156 -24.391 10.336 1 95.44 293 ASP A N 1
ATOM 2278 C CA . ASP A 1 293 ? 5.57 -24.578 10.641 1 95.44 293 ASP A CA 1
ATOM 2279 C C . ASP A 1 293 ? 6.402 -24.641 9.359 1 95.44 293 ASP A C 1
ATOM 2281 O O . ASP A 1 293 ? 6.309 -25.609 8.602 1 95.44 293 ASP A O 1
ATOM 2285 N N . CYS A 1 294 ? 7.223 -23.719 9.203 1 95.06 294 CYS A N 1
ATOM 2286 C CA . CYS A 1 294 ? 7.969 -23.609 7.953 1 95.06 294 CYS A CA 1
ATOM 2287 C C . CYS A 1 294 ? 8.867 -24.828 7.746 1 95.06 294 CYS A C 1
ATOM 2289 O O . CYS A 1 294 ? 9.141 -25.203 6.605 1 95.06 294 CYS A O 1
ATOM 2291 N N . LEU A 1 295 ? 9.273 -25.469 8.797 1 95.75 295 LEU A N 1
ATOM 2292 C CA . LEU A 1 295 ? 10.148 -26.625 8.695 1 95.75 295 LEU A CA 1
ATOM 2293 C C . LEU A 1 295 ? 9.391 -27.844 8.156 1 95.75 295 LEU A C 1
ATOM 2295 O O . LEU A 1 295 ? 10 -28.812 7.707 1 95.75 295 LEU A O 1
ATOM 2299 N N . GLN A 1 296 ? 8.102 -27.766 8.227 1 97.06 296 GLN A N 1
ATOM 2300 C CA . GLN A 1 296 ? 7.273 -28.859 7.738 1 97.06 296 GLN A CA 1
ATOM 2301 C C . GLN A 1 296 ? 6.824 -28.625 6.301 1 97.06 296 GLN A C 1
ATOM 2303 O O . GLN A 1 296 ? 6.223 -29.5 5.68 1 97.06 296 GLN A O 1
ATOM 2308 N N . ARG A 1 297 ? 7.113 -27.5 5.73 1 98.19 297 ARG A N 1
ATOM 2309 C CA . ARG A 1 297 ? 6.773 -27.219 4.34 1 98.19 297 ARG A CA 1
ATOM 2310 C C . ARG A 1 297 ? 7.812 -27.812 3.393 1 98.19 297 ARG A C 1
ATOM 2312 O O . ARG A 1 297 ? 9.008 -27.812 3.697 1 98.19 297 ARG A O 1
ATOM 2319 N N . PRO A 1 298 ? 7.367 -28.25 2.291 1 98.62 298 PRO A N 1
ATOM 2320 C CA . PRO A 1 298 ? 8.32 -28.781 1.32 1 98.62 298 PRO A CA 1
ATOM 2321 C C . PRO A 1 298 ? 9.148 -27.688 0.639 1 98.62 298 PRO A C 1
ATOM 2323 O O . PRO A 1 298 ? 8.789 -26.516 0.691 1 98.62 298 PRO A O 1
ATOM 2326 N N . PHE A 1 299 ? 10.281 -28.141 0.109 1 98.69 299 PHE A N 1
ATOM 2327 C CA . PHE A 1 299 ? 10.992 -27.297 -0.841 1 98.69 299 PHE A CA 1
ATOM 2328 C C . PHE A 1 299 ? 10.375 -27.391 -2.229 1 98.69 299 PHE A C 1
ATOM 2330 O O . PHE A 1 299 ? 9.523 -28.25 -2.475 1 98.69 299 PHE A O 1
ATOM 2337 N N . ILE A 1 300 ? 10.766 -26.531 -3.088 1 98.88 300 ILE A N 1
ATOM 2338 C CA . ILE A 1 300 ? 10.109 -26.359 -4.379 1 98.88 300 ILE A CA 1
ATOM 2339 C C . ILE A 1 300 ? 10.242 -27.641 -5.199 1 98.88 300 ILE A C 1
ATOM 2341 O O . ILE A 1 300 ? 9.336 -28 -5.949 1 98.88 300 ILE A O 1
ATOM 2345 N N . GLU A 1 301 ? 11.336 -28.391 -4.996 1 98.69 301 GLU A N 1
ATOM 2346 C CA . GLU A 1 301 ? 11.547 -29.625 -5.742 1 98.69 301 GLU A CA 1
ATOM 2347 C C . GLU A 1 301 ? 10.453 -30.641 -5.434 1 98.69 301 GLU A C 1
ATOM 2349 O O . GLU A 1 301 ? 9.953 -31.312 -6.332 1 98.69 301 GLU A O 1
ATOM 2354 N N . THR A 1 302 ? 10.133 -30.703 -4.188 1 98.69 302 THR A N 1
ATOM 2355 C CA . THR A 1 302 ? 9.094 -31.625 -3.76 1 98.69 302 THR A CA 1
ATOM 2356 C C . THR A 1 302 ? 7.734 -31.219 -4.309 1 98.69 302 THR A C 1
ATOM 2358 O O . THR A 1 302 ? 6.941 -32.062 -4.73 1 98.69 302 THR A O 1
ATOM 2361 N N . VAL A 1 303 ? 7.41 -29.953 -4.34 1 98.88 303 VAL A N 1
ATOM 2362 C CA . VAL A 1 303 ? 6.16 -29.438 -4.891 1 98.88 303 VAL A CA 1
ATOM 2363 C C . VAL A 1 303 ? 6.074 -29.781 -6.379 1 98.88 303 VAL A C 1
ATOM 2365 O O . VAL A 1 303 ? 5.035 -30.234 -6.855 1 98.88 303 VAL A O 1
ATOM 2368 N N . LEU A 1 304 ? 7.191 -29.594 -7.09 1 98.81 304 LEU A N 1
ATOM 2369 C CA . LEU A 1 304 ? 7.25 -29.875 -8.516 1 98.81 304 LEU A CA 1
ATOM 2370 C C . LEU A 1 304 ? 6.965 -31.359 -8.789 1 98.81 304 LEU A C 1
ATOM 2372 O O . LEU A 1 304 ? 6.227 -31.688 -9.719 1 98.81 304 LEU A O 1
ATOM 2376 N N . ASP A 1 305 ? 7.535 -32.188 -7.98 1 98.5 305 ASP A N 1
ATOM 2377 C CA . ASP A 1 305 ? 7.297 -33.625 -8.117 1 98.5 305 ASP A CA 1
ATOM 2378 C C . ASP A 1 305 ? 5.816 -33.938 -7.93 1 98.5 305 ASP A C 1
ATOM 2380 O O . ASP A 1 305 ? 5.25 -34.719 -8.695 1 98.5 305 ASP A O 1
ATOM 2384 N N . GLN A 1 306 ? 5.23 -33.375 -6.941 1 98.38 306 GLN A N 1
ATOM 2385 C CA . GLN A 1 306 ? 3.828 -33.625 -6.637 1 98.38 306 GLN A CA 1
ATOM 2386 C C . GLN A 1 306 ? 2.914 -33.125 -7.746 1 98.38 306 GLN A C 1
ATOM 2388 O O . GLN A 1 306 ? 1.957 -33.781 -8.133 1 98.38 306 GLN A O 1
ATOM 2393 N N . VAL A 1 307 ? 3.199 -31.953 -8.258 1 98.62 307 VAL A N 1
ATOM 2394 C CA . VAL A 1 307 ? 2.393 -31.375 -9.328 1 98.62 307 VAL A CA 1
ATOM 2395 C C . VAL A 1 307 ? 2.492 -32.25 -10.578 1 98.62 307 VAL A C 1
ATOM 2397 O O . VAL A 1 307 ? 1.488 -32.5 -11.25 1 98.62 307 VAL A O 1
ATOM 2400 N N . THR A 1 308 ? 3.697 -32.688 -10.906 1 98.06 308 THR A N 1
ATOM 2401 C CA . THR A 1 308 ? 3.918 -33.531 -12.07 1 98.06 308 THR A CA 1
ATOM 2402 C C . THR A 1 308 ? 3.137 -34.844 -11.953 1 98.06 308 THR A C 1
ATOM 2404 O O . THR A 1 308 ? 2.525 -35.312 -12.922 1 98.06 308 THR A O 1
ATOM 2407 N N . ALA A 1 309 ? 3.152 -35.375 -10.773 1 97.75 309 ALA A N 1
ATOM 2408 C CA . ALA A 1 309 ? 2.416 -36.594 -10.531 1 97.75 309 ALA A CA 1
ATOM 2409 C C . ALA A 1 309 ? 0.914 -36.406 -10.695 1 97.75 309 ALA A C 1
ATOM 2411 O O . ALA A 1 309 ? 0.217 -37.219 -11.266 1 97.75 309 ALA A O 1
ATOM 2412 N N . LEU A 1 310 ? 0.414 -35.344 -10.164 1 97.69 310 LEU A N 1
ATOM 2413 C CA . LEU A 1 310 ? -1.009 -35.031 -10.266 1 97.69 310 LEU A CA 1
ATOM 2414 C C . LEU A 1 310 ? -1.418 -34.812 -11.711 1 97.69 310 LEU A C 1
ATOM 2416 O O . LEU A 1 310 ? -2.506 -35.219 -12.125 1 97.69 310 LEU A O 1
ATOM 2420 N N . LEU A 1 311 ? -0.569 -34.094 -12.43 1 96.88 311 LEU A N 1
ATOM 2421 C CA . LEU A 1 311 ? -0.85 -33.844 -13.836 1 96.88 311 LEU A CA 1
ATOM 2422 C C . LEU A 1 311 ? -0.916 -35.125 -14.633 1 96.88 311 LEU A C 1
ATOM 2424 O O . LEU A 1 311 ? -1.771 -35.281 -15.508 1 96.88 311 LEU A O 1
ATOM 2428 N N . ALA A 1 312 ? -0.042 -36.062 -14.336 1 95.19 312 ALA A N 1
ATOM 2429 C CA . ALA A 1 312 ? -0.055 -37.344 -14.984 1 95.19 312 ALA A CA 1
ATOM 2430 C C . ALA A 1 312 ? -1.35 -38.094 -14.68 1 95.19 312 ALA A C 1
ATOM 2432 O O . ALA A 1 312 ? -1.929 -38.75 -15.57 1 95.19 312 ALA A O 1
ATOM 2433 N N . ALA A 1 313 ? -1.773 -38 -13.516 1 92.38 313 ALA A N 1
ATOM 2434 C CA . ALA A 1 313 ? -3.004 -38.656 -13.102 1 92.38 313 ALA A CA 1
ATOM 2435 C C . ALA A 1 313 ? -4.223 -38.031 -13.758 1 92.38 313 ALA A C 1
ATOM 2437 O O . ALA A 1 313 ? -5.18 -38.719 -14.109 1 92.38 313 ALA A O 1
ATOM 2438 N N . ALA A 1 314 ? -4.184 -36.781 -13.875 1 89.38 314 ALA A N 1
ATOM 2439 C CA . ALA A 1 314 ? -5.301 -36.031 -14.469 1 89.38 314 ALA A CA 1
ATOM 2440 C C . ALA A 1 314 ? -5.414 -36.344 -15.961 1 89.38 314 ALA A C 1
ATOM 2442 O O . ALA A 1 314 ? -6.52 -36.375 -16.516 1 89.38 314 ALA A O 1
ATOM 2443 N N . ASN A 1 315 ? -4.391 -36.5 -16.609 1 86.75 315 ASN A N 1
ATOM 2444 C CA . ASN A 1 315 ? -4.375 -36.781 -18.031 1 86.75 315 ASN A CA 1
ATOM 2445 C C . ASN A 1 315 ? -4.809 -38.219 -18.328 1 86.75 315 ASN A C 1
ATOM 2447 O O . ASN A 1 315 ? -5.266 -38.531 -19.422 1 86.75 315 ASN A O 1
ATOM 2451 N N . HIS A 1 316 ? -4.574 -39.062 -17.359 1 77.19 316 HIS A N 1
ATOM 2452 C CA . HIS A 1 316 ? -4.996 -40.469 -17.531 1 77.19 316 HIS A CA 1
ATOM 2453 C C . HIS A 1 316 ? -6.504 -40.594 -17.344 1 77.19 316 HIS A C 1
ATOM 2455 O O . HIS A 1 316 ? -7.105 -41.562 -17.844 1 77.19 316 HIS A O 1
ATOM 2461 N N . LYS A 1 317 ? -7.07 -39.781 -16.594 1 66.94 317 LYS A N 1
ATOM 2462 C CA . LYS A 1 317 ? -8.516 -39.844 -16.406 1 66.94 317 LYS A CA 1
ATOM 2463 C C . LYS A 1 317 ? -9.258 -39.375 -17.641 1 66.94 317 LYS A C 1
ATOM 2465 O O . LYS A 1 317 ? -10.469 -39.531 -17.766 1 66.94 317 LYS A O 1
ATOM 2470 N N . VAL A 1 318 ? -8.633 -38.812 -18.516 1 48.91 318 VAL A N 1
ATOM 2471 C CA . VAL A 1 318 ? -9.312 -38.469 -19.75 1 48.91 318 VAL A CA 1
ATOM 2472 C C . VAL A 1 318 ? -9.117 -39.562 -20.781 1 48.91 318 VAL A C 1
ATOM 2474 O O . VAL A 1 318 ? -8.047 -40.188 -20.859 1 48.91 318 VAL A O 1
ATOM 2477 N N . MET B 1 1 ? -10.57 2.76 -70.188 1 24.98 1 MET B N 1
ATOM 2478 C CA . MET B 1 1 ? -11.414 2.275 -69.125 1 24.98 1 MET B CA 1
ATOM 2479 C C . MET B 1 1 ? -10.75 2.533 -67.75 1 24.98 1 MET B C 1
ATOM 2481 O O . MET B 1 1 ? -9.742 1.907 -67.438 1 24.98 1 MET B O 1
ATOM 2485 N N . ASN B 1 2 ? -10.766 3.795 -67.188 1 24.67 2 ASN B N 1
ATOM 2486 C CA . ASN B 1 2 ? -10.023 4.641 -66.25 1 24.67 2 ASN B CA 1
ATOM 2487 C C . ASN B 1 2 ? -10.273 4.234 -64.812 1 24.67 2 ASN B C 1
ATOM 2489 O O . ASN B 1 2 ? -11.398 4.328 -64.312 1 24.67 2 ASN B O 1
ATOM 2493 N N . SER B 1 3 ? -9.68 3.096 -64.312 1 23.95 3 SER B N 1
ATOM 2494 C CA . SER B 1 3 ? -9.812 2.375 -63.031 1 23.95 3 SER B CA 1
ATOM 2495 C C . SER B 1 3 ? -9.562 3.291 -61.844 1 23.95 3 SER B C 1
ATOM 2497 O O . SER B 1 3 ? -8.438 3.744 -61.625 1 23.95 3 SER B O 1
ATOM 2499 N N . LEU B 1 4 ? -10.523 4.234 -61.469 1 26.64 4 LEU B N 1
ATOM 2500 C CA . LEU B 1 4 ? -10.617 5.191 -60.375 1 26.64 4 LEU B CA 1
ATOM 2501 C C . LEU B 1 4 ? -10.438 4.492 -59.031 1 26.64 4 LEU B C 1
ATOM 2503 O O . LEU B 1 4 ? -11.305 3.734 -58.594 1 26.64 4 LEU B O 1
ATOM 2507 N N . GLY B 1 5 ? -9.273 3.9 -58.656 1 24.22 5 GLY B N 1
ATOM 2508 C CA . GLY B 1 5 ? -8.914 3.254 -57.406 1 24.22 5 GLY B CA 1
ATOM 2509 C C . GLY B 1 5 ? -9.219 4.102 -56.188 1 24.22 5 GLY B C 1
ATOM 2510 O O . GLY B 1 5 ? -8.617 5.156 -56 1 24.22 5 GLY B O 1
ATOM 2511 N N . LEU B 1 6 ? -10.516 4.203 -55.719 1 25.36 6 LEU B N 1
ATOM 2512 C CA . LEU B 1 6 ? -11.078 4.91 -54.594 1 25.36 6 LEU B CA 1
ATOM 2513 C C . LEU B 1 6 ? -10.266 4.637 -53.312 1 25.36 6 LEU B C 1
ATOM 2515 O O . LEU B 1 6 ? -10.18 3.494 -52.875 1 25.36 6 LEU B O 1
ATOM 2519 N N . GLY B 1 7 ? -9.195 5.355 -53 1 24.69 7 GLY B N 1
ATOM 2520 C CA . GLY B 1 7 ? -8.367 5.453 -51.812 1 24.69 7 GLY B CA 1
ATOM 2521 C C . GLY B 1 7 ? -9.172 5.621 -50.531 1 24.69 7 GLY B C 1
ATOM 2522 O O . GLY B 1 7 ? -9.773 6.676 -50.312 1 24.69 7 GLY B O 1
ATOM 2523 N N . ILE B 1 8 ? -9.914 4.605 -50.031 1 24.67 8 ILE B N 1
ATOM 2524 C CA . ILE B 1 8 ? -10.672 4.602 -48.781 1 24.67 8 ILE B CA 1
ATOM 2525 C C . ILE B 1 8 ? -9.805 5.141 -47.656 1 24.67 8 ILE B C 1
ATOM 2527 O O . ILE B 1 8 ? -8.797 4.523 -47.281 1 24.67 8 ILE B O 1
ATOM 2531 N N . LEU B 1 9 ? -9.539 6.41 -47.562 1 26.58 9 LEU B N 1
ATOM 2532 C CA . LEU B 1 9 ? -9.039 7.168 -46.406 1 26.58 9 LEU B CA 1
ATOM 2533 C C . LEU B 1 9 ? -9.766 6.766 -45.125 1 26.58 9 LEU B C 1
ATOM 2535 O O . LEU B 1 9 ? -10.969 6.992 -45 1 26.58 9 LEU B O 1
ATOM 2539 N N . PHE B 1 10 ? -9.5 5.547 -44.562 1 26.36 10 PHE B N 1
ATOM 2540 C CA . PHE B 1 10 ? -9.953 5.211 -43.219 1 26.36 10 PHE B CA 1
ATOM 2541 C C . PHE B 1 10 ? -9.719 6.375 -42.25 1 26.36 10 PHE B C 1
ATOM 2543 O O . PHE B 1 10 ? -8.586 6.656 -41.875 1 26.36 10 PHE B O 1
ATOM 2550 N N . ASN B 1 11 ? -10.258 7.535 -42.375 1 28.56 11 ASN B N 1
ATOM 2551 C CA . ASN B 1 11 ? -10.508 8.586 -41.406 1 28.56 11 ASN B CA 1
ATOM 2552 C C . ASN B 1 11 ? -10.977 8.008 -40.062 1 28.56 11 ASN B C 1
ATOM 2554 O O . ASN B 1 11 ? -12.18 7.824 -39.844 1 28.56 11 ASN B O 1
ATOM 2558 N N . MET B 1 12 ? -10.469 6.848 -39.562 1 29.39 12 MET B N 1
ATOM 2559 C CA . MET B 1 12 ? -10.852 6.5 -38.188 1 29.39 12 MET B CA 1
ATOM 2560 C C . MET B 1 12 ? -10.734 7.707 -37.281 1 29.39 12 MET B C 1
ATOM 2562 O O . MET B 1 12 ? -9.633 8.188 -37 1 29.39 12 MET B O 1
ATOM 2566 N N . GLY B 1 13 ? -11.531 8.727 -37.375 1 30.84 13 GLY B N 1
ATOM 2567 C CA . GLY B 1 13 ? -11.781 9.703 -36.312 1 30.84 13 GLY B CA 1
ATOM 2568 C C . GLY B 1 13 ? -11.633 9.133 -34.938 1 30.84 13 GLY B C 1
ATOM 2569 O O . GLY B 1 13 ? -12.312 8.172 -34.562 1 30.84 13 GLY B O 1
ATOM 2570 N N . CYS B 1 14 ? -10.492 8.906 -34.375 1 31.44 14 CYS B N 1
ATOM 2571 C CA . CYS B 1 14 ? -10.289 8.594 -32.969 1 31.44 14 CYS B CA 1
ATOM 2572 C C . CYS B 1 14 ? -11.297 9.312 -32.094 1 31.44 14 CYS B C 1
ATOM 2574 O O . CYS B 1 14 ? -11.156 10.516 -31.844 1 31.44 14 CYS B O 1
ATOM 2576 N N . THR B 1 15 ? -12.539 9.414 -32.312 1 35.78 15 THR B N 1
ATOM 2577 C CA . THR B 1 15 ? -13.477 9.859 -31.281 1 35.78 15 THR B CA 1
ATOM 2578 C C . THR B 1 15 ? -13.078 9.32 -29.906 1 35.78 15 THR B C 1
ATOM 2580 O O . THR B 1 15 ? -13.305 8.148 -29.609 1 35.78 15 THR B O 1
ATOM 2583 N N . CYS B 1 16 ? -11.953 9.609 -29.375 1 42.59 16 CYS B N 1
ATOM 2584 C CA . CYS B 1 16 ? -11.547 9.352 -28 1 42.59 16 CYS B CA 1
ATOM 2585 C C . CYS B 1 16 ? -12.719 9.547 -27.047 1 42.59 16 CYS B C 1
ATOM 2587 O O . CYS B 1 16 ? -13.078 10.688 -26.719 1 42.59 16 CYS B O 1
ATOM 2589 N N . THR B 1 17 ? -13.828 8.953 -27.25 1 48.5 17 THR B N 1
ATOM 2590 C CA . THR B 1 17 ? -14.914 8.984 -26.266 1 48.5 17 THR B CA 1
ATOM 2591 C C . THR B 1 17 ? -14.359 9.031 -24.844 1 48.5 17 THR B C 1
ATOM 2593 O O . THR B 1 17 ? -13.617 8.133 -24.438 1 48.5 17 THR B O 1
ATOM 2596 N N . LYS B 1 18 ? -14.141 10.211 -24.344 1 65.12 18 LYS B N 1
ATOM 2597 C CA . LYS B 1 18 ? -13.719 10.438 -22.969 1 65.12 18 LYS B CA 1
ATOM 2598 C C . LYS B 1 18 ? -14.602 9.68 -21.984 1 65.12 18 LYS B C 1
ATOM 2600 O O . LYS B 1 18 ? -15.82 9.633 -22.156 1 65.12 18 LYS B O 1
ATOM 2605 N N . GLU B 1 19 ? -14.172 8.766 -21.219 1 84.06 19 GLU B N 1
ATOM 2606 C CA . GLU B 1 19 ? -14.875 8.031 -20.172 1 84.06 19 GLU B CA 1
ATOM 2607 C C . GLU B 1 19 ? -15.734 8.969 -19.328 1 84.06 19 GLU B C 1
ATOM 2609 O O . GLU B 1 19 ? -15.336 10.094 -19.047 1 84.06 19 GLU B O 1
ATOM 2614 N N . ALA B 1 20 ? -17.078 8.672 -19.312 1 90.88 20 ALA B N 1
ATOM 2615 C CA . ALA B 1 20 ? -17.969 9.422 -18.422 1 90.88 20 ALA B CA 1
ATOM 2616 C C . ALA B 1 20 ? -18.516 8.523 -17.328 1 90.88 20 ALA B C 1
ATOM 2618 O O . ALA B 1 20 ? -18.625 7.309 -17.5 1 90.88 20 ALA B O 1
ATOM 2619 N N . VAL B 1 21 ? -18.766 9.141 -16.188 1 91.69 21 VAL B N 1
ATOM 2620 C CA . VAL B 1 21 ? -19.344 8.438 -15.055 1 91.69 21 VAL B CA 1
ATOM 2621 C C . VAL B 1 21 ? -20.609 9.156 -14.578 1 91.69 21 VAL B C 1
ATOM 2623 O O . VAL B 1 21 ? -20.688 10.391 -14.648 1 91.69 21 VAL B O 1
ATOM 2626 N N . CYS B 1 22 ? -21.531 8.359 -14.172 1 92.88 22 CYS B N 1
ATOM 2627 C CA . CYS B 1 22 ? -22.781 8.938 -13.672 1 92.88 22 CYS B CA 1
ATOM 2628 C C . CYS B 1 22 ? -22.922 8.711 -12.172 1 92.88 22 CYS B C 1
ATOM 2630 O O . CYS B 1 22 ? -22.75 7.594 -11.688 1 92.88 22 CYS B O 1
ATOM 2632 N N . ILE B 1 23 ? -23.188 9.758 -11.477 1 95.06 23 ILE B N 1
ATOM 2633 C CA . ILE B 1 23 ? -23.438 9.703 -10.039 1 95.06 23 ILE B CA 1
ATOM 2634 C C . ILE B 1 23 ? -24.797 10.297 -9.727 1 95.06 23 ILE B C 1
ATOM 2636 O O . ILE B 1 23 ? -25 11.508 -9.852 1 95.06 23 ILE B O 1
ATOM 2640 N N . ASN B 1 24 ? -25.688 9.438 -9.344 1 94.69 24 ASN B N 1
ATOM 2641 C CA . ASN B 1 24 ? -27.031 9.844 -8.984 1 94.69 24 ASN B CA 1
ATOM 2642 C C . ASN B 1 24 ? -27.672 10.688 -10.086 1 94.69 24 ASN B C 1
ATOM 2644 O O . ASN B 1 24 ? -28.219 11.758 -9.812 1 94.69 24 ASN B O 1
ATOM 2648 N N . GLY B 1 25 ? -27.484 10.297 -11.273 1 92.06 25 GLY B N 1
ATOM 2649 C CA . GLY B 1 25 ? -28.172 10.914 -12.398 1 92.06 25 GLY B CA 1
ATOM 2650 C C . GLY B 1 25 ? -27.375 12.039 -13.039 1 92.06 25 GLY B C 1
ATOM 2651 O O . GLY B 1 25 ? -27.797 12.586 -14.07 1 92.06 25 GLY B O 1
ATOM 2652 N N . LYS B 1 26 ? -26.328 12.406 -12.484 1 94.56 26 LYS B N 1
ATOM 2653 C CA . LYS B 1 26 ? -25.484 13.461 -13.039 1 94.56 26 LYS B CA 1
ATOM 2654 C C . LYS B 1 26 ? -24.25 12.875 -13.734 1 94.56 26 LYS B C 1
ATOM 2656 O O . LYS B 1 26 ? -23.641 11.938 -13.227 1 94.56 26 LYS B O 1
ATOM 2661 N N . ARG B 1 27 ? -24 13.453 -14.82 1 94.12 27 ARG B N 1
ATOM 2662 C CA . ARG B 1 27 ? -22.922 12.922 -15.656 1 94.12 27 ARG B CA 1
ATOM 2663 C C . ARG B 1 27 ? -21.641 13.734 -15.477 1 94.12 27 ARG B C 1
ATOM 2665 O O . ARG B 1 27 ? -21.672 14.969 -15.508 1 94.12 27 ARG B O 1
ATOM 2672 N N . TYR B 1 28 ? -20.516 13.07 -15.336 1 95.94 28 TYR B N 1
ATOM 2673 C CA . TYR B 1 28 ? -19.203 13.672 -15.219 1 95.94 28 TYR B CA 1
ATOM 2674 C C . TYR B 1 28 ? -18.234 13.086 -16.25 1 95.94 28 TYR B C 1
ATOM 2676 O O . TYR B 1 28 ? -18.172 11.867 -16.438 1 95.94 28 TYR B O 1
ATOM 2684 N N . VAL B 1 29 ? -17.5 13.961 -16.859 1 95.38 29 VAL B N 1
ATOM 2685 C CA . VAL B 1 29 ? -16.547 13.516 -17.859 1 95.38 29 VAL B CA 1
ATOM 2686 C C . VAL B 1 29 ? -15.164 13.359 -17.219 1 95.38 29 VAL B C 1
ATOM 2688 O O . VAL B 1 29 ? -14.672 14.273 -16.547 1 95.38 29 VAL B O 1
ATOM 2691 N N . VAL B 1 30 ? -14.594 12.211 -17.406 1 93.31 30 VAL B N 1
ATOM 2692 C CA . VAL B 1 30 ? -13.266 11.953 -16.859 1 93.31 30 VAL B CA 1
ATOM 2693 C C . VAL B 1 30 ? -12.211 12.664 -17.703 1 93.31 30 VAL B C 1
ATOM 2695 O O . VAL B 1 30 ? -12.141 12.461 -18.922 1 93.31 30 VAL B O 1
ATOM 2698 N N . LYS B 1 31 ? -11.414 13.484 -17.062 1 89.38 31 LYS B N 1
ATOM 2699 C CA . LYS B 1 31 ? -10.383 14.242 -17.781 1 89.38 31 LYS B CA 1
ATOM 2700 C C . LYS B 1 31 ? -9.031 13.539 -17.703 1 89.38 31 LYS B C 1
ATOM 2702 O O . LYS B 1 31 ? -8.406 13.281 -18.734 1 89.38 31 LYS B O 1
ATOM 2707 N N . THR B 1 32 ? -8.617 13.281 -16.453 1 82.56 32 THR B N 1
ATOM 2708 C CA . THR B 1 32 ? -7.309 12.664 -16.25 1 82.56 32 THR B CA 1
ATOM 2709 C C . THR B 1 32 ? -7.25 11.938 -14.914 1 82.56 32 THR B C 1
ATOM 2711 O O . THR B 1 32 ? -8.055 12.211 -14.023 1 82.56 32 THR B O 1
ATOM 2714 N N . ARG B 1 33 ? -6.332 11.016 -14.836 1 83.12 33 ARG B N 1
ATOM 2715 C CA . ARG B 1 33 ? -6.055 10.336 -13.578 1 83.12 33 ARG B CA 1
ATOM 2716 C C . ARG B 1 33 ? -5.203 11.203 -12.656 1 83.12 33 ARG B C 1
ATOM 2718 O O . ARG B 1 33 ? -4.121 11.648 -13.047 1 83.12 33 ARG B O 1
ATOM 2725 N N . LEU B 1 34 ? -5.684 11.453 -11.461 1 81.69 34 LEU B N 1
ATOM 2726 C CA . LEU B 1 34 ? -4.949 12.258 -10.484 1 81.69 34 LEU B CA 1
ATOM 2727 C C . LEU B 1 34 ? -4.035 11.383 -9.633 1 81.69 34 LEU B C 1
ATOM 2729 O O . LEU B 1 34 ? -2.961 11.828 -9.219 1 81.69 34 LEU B O 1
ATOM 2733 N N . GLY B 1 35 ? -4.512 10.211 -9.297 1 77.06 35 GLY B N 1
ATOM 2734 C CA . GLY B 1 35 ? -3.729 9.312 -8.453 1 77.06 35 GLY B CA 1
ATOM 2735 C C . GLY B 1 35 ? -4.316 7.918 -8.359 1 77.06 35 GLY B C 1
ATOM 2736 O O . GLY B 1 35 ? -5.512 7.727 -8.602 1 77.06 35 GLY B O 1
ATOM 2737 N N . GLU B 1 36 ? -3.422 6.926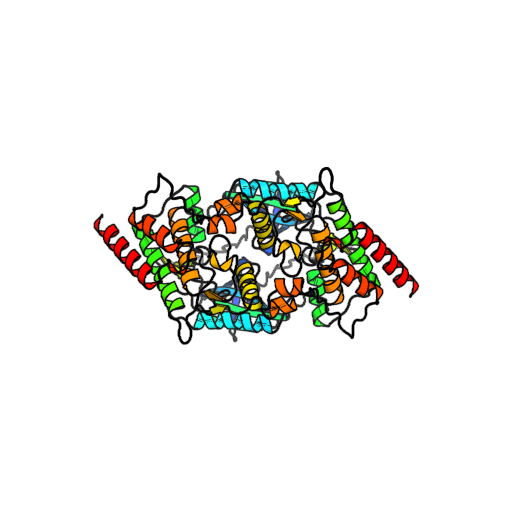 -8.086 1 76.19 36 GLU B N 1
ATOM 2738 C CA . GLU B 1 36 ? -3.836 5.539 -7.895 1 76.19 36 GLU B CA 1
ATOM 2739 C C . GLU B 1 36 ? -3.057 4.887 -6.754 1 76.19 36 GLU B C 1
ATOM 2741 O O . GLU B 1 36 ? -1.828 4.965 -6.711 1 76.19 36 GLU B O 1
ATOM 2746 N N . GLY B 1 37 ? -3.758 4.422 -5.801 1 73.31 37 GLY B N 1
ATOM 2747 C CA . GLY B 1 37 ? -3.17 3.67 -4.703 1 73.31 37 GLY B CA 1
ATOM 2748 C C . GLY B 1 37 ? -3.734 2.268 -4.57 1 73.31 37 GLY B C 1
ATOM 2749 O O . GLY B 1 37 ? -4.508 1.82 -5.418 1 73.31 37 GLY B O 1
ATOM 2750 N N . GLY B 1 38 ? -3.246 1.537 -3.666 1 69.62 38 GLY B N 1
ATOM 2751 C CA . GLY B 1 38 ? -3.686 0.17 -3.441 1 69.62 38 GLY B CA 1
ATOM 2752 C C . GLY B 1 38 ? -5.152 0.07 -3.059 1 69.62 38 GLY B C 1
ATOM 2753 O O . GLY B 1 38 ? -5.77 -0.985 -3.215 1 69.62 38 GLY B O 1
ATOM 2754 N N . PHE B 1 39 ? -5.723 1.175 -2.699 1 75.88 39 PHE B N 1
ATOM 2755 C CA . PHE B 1 39 ? -7.066 1.103 -2.139 1 75.88 39 PHE B CA 1
ATOM 2756 C C . PHE B 1 39 ? -8.078 1.757 -3.07 1 75.88 39 PHE B C 1
ATOM 2758 O O . PHE B 1 39 ? -9.266 1.437 -3.027 1 75.88 39 PHE B O 1
ATOM 2765 N N . SER B 1 40 ? -7.602 2.736 -3.85 1 86.75 40 SER B N 1
ATOM 2766 C CA . SER B 1 40 ? -8.539 3.496 -4.672 1 86.75 40 SER B CA 1
ATOM 2767 C C . SER B 1 40 ? -7.82 4.207 -5.816 1 86.75 40 SER B C 1
ATOM 2769 O O . SER B 1 40 ? -6.59 4.227 -5.863 1 86.75 40 SER B O 1
ATOM 2771 N N . VAL B 1 41 ? -8.672 4.676 -6.703 1 86.81 41 VAL B N 1
ATOM 2772 C CA . VAL B 1 41 ? -8.227 5.523 -7.797 1 86.81 41 VAL B CA 1
ATOM 2773 C C . VAL B 1 41 ? -8.922 6.879 -7.723 1 86.81 41 VAL B C 1
ATOM 2775 O O . VAL B 1 41 ? -10.094 6.961 -7.332 1 86.81 41 VAL B O 1
ATOM 2778 N N . VAL B 1 42 ? -8.141 7.902 -8.094 1 91.81 42 VAL B N 1
ATOM 2779 C CA . VAL B 1 42 ? -8.742 9.234 -8.094 1 91.81 42 VAL B CA 1
ATOM 2780 C C . VAL B 1 42 ? -8.609 9.859 -9.477 1 91.81 42 VAL B C 1
ATOM 2782 O O . VAL B 1 42 ? -7.504 9.953 -10.023 1 91.81 42 VAL B O 1
ATOM 2785 N N . ASP B 1 43 ? -9.758 10.352 -10.031 1 92.5 43 ASP B N 1
ATOM 2786 C CA . ASP B 1 43 ? -9.789 10.977 -11.344 1 92.5 43 ASP B CA 1
ATOM 2787 C C . ASP B 1 43 ? -10.242 12.438 -11.242 1 92.5 43 ASP B C 1
ATOM 2789 O O . ASP B 1 43 ? -11.07 12.781 -10.398 1 92.5 43 ASP B O 1
ATOM 2793 N N . LEU B 1 44 ? -9.617 13.203 -12.102 1 93.62 44 LEU B N 1
ATOM 2794 C CA . LEU B 1 44 ? -10.18 14.523 -12.344 1 93.62 44 LEU B CA 1
ATOM 2795 C C . LEU B 1 44 ? -11.398 14.43 -13.25 1 93.62 44 LEU B C 1
ATOM 2797 O O . LEU B 1 44 ? -11.328 13.867 -14.344 1 93.62 44 LEU B O 1
ATOM 2801 N N . VAL B 1 45 ? -12.492 14.961 -12.766 1 96.5 45 VAL B N 1
ATOM 2802 C CA . VAL B 1 45 ? -13.703 14.883 -13.578 1 96.5 45 VAL B CA 1
ATOM 2803 C C . VAL B 1 45 ? -14.305 16.281 -13.742 1 96.5 45 VAL B C 1
ATOM 2805 O O . VAL B 1 45 ? -14.031 17.172 -12.945 1 96.5 45 VAL B O 1
ATOM 2808 N N . TYR B 1 46 ? -15.07 16.406 -14.781 1 96.31 46 TYR B N 1
ATOM 2809 C CA . TYR B 1 46 ? -15.633 17.703 -15.156 1 96.31 46 TYR B CA 1
ATOM 2810 C C . TYR B 1 46 ? -17.156 17.625 -15.258 1 96.31 46 TYR B C 1
ATOM 2812 O O . TYR B 1 46 ? -17.688 16.719 -15.891 1 96.31 46 TYR B O 1
ATOM 2820 N N . ASP B 1 47 ? -17.781 18.5 -14.547 1 95.25 47 ASP B N 1
ATOM 2821 C CA . ASP B 1 47 ? -19.219 18.719 -14.68 1 95.25 47 ASP B CA 1
ATOM 2822 C C . ASP B 1 47 ? -19.516 19.781 -15.734 1 95.25 47 ASP B C 1
ATOM 2824 O O . ASP B 1 47 ? -19.375 20.969 -15.469 1 95.25 47 ASP B O 1
ATOM 2828 N N . ALA B 1 48 ? -20.031 19.344 -16.828 1 91.81 48 ALA B N 1
ATOM 2829 C CA . ALA B 1 48 ? -20.281 20.266 -17.922 1 91.81 48 ALA B CA 1
ATOM 2830 C C . ALA B 1 48 ? -21.406 21.25 -17.578 1 91.81 48 ALA B C 1
ATOM 2832 O O . ALA B 1 48 ? -21.391 22.391 -18.031 1 91.81 48 ALA B O 1
ATOM 2833 N N . SER B 1 49 ? -22.344 20.797 -16.844 1 91.69 49 SER B N 1
ATOM 2834 C CA . SER B 1 49 ? -23.469 21.625 -16.484 1 91.69 49 SER B CA 1
ATOM 2835 C C . SER B 1 49 ? -23.047 22.781 -15.586 1 91.69 49 SER B C 1
ATOM 2837 O O . SER B 1 49 ? -23.516 23.922 -15.75 1 91.69 49 SER B O 1
ATOM 2839 N N . LYS B 1 50 ? -22.109 22.547 -14.688 1 93.12 50 LYS B N 1
ATOM 2840 C CA . LYS B 1 50 ? -21.672 23.547 -13.734 1 93.12 50 LYS B CA 1
ATOM 2841 C C . LYS B 1 50 ? -20.312 24.125 -14.148 1 93.12 50 LYS B C 1
ATOM 2843 O O . LYS B 1 50 ? -19.844 25.094 -13.547 1 93.12 50 LYS B O 1
ATOM 2848 N N . GLN B 1 51 ? -19.734 23.547 -15.156 1 94.38 51 GLN B N 1
ATOM 2849 C CA . GLN B 1 51 ? -18.422 23.969 -15.617 1 94.38 51 GLN B CA 1
ATOM 2850 C C . GLN B 1 51 ? -17.422 23.984 -14.469 1 94.38 51 GLN B C 1
ATOM 2852 O O . GLN B 1 51 ? -16.734 24.984 -14.258 1 94.38 51 GLN B O 1
ATOM 2857 N N . ARG B 1 52 ? -17.469 22.969 -13.773 1 95.81 52 ARG B N 1
ATOM 2858 C CA . ARG B 1 52 ? -16.609 22.859 -12.594 1 95.81 52 ARG B CA 1
ATOM 2859 C C . ARG B 1 52 ? -15.859 21.531 -12.578 1 95.81 52 ARG B C 1
ATOM 2861 O O . ARG B 1 52 ? -16.391 20.516 -13.039 1 95.81 52 ARG B O 1
ATOM 2868 N N . LEU B 1 53 ? -14.633 21.594 -11.977 1 96.69 53 LEU B N 1
ATOM 2869 C CA . LEU B 1 53 ? -13.812 20.391 -11.82 1 96.69 53 LEU B CA 1
ATOM 2870 C C . LEU B 1 53 ? -14.016 19.781 -10.445 1 96.69 53 LEU B C 1
ATOM 2872 O O . LEU B 1 53 ? -14.219 20.5 -9.461 1 96.69 53 LEU B O 1
ATOM 2876 N N . TYR B 1 54 ? -13.984 18.422 -10.43 1 97.69 54 TYR B N 1
ATOM 2877 C CA . TYR B 1 54 ? -14.062 17.656 -9.195 1 97.69 54 TYR B CA 1
ATOM 2878 C C . TYR B 1 54 ? -13.031 16.531 -9.188 1 97.69 54 TYR B C 1
ATOM 2880 O O . TYR B 1 54 ? -12.445 16.203 -10.227 1 97.69 54 TYR B O 1
ATOM 2888 N N . ALA B 1 55 ? -12.727 16.078 -8.031 1 96.69 55 ALA B N 1
ATOM 2889 C CA . ALA B 1 55 ? -11.969 14.836 -7.871 1 96.69 55 ALA B CA 1
ATOM 2890 C C . ALA B 1 55 ? -12.891 13.656 -7.578 1 96.69 55 ALA B C 1
ATOM 2892 O O . ALA B 1 55 ? -13.711 13.719 -6.664 1 96.69 55 ALA B O 1
ATOM 2893 N N . LEU B 1 56 ? -12.758 12.609 -8.367 1 96.94 56 LEU B N 1
ATOM 2894 C CA . LEU B 1 56 ? -13.57 11.414 -8.18 1 96.94 56 LEU B CA 1
ATOM 2895 C C . LEU B 1 56 ? -12.734 10.266 -7.625 1 96.94 56 LEU B C 1
ATOM 2897 O O . LEU B 1 56 ? -11.891 9.719 -8.336 1 96.94 56 LEU B O 1
ATOM 2901 N N . LYS B 1 57 ? -12.961 9.992 -6.344 1 95.12 57 LYS B N 1
ATOM 2902 C CA . LYS B 1 57 ? -12.352 8.797 -5.758 1 95.12 57 LYS B CA 1
ATOM 2903 C C . LYS B 1 57 ? -13.164 7.551 -6.074 1 95.12 57 LYS B C 1
ATOM 2905 O O . LYS B 1 57 ? -14.367 7.496 -5.789 1 95.12 57 LYS B O 1
ATOM 2910 N N . ARG B 1 58 ? -12.531 6.562 -6.684 1 93.81 58 ARG B N 1
ATOM 2911 C CA . ARG B 1 58 ? -13.164 5.301 -7.051 1 93.81 58 ARG B CA 1
ATOM 2912 C C . ARG B 1 58 ? -12.609 4.145 -6.227 1 93.81 58 ARG B C 1
ATOM 2914 O O . ARG B 1 58 ? -11.414 3.865 -6.27 1 93.81 58 ARG B O 1
ATOM 2921 N N . ILE B 1 59 ? -13.461 3.492 -5.492 1 92.81 59 ILE B N 1
ATOM 2922 C CA . ILE B 1 59 ? -13.055 2.383 -4.637 1 92.81 59 ILE B CA 1
ATOM 2923 C C . ILE B 1 59 ? -13.648 1.079 -5.164 1 92.81 59 ILE B C 1
ATOM 2925 O O . ILE B 1 59 ? -14.852 0.841 -5.035 1 92.81 59 ILE B O 1
ATOM 2929 N N . PRO B 1 60 ? -12.82 0.275 -5.77 1 87 60 PRO B N 1
ATOM 2930 C CA . PRO B 1 60 ? -13.328 -1.03 -6.195 1 87 60 PRO B CA 1
ATOM 2931 C C . PRO B 1 60 ? -13.781 -1.899 -5.023 1 87 60 PRO B C 1
ATOM 2933 O O . PRO B 1 60 ? -13.109 -1.947 -3.992 1 87 60 PRO B O 1
ATOM 2936 N N . CYS B 1 61 ? -14.914 -2.467 -5.172 1 86.5 61 CYS B N 1
ATOM 2937 C CA . CYS B 1 61 ? -15.469 -3.34 -4.141 1 86.5 61 CYS B CA 1
ATOM 2938 C C . CYS B 1 61 ? -15.609 -4.766 -4.656 1 86.5 61 CYS B C 1
ATOM 2940 O O . CYS B 1 61 ? -16.344 -5.016 -5.613 1 86.5 61 CYS B O 1
ATOM 2942 N N . HIS B 1 62 ? -14.961 -5.629 -3.922 1 74.12 62 HIS B N 1
ATOM 2943 C CA . HIS B 1 62 ? -14.953 -7.016 -4.367 1 74.12 62 HIS B CA 1
ATOM 2944 C C . HIS B 1 62 ? -15.984 -7.844 -3.609 1 74.12 62 HIS B C 1
ATOM 2946 O O . HIS B 1 62 ? -16.344 -8.938 -4.039 1 74.12 62 HIS B O 1
ATOM 2952 N N . THR B 1 63 ? -16.359 -7.391 -2.43 1 76.75 63 THR B N 1
ATOM 2953 C CA . THR B 1 63 ? -17.312 -8.07 -1.57 1 76.75 63 THR B CA 1
ATOM 2954 C C . THR B 1 63 ? -18.328 -7.086 -1.008 1 76.75 63 THR B C 1
ATOM 2956 O O . THR B 1 63 ? -18.172 -5.871 -1.145 1 76.75 63 THR B O 1
ATOM 2959 N N . HIS B 1 64 ? -19.297 -7.648 -0.414 1 82.75 64 HIS B N 1
ATOM 2960 C CA . HIS B 1 64 ? -20.281 -6.805 0.243 1 82.75 64 HIS B CA 1
ATOM 2961 C C . HIS B 1 64 ? -19.672 -6.059 1.427 1 82.75 64 HIS B C 1
ATOM 2963 O O . HIS B 1 64 ? -20.062 -4.922 1.714 1 82.75 64 HIS B O 1
ATOM 2969 N N . GLU B 1 65 ? -18.734 -6.688 2.025 1 83.12 65 GLU B N 1
ATOM 2970 C CA . GLU B 1 65 ? -18.047 -6.051 3.146 1 83.12 65 GLU B CA 1
ATOM 2971 C C . GLU B 1 65 ? -17.234 -4.84 2.684 1 83.12 65 GLU B C 1
ATOM 2973 O O . GLU B 1 65 ? -17.25 -3.793 3.332 1 83.12 65 GLU B O 1
ATOM 2978 N N . SER B 1 66 ? -16.594 -5.023 1.597 1 85.19 66 SER B N 1
ATOM 2979 C CA . SER B 1 66 ? -15.828 -3.908 1.062 1 85.19 66 SER B CA 1
ATOM 2980 C C . SER B 1 66 ? -16.734 -2.777 0.593 1 85.19 66 SER B C 1
ATOM 2982 O O . SER B 1 66 ? -16.359 -1.605 0.653 1 85.19 66 SER B O 1
ATOM 2984 N N . GLU B 1 67 ? -17.938 -3.135 0.109 1 90.12 67 GLU B N 1
ATOM 2985 C CA . GLU B 1 67 ? -18.922 -2.121 -0.241 1 90.12 67 GLU B CA 1
ATOM 2986 C C . GLU B 1 67 ? -19.328 -1.298 0.979 1 90.12 67 GLU B C 1
ATOM 2988 O O . GLU B 1 67 ? -19.391 -0.069 0.91 1 90.12 67 GLU B O 1
ATOM 2993 N N . ARG B 1 68 ? -19.547 -2.004 2.037 1 90.69 68 ARG B N 1
ATOM 2994 C CA . ARG B 1 68 ? -19.953 -1.345 3.273 1 90.69 68 ARG B CA 1
ATOM 2995 C C . ARG B 1 68 ? -18.844 -0.416 3.781 1 90.69 68 ARG B C 1
ATOM 2997 O O . ARG B 1 68 ? -19.125 0.713 4.191 1 90.69 68 ARG B O 1
ATOM 3004 N N . ASP B 1 69 ? -17.672 -0.839 3.723 1 89.31 69 ASP B N 1
ATOM 3005 C CA . ASP B 1 69 ? -16.531 -0.035 4.164 1 89.31 69 ASP B CA 1
ATOM 3006 C C . ASP B 1 69 ? -16.391 1.22 3.309 1 89.31 69 ASP B C 1
ATOM 3008 O O . ASP B 1 69 ? -16.141 2.309 3.83 1 89.31 69 ASP B O 1
ATOM 3012 N N . ALA B 1 70 ? -16.516 1.012 2.027 1 92.31 70 ALA B N 1
ATOM 3013 C CA . ALA B 1 70 ? -16.391 2.137 1.106 1 92.31 70 ALA B CA 1
ATOM 3014 C C . ALA B 1 70 ? -17.484 3.162 1.334 1 92.31 70 ALA B C 1
ATOM 3016 O O . ALA B 1 70 ? -17.234 4.371 1.334 1 92.31 70 ALA B O 1
ATOM 3017 N N . MET B 1 71 ? -18.656 2.707 1.577 1 93.75 71 MET B N 1
ATOM 3018 C CA . MET B 1 71 ? -19.781 3.611 1.793 1 93.75 71 MET B CA 1
ATOM 3019 C C . MET B 1 71 ? -19.672 4.289 3.156 1 93.75 71 MET B C 1
ATOM 3021 O O . MET B 1 71 ? -20.078 5.441 3.311 1 93.75 71 MET B O 1
ATOM 3025 N N . ARG B 1 72 ? -19.156 3.58 4.078 1 92.94 72 ARG B N 1
ATOM 3026 C CA . ARG B 1 72 ? -18.891 4.199 5.375 1 92.94 72 ARG B CA 1
ATOM 3027 C C . ARG B 1 72 ? -17.906 5.363 5.23 1 92.94 72 ARG B C 1
ATOM 3029 O O . ARG B 1 72 ? -18.094 6.406 5.867 1 92.94 72 ARG B O 1
ATOM 3036 N N . GLU B 1 73 ? -16.906 5.129 4.457 1 93.5 73 GLU B N 1
ATOM 3037 C CA . GLU B 1 73 ? -15.977 6.223 4.191 1 93.5 73 GLU B CA 1
ATOM 3038 C C . GLU B 1 73 ? -16.703 7.434 3.607 1 93.5 73 GLU B C 1
ATOM 3040 O O . GLU B 1 73 ? -16.453 8.57 4.02 1 93.5 73 GLU B O 1
ATOM 3045 N N . ALA B 1 74 ? -17.609 7.223 2.672 1 94.25 74 ALA B N 1
ATOM 3046 C CA . ALA B 1 74 ? -18.391 8.305 2.068 1 94.25 74 ALA B CA 1
ATOM 3047 C C . ALA B 1 74 ? -19.203 9.047 3.123 1 94.25 74 ALA B C 1
ATOM 3049 O O . ALA B 1 74 ? -19.281 10.281 3.096 1 94.25 74 ALA B O 1
ATOM 3050 N N . GLU B 1 75 ? -19.703 8.297 4.012 1 94.19 75 GLU B N 1
ATOM 3051 C CA . GLU B 1 75 ? -20.516 8.891 5.07 1 94.19 75 GLU B CA 1
ATOM 3052 C C . GLU B 1 75 ? -19.672 9.75 6.008 1 94.19 75 GLU B C 1
ATOM 3054 O O . GLU B 1 75 ? -20.141 10.773 6.508 1 94.19 75 GLU B O 1
ATOM 3059 N N . LEU B 1 76 ? -18.484 9.32 6.219 1 93.62 76 LEU B N 1
ATOM 3060 C CA . LEU B 1 76 ? -17.594 10.094 7.066 1 93.62 76 LEU B CA 1
ATOM 3061 C C . LEU B 1 76 ? -17.297 11.461 6.457 1 93.62 76 LEU B C 1
ATOM 3063 O O . LEU B 1 76 ? -17.297 12.469 7.16 1 93.62 76 LEU B O 1
ATOM 3067 N N . TYR B 1 77 ? -17.141 11.508 5.199 1 92.81 77 TYR B N 1
ATOM 3068 C CA . TYR B 1 77 ? -16.922 12.766 4.508 1 92.81 77 TYR B CA 1
ATOM 3069 C C . TYR B 1 77 ? -18.109 13.711 4.707 1 92.81 77 TYR B C 1
ATOM 3071 O O . TYR B 1 77 ? -17.922 14.93 4.789 1 92.81 77 TYR B O 1
ATOM 3079 N N . LYS B 1 78 ? -19.25 13.164 4.781 1 92.12 78 LYS B N 1
ATOM 3080 C CA . LYS B 1 78 ? -20.484 13.953 4.879 1 92.12 78 LYS B CA 1
ATOM 3081 C C . LYS B 1 78 ? -20.734 14.406 6.316 1 92.12 78 LYS B C 1
ATOM 3083 O O . LYS B 1 78 ? -21.453 15.375 6.555 1 92.12 78 LYS B O 1
ATOM 3088 N N . SER B 1 79 ? -20.109 13.758 7.188 1 92.19 79 SER B N 1
ATOM 3089 C CA . SER B 1 79 ? -20.438 13.961 8.594 1 92.19 79 SER B CA 1
ATOM 3090 C C . SER B 1 79 ? -19.719 15.188 9.148 1 92.19 79 SER B C 1
ATOM 3092 O O . SER B 1 79 ? -20.062 15.672 10.234 1 92.19 79 SER B O 1
ATOM 3094 N N . PHE B 1 80 ? -18.812 15.703 8.438 1 93.69 80 PHE B N 1
ATOM 3095 C CA . PHE B 1 80 ? -18.047 16.844 8.922 1 93.69 80 PHE B CA 1
ATOM 3096 C C . PHE B 1 80 ? -18.328 18.094 8.086 1 93.69 80 PHE B C 1
ATOM 3098 O O . PHE B 1 80 ? -18.406 18 6.855 1 93.69 80 PHE B O 1
ATOM 3105 N N . ASP B 1 81 ? -18.656 19.172 8.758 1 93.75 81 ASP B N 1
ATOM 3106 C CA . ASP B 1 81 ? -18.719 20.5 8.164 1 93.75 81 ASP B CA 1
ATOM 3107 C C . ASP B 1 81 ? -17.672 21.422 8.789 1 93.75 81 ASP B C 1
ATOM 3109 O O . ASP B 1 81 ? -17.953 22.109 9.781 1 93.75 81 ASP B O 1
ATOM 3113 N N . HIS B 1 82 ? -16.547 21.391 8.273 1 96.88 82 HIS B N 1
ATOM 3114 C CA . HIS B 1 82 ? -15.391 22.109 8.812 1 96.88 82 HIS B CA 1
ATOM 3115 C C . HIS B 1 82 ? -14.445 22.547 7.699 1 96.88 82 HIS B C 1
ATOM 3117 O O . HIS B 1 82 ? -14.211 21.797 6.75 1 96.88 82 HIS B O 1
ATOM 3123 N N . PRO B 1 83 ? -13.914 23.703 7.785 1 96.81 83 PRO B N 1
ATOM 3124 C CA . PRO B 1 83 ? -13.078 24.219 6.699 1 96.81 83 PRO B CA 1
ATOM 3125 C C . PRO B 1 83 ? -11.789 23.422 6.512 1 96.81 83 PRO B C 1
ATOM 3127 O O . PRO B 1 83 ? -11.188 23.453 5.438 1 96.81 83 PRO B O 1
ATOM 3130 N N . ASN B 1 84 ? -11.352 22.688 7.543 1 98.31 84 ASN B N 1
ATOM 3131 C CA . ASN B 1 84 ? -10.094 21.953 7.48 1 98.31 84 ASN B CA 1
ATOM 3132 C C . ASN B 1 84 ? -10.32 20.469 7.211 1 98.31 84 ASN B C 1
ATOM 3134 O O . ASN B 1 84 ? -9.414 19.656 7.359 1 98.31 84 ASN B O 1
ATOM 3138 N N . LEU B 1 85 ? -11.539 20.078 6.84 1 98.25 85 LEU B N 1
ATOM 3139 C CA . LEU B 1 85 ? -11.891 18.719 6.453 1 98.25 85 LEU B CA 1
ATOM 3140 C C . LEU B 1 85 ? -12.617 18.703 5.113 1 98.25 85 LEU B C 1
ATOM 3142 O O . LEU B 1 85 ? -13.539 19.484 4.891 1 98.25 85 LEU B O 1
ATOM 3146 N N . VAL B 1 86 ? -12.156 17.812 4.254 1 97.19 86 VAL B N 1
ATOM 3147 C CA . VAL B 1 86 ? -12.758 17.766 2.922 1 97.19 86 VAL B CA 1
ATOM 3148 C C . VAL B 1 86 ? -14.211 17.297 3.023 1 97.19 86 VAL B C 1
ATOM 3150 O O . VAL B 1 86 ? -14.523 16.406 3.812 1 97.19 86 VAL B O 1
ATOM 3153 N N . ARG B 1 87 ? -15.039 17.859 2.285 1 94.12 87 ARG B N 1
ATOM 3154 C CA . ARG B 1 87 ? -16.453 17.484 2.285 1 94.12 87 ARG B CA 1
ATOM 3155 C C . ARG B 1 87 ? -16.828 16.75 1.002 1 94.12 87 ARG B C 1
ATOM 3157 O O . ARG B 1 87 ? -16.438 17.172 -0.091 1 94.12 87 ARG B O 1
ATOM 3164 N N . CYS B 1 88 ? -17.578 15.719 1.165 1 95.06 88 CYS B N 1
ATOM 3165 C CA . CYS B 1 88 ? -18.062 14.953 0.027 1 95.06 88 CYS B CA 1
ATOM 3166 C C . CYS B 1 88 ? -19.156 15.711 -0.708 1 95.06 88 CYS B C 1
ATOM 3168 O O . CYS B 1 88 ? -20.078 16.234 -0.083 1 95.06 88 CYS B O 1
ATOM 3170 N N . VAL B 1 89 ? -19.062 15.812 -2.008 1 95.69 89 VAL B N 1
ATOM 3171 C CA . VAL B 1 89 ? -20.047 16.469 -2.85 1 95.69 89 VAL B CA 1
ATOM 3172 C C . VAL B 1 89 ? -21.172 15.508 -3.18 1 95.69 89 VAL B C 1
ATOM 3174 O O . VAL B 1 89 ? -22.359 15.867 -3.123 1 95.69 89 VAL B O 1
ATOM 3177 N N . ASP B 1 90 ? -20.828 14.352 -3.52 1 95.88 90 ASP B N 1
ATOM 3178 C CA . ASP B 1 90 ? -21.766 13.297 -3.867 1 95.88 90 ASP B CA 1
ATOM 3179 C C . ASP B 1 90 ? -21.125 11.922 -3.771 1 95.88 90 ASP B C 1
ATOM 3181 O O . ASP B 1 90 ? -19.891 11.812 -3.707 1 95.88 90 ASP B O 1
ATOM 3185 N N . ALA B 1 91 ? -21.953 10.93 -3.619 1 96.75 91 ALA B N 1
ATOM 3186 C CA . ALA B 1 91 ? -21.438 9.562 -3.561 1 96.75 91 ALA B CA 1
ATOM 3187 C C . ALA B 1 91 ? -22.469 8.562 -4.074 1 96.75 91 ALA B C 1
ATOM 3189 O O . ALA B 1 91 ? -23.672 8.805 -3.975 1 96.75 91 ALA B O 1
ATOM 3190 N N . ALA B 1 92 ? -21.969 7.48 -4.68 1 96.38 92 ALA B N 1
ATOM 3191 C CA . ALA B 1 92 ? -22.859 6.414 -5.141 1 96.38 92 ALA B CA 1
ATOM 3192 C C . ALA B 1 92 ? -22.125 5.082 -5.215 1 96.38 92 ALA B C 1
ATOM 3194 O O . ALA B 1 92 ? -20.906 5.047 -5.418 1 96.38 92 ALA B O 1
ATOM 3195 N N . LEU B 1 93 ? -22.828 4.082 -4.918 1 95.19 93 LEU B N 1
ATOM 3196 C CA . LEU B 1 93 ? -22.375 2.73 -5.219 1 95.19 93 LEU B CA 1
ATOM 3197 C C . LEU B 1 93 ? -22.906 2.262 -6.57 1 95.19 93 LEU B C 1
ATOM 3199 O O . LEU B 1 93 ? -24.109 2.283 -6.809 1 95.19 93 LEU B O 1
ATOM 3203 N N . VAL B 1 94 ? -21.984 1.891 -7.484 1 93.06 94 VAL B N 1
ATOM 3204 C CA . VAL B 1 94 ? -22.422 1.521 -8.82 1 93.06 94 VAL B CA 1
ATOM 3205 C C . VAL B 1 94 ? -21.922 0.125 -9.172 1 93.06 94 VAL B C 1
ATOM 3207 O O . VAL B 1 94 ? -20.797 -0.238 -8.812 1 93.06 94 VAL B O 1
ATOM 3210 N N . PRO B 1 95 ? -22.75 -0.646 -9.812 1 87.31 95 PRO B N 1
ATOM 3211 C CA . PRO B 1 95 ? -22.266 -1.943 -10.281 1 87.31 95 PRO B CA 1
ATOM 3212 C C . PRO B 1 95 ? -21.234 -1.813 -11.406 1 87.31 95 PRO B C 1
ATOM 3214 O O . PRO B 1 95 ? -21.266 -0.853 -12.172 1 87.31 95 PRO B O 1
ATOM 3217 N N . CYS B 1 96 ? -20.312 -2.635 -11.375 1 79.25 96 CYS B N 1
ATOM 3218 C CA . CYS B 1 96 ? -19.359 -2.67 -12.469 1 79.25 96 CYS B CA 1
ATOM 3219 C C . CYS B 1 96 ? -19.844 -3.578 -13.594 1 79.25 96 CYS B C 1
ATOM 3221 O O . CYS B 1 96 ? -20.016 -4.781 -13.391 1 79.25 96 CYS B O 1
ATOM 3223 N N . HIS B 1 97 ? -20.062 -2.967 -14.75 1 70.88 97 HIS B N 1
ATOM 3224 C CA . HIS B 1 97 ? -20.562 -3.738 -15.891 1 70.88 97 HIS B CA 1
ATOM 3225 C C . HIS B 1 97 ? -19.422 -4.148 -16.812 1 70.88 97 HIS B C 1
ATOM 3227 O O . HIS B 1 97 ? -19.609 -4.992 -17.688 1 70.88 97 HIS B O 1
ATOM 3233 N N . ASP B 1 98 ? -18.344 -3.484 -16.562 1 65.19 98 ASP B N 1
ATOM 3234 C CA . ASP B 1 98 ? -17.172 -3.814 -17.359 1 65.19 98 ASP B CA 1
ATOM 3235 C C . ASP B 1 98 ? -16.547 -5.137 -16.906 1 65.19 98 ASP B C 1
ATOM 3237 O O . ASP B 1 98 ? -15.883 -5.195 -15.875 1 65.19 98 ASP B O 1
ATOM 3241 N N . LEU B 1 99 ? -16.703 -6.129 -17.703 1 59.62 99 LEU B N 1
ATOM 3242 C CA . LEU B 1 99 ? -16.281 -7.484 -17.359 1 59.62 99 LEU B CA 1
ATOM 3243 C C . LEU B 1 99 ? -14.75 -7.574 -17.281 1 59.62 99 LEU B C 1
ATOM 3245 O O . LEU B 1 99 ? -14.211 -8.531 -16.719 1 59.62 99 LEU B O 1
ATOM 3249 N N . SER B 1 100 ? -14.133 -6.508 -17.859 1 57.84 100 SER B N 1
ATOM 3250 C CA . SER B 1 100 ? -12.672 -6.539 -17.844 1 57.84 100 SER B CA 1
ATOM 3251 C C . SER B 1 100 ? -12.117 -6.113 -16.484 1 57.84 100 SER B C 1
ATOM 3253 O O . SER B 1 100 ? -10.945 -6.336 -16.188 1 57.84 100 SER B O 1
ATOM 3255 N N . LYS B 1 101 ? -13.039 -5.613 -15.648 1 66 101 LYS B N 1
ATOM 3256 C CA . LYS B 1 101 ? -12.578 -5.141 -14.352 1 66 101 LYS B CA 1
ATOM 3257 C 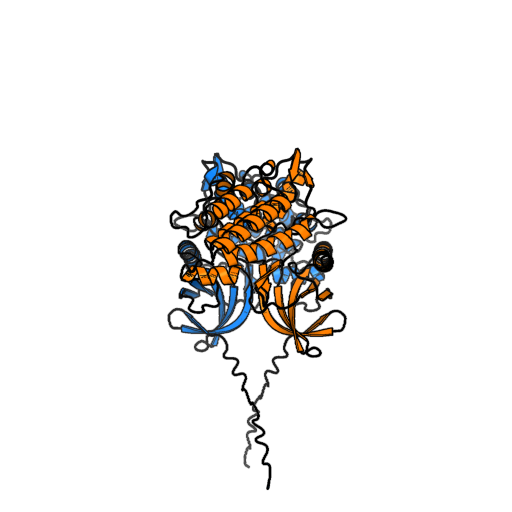C . LYS B 1 101 ? -12.75 -6.215 -13.281 1 66 101 LYS B C 1
ATOM 3259 O O . LYS B 1 101 ? -13.75 -6.934 -13.273 1 66 101 LYS B O 1
ATOM 3264 N N . PRO B 1 102 ? -11.703 -6.336 -12.422 1 61.94 102 PRO B N 1
ATOM 3265 C CA . PRO B 1 102 ? -11.711 -7.438 -11.453 1 61.94 102 PRO B CA 1
ATOM 3266 C C . PRO B 1 102 ? -12.523 -7.121 -10.203 1 61.94 102 PRO B C 1
ATOM 3268 O O . PRO B 1 102 ? -12.078 -7.402 -9.086 1 61.94 102 PRO B O 1
ATOM 3271 N N . PHE B 1 103 ? -13.602 -6.312 -10.32 1 73.31 103 PHE B N 1
ATOM 3272 C CA . PHE B 1 103 ? -14.445 -6.035 -9.164 1 73.31 103 PHE B CA 1
ATOM 3273 C C . PHE B 1 103 ? -15.906 -5.938 -9.578 1 73.31 103 PHE B C 1
ATOM 3275 O O . PHE B 1 103 ? -16.219 -5.719 -10.75 1 73.31 103 PHE B O 1
ATOM 3282 N N . SER B 1 104 ? -16.828 -6.223 -8.602 1 77.62 104 SER B N 1
ATOM 3283 C CA . SER B 1 104 ? -18.25 -6.344 -8.883 1 77.62 104 SER B CA 1
ATOM 3284 C C . SER B 1 104 ? -18.938 -4.98 -8.844 1 77.62 104 SER B C 1
ATOM 3286 O O . SER B 1 104 ? -19.938 -4.766 -9.523 1 77.62 104 SER B O 1
ATOM 3288 N N . SER B 1 105 ? -18.391 -4.152 -8 1 88.62 105 SER B N 1
ATOM 3289 C CA . SER B 1 105 ? -18.953 -2.816 -7.848 1 88.62 105 SER B CA 1
ATOM 3290 C C . SER B 1 105 ? -17.891 -1.8 -7.465 1 88.62 105 SER B C 1
ATOM 3292 O O . SER B 1 105 ? -16.734 -2.168 -7.199 1 88.62 105 SER B O 1
ATOM 3294 N N . GLU B 1 106 ? -18.234 -0.621 -7.598 1 92.62 106 GLU B N 1
ATOM 3295 C CA . GLU B 1 106 ? -17.344 0.442 -7.168 1 92.62 106 GLU B CA 1
ATOM 3296 C C . GLU B 1 106 ? -18.094 1.555 -6.453 1 92.62 106 GLU B C 1
ATOM 3298 O O . GLU B 1 106 ? -19.203 1.906 -6.844 1 92.62 106 GLU B O 1
ATOM 3303 N N . ALA B 1 107 ? -17.5 1.978 -5.371 1 95.62 107 ALA B N 1
ATOM 3304 C CA . ALA B 1 107 ? -17.984 3.193 -4.723 1 95.62 107 ALA B CA 1
ATOM 3305 C C . ALA B 1 107 ? -17.375 4.438 -5.363 1 95.62 107 ALA B C 1
ATOM 3307 O O . ALA B 1 107 ? -16.156 4.516 -5.543 1 95.62 107 ALA B O 1
ATOM 3308 N N . LEU B 1 108 ? -18.234 5.32 -5.77 1 96.31 108 LEU B N 1
ATOM 3309 C CA . LEU B 1 108 ? -17.828 6.605 -6.332 1 96.31 108 LEU B CA 1
ATOM 3310 C C . LEU B 1 108 ? -18.031 7.727 -5.316 1 96.31 108 LEU B C 1
ATOM 3312 O O . LEU B 1 108 ? -19.141 7.949 -4.844 1 96.31 108 LEU B O 1
ATOM 3316 N N . ILE B 1 109 ? -16.953 8.391 -4.961 1 96.94 109 ILE B N 1
ATOM 3317 C CA . ILE B 1 109 ? -17.016 9.508 -4.023 1 96.94 109 ILE B CA 1
ATOM 3318 C C . ILE B 1 109 ? -16.531 10.781 -4.703 1 96.94 109 ILE B C 1
ATOM 3320 O O . ILE B 1 109 ? -15.336 10.914 -5.004 1 96.94 109 ILE B O 1
ATOM 3324 N N . LEU B 1 110 ? -17.422 11.719 -4.914 1 97.31 110 LEU B N 1
ATOM 3325 C CA . LEU B 1 110 ? -17.125 12.984 -5.57 1 97.31 110 LEU B CA 1
ATOM 3326 C C . LEU B 1 110 ? -16.656 14.023 -4.555 1 97.31 110 LEU B C 1
ATOM 3328 O O . LEU B 1 110 ? -17.375 14.344 -3.615 1 97.31 110 LEU B O 1
ATOM 3332 N N . LEU B 1 111 ? -15.477 14.508 -4.773 1 97.19 111 LEU B N 1
ATOM 3333 C CA . LEU B 1 111 ? -14.852 15.461 -3.863 1 97.19 111 LEU B CA 1
ATOM 3334 C C . LEU B 1 111 ? -14.477 16.75 -4.594 1 97.19 111 LEU B C 1
ATOM 3336 O O . LEU B 1 111 ? -14.32 16.75 -5.816 1 97.19 111 LEU B O 1
ATOM 3340 N N . PRO B 1 112 ? -14.352 17.859 -3.865 1 96.25 112 PRO B N 1
ATOM 3341 C CA . PRO B 1 112 ? -13.836 19.062 -4.508 1 96.25 112 PRO B CA 1
ATOM 3342 C C . PRO B 1 112 ? -12.406 18.891 -5.02 1 96.25 112 PRO B C 1
ATOM 3344 O O . PRO B 1 112 ? -11.625 18.141 -4.434 1 96.25 112 PRO B O 1
ATOM 3347 N N . TYR B 1 113 ? -12.188 19.609 -6.094 1 96.44 113 TYR B N 1
ATOM 3348 C CA . TYR B 1 113 ? -10.836 19.594 -6.648 1 96.44 113 TYR B CA 1
ATOM 3349 C C . TYR B 1 113 ? -9.992 20.703 -6.051 1 96.44 113 TYR B C 1
ATOM 3351 O O . TYR B 1 113 ? -10.422 21.859 -6.004 1 96.44 113 TYR B O 1
ATOM 3359 N N . PHE B 1 114 ? -8.828 20.375 -5.586 1 95.31 114 PHE B N 1
ATOM 3360 C CA . PHE B 1 114 ? -7.859 21.344 -5.07 1 95.31 114 PHE B CA 1
ATOM 3361 C C . PHE B 1 114 ? -6.676 21.484 -6.023 1 95.31 114 PHE B C 1
ATOM 3363 O O . PHE B 1 114 ? -5.801 20.609 -6.066 1 95.31 114 PHE B O 1
ATOM 3370 N N . ARG B 1 115 ? -6.543 22.578 -6.613 1 91.38 115 ARG B N 1
ATOM 3371 C CA . ARG B 1 115 ? -5.594 22.781 -7.707 1 91.38 115 ARG B CA 1
ATOM 3372 C C . ARG B 1 115 ? -4.16 22.828 -7.18 1 91.38 115 ARG B C 1
ATOM 3374 O O . ARG B 1 115 ? -3.221 22.469 -7.887 1 91.38 115 ARG B O 1
ATOM 3381 N N . ARG B 1 116 ? -3.988 23.219 -5.934 1 92.69 116 ARG B N 1
ATOM 3382 C CA . ARG B 1 116 ? -2.648 23.422 -5.395 1 92.69 116 ARG B CA 1
ATOM 3383 C C . ARG B 1 116 ? -2.039 22.094 -4.93 1 92.69 116 ARG B C 1
ATOM 3385 O O . ARG B 1 116 ? -0.872 22.062 -4.531 1 92.69 116 ARG B O 1
ATOM 3392 N N . GLY B 1 117 ? -2.811 21.031 -4.922 1 91.94 117 GLY B N 1
ATOM 3393 C CA . GLY B 1 117 ? -2.287 19.719 -4.539 1 91.94 117 GLY B CA 1
ATOM 3394 C C . GLY B 1 117 ? -2.195 19.531 -3.037 1 91.94 117 GLY B C 1
ATOM 3395 O O . GLY B 1 117 ? -3.02 20.062 -2.287 1 91.94 117 GLY B O 1
ATOM 3396 N N . THR B 1 118 ? -1.171 18.719 -2.668 1 94.12 118 THR B N 1
ATOM 3397 C CA . THR B 1 118 ? -1.066 18.359 -1.261 1 94.12 118 THR B CA 1
ATOM 3398 C C . THR B 1 118 ? 0.121 19.062 -0.605 1 94.12 118 THR B C 1
ATOM 3400 O O . THR B 1 118 ? 0.99 19.594 -1.295 1 94.12 118 THR B O 1
ATOM 3403 N N . LEU B 1 119 ? 0.076 19.062 0.713 1 97.19 119 LEU B N 1
ATOM 3404 C CA . LEU B 1 119 ? 1.214 19.562 1.482 1 97.19 119 LEU B CA 1
ATOM 3405 C C . LEU B 1 119 ? 2.475 18.766 1.155 1 97.19 119 LEU B C 1
ATOM 3407 O O . LEU B 1 119 ? 3.574 19.328 1.129 1 97.19 119 LEU B O 1
ATOM 3411 N N . GLN B 1 120 ? 2.344 17.469 0.915 1 94.19 120 GLN B N 1
ATOM 3412 C CA . GLN B 1 120 ? 3.492 16.656 0.528 1 94.19 120 GLN B CA 1
ATOM 3413 C C . GLN B 1 120 ? 4.121 17.172 -0.764 1 94.19 120 GLN B C 1
ATOM 3415 O O . GLN B 1 120 ? 5.344 17.219 -0.889 1 94.19 120 GLN B O 1
ATOM 3420 N N . ASP B 1 121 ? 3.281 17.547 -1.723 1 88.81 121 ASP B N 1
ATOM 3421 C CA . ASP B 1 121 ? 3.783 18.109 -2.973 1 88.81 121 ASP B CA 1
ATOM 3422 C C . ASP B 1 121 ? 4.645 19.344 -2.709 1 88.81 121 ASP B C 1
ATOM 3424 O O . ASP B 1 121 ? 5.738 19.469 -3.268 1 88.81 121 ASP B O 1
ATOM 3428 N N . GLU B 1 122 ? 4.172 20.156 -1.912 1 93.25 122 GLU B N 1
ATOM 3429 C CA . GLU B 1 122 ? 4.902 21.375 -1.594 1 93.25 122 GLU B CA 1
ATOM 3430 C C . GLU B 1 122 ? 6.219 21.078 -0.884 1 93.25 122 GLU B C 1
ATOM 3432 O O . GLU B 1 122 ? 7.25 21.672 -1.196 1 93.25 122 GLU B O 1
ATOM 3437 N N . LEU B 1 123 ? 6.168 20.188 0.061 1 94.5 123 LEU B N 1
ATOM 3438 C CA . LEU B 1 123 ? 7.371 19.844 0.808 1 94.5 123 LEU B CA 1
ATOM 3439 C C . LEU B 1 123 ? 8.43 19.234 -0.113 1 94.5 123 LEU B C 1
ATOM 3441 O O . LEU B 1 123 ? 9.617 19.531 0.03 1 94.5 123 LEU B O 1
ATOM 3445 N N . THR B 1 124 ? 7.984 18.438 -0.947 1 87.44 124 THR B N 1
ATOM 3446 C CA . THR B 1 124 ? 8.898 17.828 -1.901 1 87.44 124 THR B CA 1
ATOM 3447 C C . THR B 1 124 ? 9.586 18.875 -2.758 1 87.44 124 THR B C 1
ATOM 3449 O O . THR B 1 124 ? 10.797 18.812 -2.98 1 87.44 124 THR B O 1
ATOM 3452 N N . MET B 1 125 ? 8.82 19.812 -3.238 1 85.75 125 MET B N 1
ATOM 3453 C CA . MET B 1 125 ? 9.367 20.906 -4.043 1 85.75 125 MET B CA 1
ATOM 3454 C C . MET B 1 125 ? 10.375 21.719 -3.238 1 85.75 125 MET B C 1
ATOM 3456 O O . MET B 1 125 ? 11.469 22.016 -3.725 1 85.75 125 MET B O 1
ATOM 3460 N N . ARG B 1 126 ? 10.062 21.969 -2.078 1 91.94 126 ARG B N 1
ATOM 3461 C CA . ARG B 1 126 ? 10.922 22.797 -1.229 1 91.94 126 ARG B CA 1
ATOM 3462 C C . ARG B 1 126 ? 12.195 22.047 -0.849 1 91.94 126 ARG B C 1
ATOM 3464 O O . ARG B 1 126 ? 13.25 22.656 -0.687 1 91.94 126 ARG B O 1
ATOM 3471 N N . ALA B 1 127 ? 12.07 20.797 -0.68 1 89.81 127 ALA B N 1
ATOM 3472 C CA . ALA B 1 127 ? 13.211 19.969 -0.286 1 89.81 127 ALA B CA 1
ATOM 3473 C C . ALA B 1 127 ? 14.328 20.047 -1.322 1 89.81 127 ALA B C 1
ATOM 3475 O O . ALA B 1 127 ? 15.508 19.969 -0.978 1 89.81 127 ALA B O 1
ATOM 3476 N N . ARG B 1 128 ? 14.016 20.25 -2.547 1 82.56 128 ARG B N 1
ATOM 3477 C CA . ARG B 1 128 ? 14.977 20.25 -3.639 1 82.56 128 ARG B CA 1
ATOM 3478 C C . ARG B 1 128 ? 16 21.375 -3.457 1 82.56 128 ARG B C 1
ATOM 3480 O O . ARG B 1 128 ? 17.172 21.203 -3.777 1 82.56 128 ARG B O 1
ATOM 3487 N N . SER B 1 129 ? 15.602 22.5 -2.965 1 88.25 129 SER B N 1
ATOM 3488 C CA . SER B 1 129 ? 16.484 23.641 -2.76 1 88.25 129 SER B CA 1
ATOM 3489 C C . SER B 1 129 ? 16.656 23.938 -1.275 1 88.25 129 SER B C 1
ATOM 3491 O O . SER B 1 129 ? 17.094 25.031 -0.911 1 88.25 129 SER B O 1
ATOM 3493 N N . ARG B 1 130 ? 16.156 23.062 -0.453 1 91.69 130 ARG B N 1
ATOM 3494 C CA . ARG B 1 130 ? 16.219 23.234 0.994 1 91.69 130 ARG B CA 1
ATOM 3495 C C . ARG B 1 130 ? 15.586 24.562 1.4 1 91.69 130 ARG B C 1
ATOM 3497 O O . ARG B 1 130 ? 16.188 25.344 2.158 1 91.69 130 ARG B O 1
ATOM 3504 N N . ASP B 1 131 ? 14.484 24.844 0.778 1 96.19 131 ASP B N 1
ATOM 3505 C CA . ASP B 1 131 ? 13.742 26.078 1.045 1 96.19 131 ASP B CA 1
ATOM 3506 C C . ASP B 1 131 ? 12.797 25.906 2.23 1 96.19 131 ASP B C 1
ATOM 3508 O O . ASP B 1 131 ? 11.617 25.578 2.047 1 96.19 131 ASP B O 1
ATOM 3512 N N . HIS B 1 132 ? 13.289 26.219 3.402 1 97.94 132 HIS B N 1
ATOM 3513 C CA . HIS B 1 132 ? 12.492 26.062 4.617 1 97.94 132 HIS B CA 1
ATOM 3514 C C . HIS B 1 132 ? 11.367 27.094 4.664 1 97.94 132 HIS B C 1
ATOM 3516 O O . HIS B 1 132 ? 11.562 28.266 4.32 1 97.94 132 HIS B O 1
ATOM 3522 N N . MET B 1 133 ? 10.195 26.609 5.074 1 97.31 133 MET B N 1
ATOM 3523 C CA . MET B 1 133 ? 9.047 27.5 5.223 1 97.31 133 MET B CA 1
ATOM 3524 C C . MET B 1 133 ? 9.266 28.5 6.359 1 97.31 133 MET B C 1
ATOM 3526 O O . MET B 1 133 ? 9.82 28.141 7.402 1 97.31 133 MET B O 1
ATOM 3530 N N . ALA B 1 134 ? 8.789 29.719 6.117 1 97.25 134 ALA B N 1
ATOM 3531 C CA . ALA B 1 134 ? 8.82 30.688 7.215 1 97.25 134 ALA B CA 1
ATOM 3532 C C . ALA B 1 134 ? 8.016 30.188 8.406 1 97.25 134 ALA B C 1
ATOM 3534 O O . ALA B 1 134 ? 6.938 29.609 8.234 1 97.25 134 ALA B O 1
ATOM 3535 N N . GLU B 1 135 ? 8.516 30.391 9.57 1 97.56 135 GLU B N 1
ATOM 3536 C CA . GLU B 1 135 ? 7.914 29.812 10.773 1 97.56 135 GLU B CA 1
ATOM 3537 C C . GLU B 1 135 ? 6.469 30.281 10.938 1 97.56 135 GLU B C 1
ATOM 3539 O O . GLU B 1 135 ? 5.605 29.5 11.328 1 97.56 135 GLU B O 1
ATOM 3544 N N . THR B 1 136 ? 6.207 31.562 10.594 1 97.44 136 THR B N 1
ATOM 3545 C CA . THR B 1 136 ? 4.852 32.094 10.742 1 97.44 136 THR B CA 1
ATOM 3546 C C . THR B 1 136 ? 3.875 31.328 9.852 1 97.44 136 THR B C 1
ATOM 3548 O O . THR B 1 136 ? 2.826 30.875 10.312 1 97.44 136 THR B O 1
ATOM 3551 N N . ARG B 1 137 ? 4.195 31.078 8.625 1 97.69 137 ARG B N 1
ATOM 3552 C CA . ARG B 1 137 ? 3.328 30.344 7.715 1 97.69 137 ARG B CA 1
ATOM 3553 C C . ARG B 1 137 ? 3.17 28.891 8.172 1 97.69 137 ARG B C 1
ATOM 3555 O O . ARG B 1 137 ? 2.068 28.344 8.125 1 97.69 137 ARG B O 1
ATOM 3562 N N . LEU B 1 138 ? 4.297 28.391 8.562 1 98.25 138 LEU B N 1
ATOM 3563 C CA . LEU B 1 138 ? 4.301 27.016 9.039 1 98.25 138 LEU B CA 1
ATOM 3564 C C . LEU B 1 138 ? 3.314 26.828 10.188 1 98.25 138 LEU B C 1
ATOM 3566 O O . LEU B 1 138 ? 2.492 25.922 10.164 1 98.25 138 LEU B O 1
ATOM 3570 N N . LEU B 1 139 ? 3.404 27.719 11.117 1 98.5 139 LEU B N 1
ATOM 3571 C CA . LEU B 1 139 ? 2.549 27.641 12.297 1 98.5 139 LEU B CA 1
ATOM 3572 C C . LEU B 1 139 ? 1.09 27.875 11.93 1 98.5 139 LEU B C 1
ATOM 3574 O O . LEU B 1 139 ? 0.189 27.266 12.5 1 98.5 139 LEU B O 1
ATOM 3578 N N . GLU B 1 140 ? 0.838 28.75 11 1 98.31 140 GLU B N 1
ATOM 3579 C CA . GLU B 1 140 ? -0.526 29.016 10.547 1 98.31 140 GLU B CA 1
ATOM 3580 C C . GLU B 1 140 ? -1.126 27.781 9.883 1 98.31 140 GLU B C 1
ATOM 3582 O O . GLU B 1 140 ? -2.264 27.406 10.172 1 98.31 140 GLU B O 1
ATOM 3587 N N . LEU B 1 141 ? -0.387 27.156 9.039 1 98.62 141 LEU B N 1
ATOM 3588 C CA . LEU B 1 141 ? -0.828 25.938 8.391 1 98.62 141 LEU B CA 1
ATOM 3589 C C . LEU B 1 141 ? -1.087 24.844 9.422 1 98.62 141 LEU B C 1
ATOM 3591 O O . LEU B 1 141 ? -2.125 24.172 9.383 1 98.62 141 LEU B O 1
ATOM 3595 N N . PHE B 1 142 ? -0.124 24.766 10.312 1 98.88 142 PHE B N 1
ATOM 3596 C CA . PHE B 1 142 ? -0.224 23.719 11.32 1 98.88 142 PHE B CA 1
ATOM 3597 C C . PHE B 1 142 ? -1.42 23.953 12.234 1 98.88 142 PHE B C 1
ATOM 3599 O O . PHE B 1 142 ? -2.076 23.016 12.664 1 98.88 142 PHE B O 1
ATOM 3606 N N . LEU B 1 143 ? -1.687 25.172 12.539 1 98.81 143 LEU B N 1
ATOM 3607 C CA . LEU B 1 143 ? -2.863 25.516 13.328 1 98.81 143 LEU B CA 1
ATOM 3608 C C . LEU B 1 143 ? -4.133 25 12.664 1 98.81 143 LEU B C 1
ATOM 3610 O O . LEU B 1 143 ? -4.973 24.375 13.32 1 98.81 143 LEU B O 1
ATOM 3614 N N . GLY B 1 144 ? -4.293 25.234 11.398 1 98.75 144 GLY B N 1
ATOM 3615 C CA . GLY B 1 144 ? -5.43 24.719 10.664 1 98.75 144 GLY B CA 1
ATOM 3616 C C . GLY B 1 144 ? -5.496 23.203 10.68 1 98.75 144 GLY B C 1
ATOM 3617 O O . GLY B 1 144 ? -6.574 22.625 10.836 1 98.75 144 GLY B O 1
ATOM 3618 N N . MET B 1 145 ? -4.395 22.562 10.492 1 98.88 145 MET B N 1
ATOM 3619 C CA . MET B 1 145 ? -4.332 21.094 10.57 1 98.88 145 MET B CA 1
ATOM 3620 C C . MET B 1 145 ? -4.828 20.594 11.922 1 98.88 145 MET B C 1
ATOM 3622 O O . MET B 1 145 ? -5.617 19.656 11.984 1 98.88 145 MET B O 1
ATOM 3626 N N . CYS B 1 146 ? -4.348 21.281 12.969 1 98.94 146 CYS B N 1
ATOM 3627 C CA . CYS B 1 146 ? -4.754 20.906 14.32 1 98.94 146 CYS B CA 1
ATOM 3628 C C . CYS B 1 146 ? -6.254 21.109 14.508 1 98.94 146 CYS B C 1
ATOM 3630 O O . CYS B 1 146 ? -6.918 20.297 15.156 1 98.94 146 CYS B O 1
ATOM 3632 N N . GLN B 1 147 ? -6.762 22.172 13.969 1 98.88 147 GLN B N 1
ATOM 3633 C CA . GLN B 1 147 ? -8.195 22.438 14.07 1 98.88 147 GLN B CA 1
ATOM 3634 C C . GLN B 1 147 ? -9.008 21.344 13.391 1 98.88 147 GLN B C 1
ATOM 3636 O O . GLN B 1 147 ? -10.055 20.938 13.891 1 98.88 147 GLN B O 1
ATOM 3641 N N . GLY B 1 148 ? -8.57 20.875 12.25 1 98.81 148 GLY B N 1
ATOM 3642 C CA . GLY B 1 148 ? -9.211 19.75 11.594 1 98.81 148 GLY B CA 1
ATOM 3643 C C . GLY B 1 148 ? -9.203 18.484 12.43 1 98.81 148 GLY B C 1
ATOM 3644 O O . GLY B 1 148 ? -10.227 17.797 12.547 1 98.81 148 GLY B O 1
ATOM 3645 N N . VAL B 1 149 ? -8.102 18.188 13.031 1 98.88 149 VAL B N 1
ATOM 3646 C CA . VAL B 1 149 ? -7.957 17 13.867 1 98.88 149 VAL B CA 1
ATOM 3647 C C . VAL B 1 149 ? -8.859 17.125 15.094 1 98.88 149 VAL B C 1
ATOM 3649 O O . VAL B 1 149 ? -9.469 16.141 15.523 1 98.88 149 VAL B O 1
ATOM 3652 N N . GLN B 1 150 ? -8.891 18.328 15.641 1 98.88 150 GLN B N 1
ATOM 3653 C CA . GLN B 1 150 ? -9.797 18.562 16.766 1 98.88 150 GLN B CA 1
ATOM 3654 C C . GLN B 1 150 ? -11.234 18.219 16.391 1 98.88 150 GLN B C 1
ATOM 3656 O O . GLN B 1 150 ? -11.961 17.625 17.188 1 98.88 150 GLN B O 1
ATOM 3661 N N . ALA B 1 151 ? -11.641 18.625 15.234 1 98.56 151 ALA B N 1
ATOM 3662 C CA . ALA B 1 151 ? -13 18.312 14.773 1 98.56 151 ALA B CA 1
ATOM 3663 C C . ALA B 1 151 ? -13.234 16.812 14.703 1 98.56 151 ALA B C 1
ATOM 3665 O O . ALA B 1 151 ? -14.297 16.328 15.094 1 98.56 151 ALA B O 1
ATOM 3666 N N . ILE B 1 152 ? -12.305 16.047 14.258 1 98.56 152 ILE B N 1
ATOM 3667 C CA . ILE B 1 152 ? -12.406 14.602 14.156 1 98.56 152 ILE B CA 1
ATOM 3668 C C . ILE B 1 152 ? -12.484 14 15.562 1 98.56 152 ILE B C 1
ATOM 3670 O O . ILE B 1 152 ? -13.359 13.172 15.836 1 98.56 152 ILE B O 1
ATOM 3674 N N . HIS B 1 153 ? -11.602 14.469 16.422 1 98.69 153 HIS B N 1
ATOM 3675 C CA . HIS B 1 153 ? -11.508 13.93 17.766 1 98.69 153 HIS B CA 1
ATOM 3676 C C . HIS B 1 153 ? -12.758 14.25 18.578 1 98.69 153 HIS B C 1
ATOM 3678 O O . HIS B 1 153 ? -13.062 13.562 19.562 1 98.69 153 HIS B O 1
ATOM 3684 N N . SER B 1 154 ? -13.477 15.273 18.156 1 97.75 154 SER B N 1
ATOM 3685 C CA . SER B 1 154 ? -14.656 15.719 18.891 1 97.75 154 SER B CA 1
ATOM 3686 C C . SER B 1 154 ? -15.938 15.242 18.219 1 97.75 154 SER B C 1
ATOM 3688 O O . SER B 1 154 ? -17.031 15.719 18.547 1 97.75 154 SER B O 1
ATOM 3690 N N . ALA B 1 155 ? -15.773 14.367 17.266 1 96.19 155 ALA B N 1
ATOM 3691 C CA . ALA B 1 155 ? -16.953 13.867 16.562 1 96.19 155 ALA B CA 1
ATOM 3692 C C . ALA B 1 155 ? -17.953 13.242 17.531 1 96.19 155 ALA B C 1
ATOM 3694 O O . ALA B 1 155 ? -17.562 12.672 18.547 1 96.19 155 ALA B O 1
ATOM 3695 N N . MET B 1 156 ? -19.234 13.445 17.281 1 93.06 156 MET B N 1
ATOM 3696 C CA . MET B 1 156 ? -20.328 12.859 18.047 1 93.06 156 MET B CA 1
ATOM 3697 C C . MET B 1 156 ? -21.141 11.891 17.188 1 93.06 156 MET B C 1
ATOM 3699 O O . MET B 1 156 ? -21.2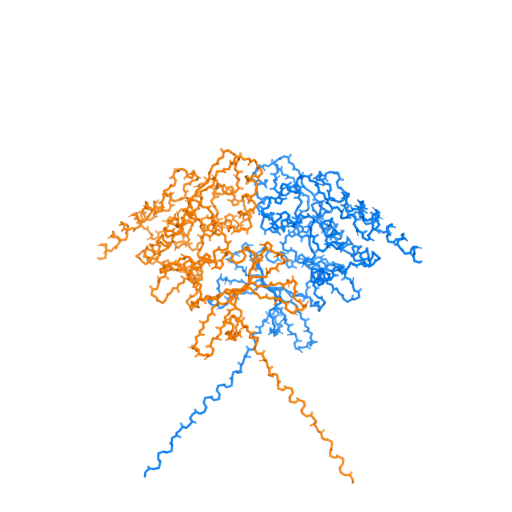97 12.109 15.992 1 93.06 156 MET B O 1
ATOM 3703 N N . PRO B 1 157 ? -21.609 10.789 17.688 1 94 157 PRO B N 1
ATOM 3704 C CA . PRO B 1 157 ? -21.703 10.406 19.109 1 94 157 PRO B CA 1
ATOM 3705 C C . PRO B 1 157 ? -20.438 9.727 19.609 1 94 157 PRO B C 1
ATOM 3707 O O . PRO B 1 157 ? -20.297 9.477 20.812 1 94 157 PRO B O 1
ATOM 3710 N N . ILE B 1 158 ? -19.547 9.414 18.734 1 94.75 158 ILE B N 1
ATOM 3711 C CA . ILE B 1 158 ? -18.312 8.742 19.109 1 94.75 158 ILE B CA 1
ATOM 3712 C C . ILE B 1 158 ? -17.125 9.516 18.578 1 94.75 158 ILE B C 1
ATOM 3714 O O . ILE B 1 158 ? -17.109 9.914 17.406 1 94.75 158 ILE B O 1
ATOM 3718 N N . ALA B 1 159 ? -16.078 9.664 19.5 1 97.19 159 ALA B N 1
ATOM 3719 C CA . ALA B 1 159 ? -14.836 10.289 19.062 1 97.19 159 ALA B CA 1
ATOM 3720 C C . ALA B 1 159 ? -14.148 9.445 17.984 1 97.19 159 ALA B C 1
ATOM 3722 O O . ALA B 1 159 ? -14.125 8.219 18.078 1 97.19 159 ALA B O 1
ATOM 3723 N N . LEU B 1 160 ? -13.617 10.109 17 1 98.25 160 LEU B N 1
ATOM 3724 C CA . LEU B 1 160 ? -12.945 9.422 15.898 1 98.25 160 LEU B CA 1
ATOM 3725 C C . LEU B 1 160 ? -11.469 9.781 15.852 1 98.25 160 LEU B C 1
ATOM 3727 O O . LEU B 1 160 ? -11.055 10.805 16.391 1 98.25 160 LEU B O 1
ATOM 3731 N N . ALA B 1 161 ? -10.664 8.93 15.312 1 98.44 161 ALA B N 1
ATOM 3732 C CA . ALA B 1 161 ? -9.266 9.172 14.945 1 98.44 161 ALA B CA 1
ATOM 3733 C C . ALA B 1 161 ? -9.055 8.969 13.445 1 98.44 161 ALA B C 1
ATOM 3735 O O . ALA B 1 161 ? -9.633 8.055 12.852 1 98.44 161 ALA B O 1
ATOM 3736 N N . HIS B 1 162 ? -8.297 9.789 12.836 1 98.31 162 HIS B N 1
ATOM 3737 C CA . HIS B 1 162 ? -8.023 9.711 11.406 1 98.31 162 HIS B CA 1
ATOM 3738 C C . HIS B 1 162 ? -7.211 8.461 11.07 1 98.31 162 HIS B C 1
ATOM 3740 O O . HIS B 1 162 ? -7.543 7.73 10.133 1 98.31 162 HIS B O 1
ATOM 3746 N N . ARG B 1 163 ? -6.074 8.266 11.781 1 97.38 163 ARG B N 1
ATOM 3747 C CA . ARG B 1 163 ? -5.238 7.066 11.797 1 97.38 163 ARG B CA 1
ATOM 3748 C C . ARG B 1 163 ? -4.305 7.039 10.594 1 97.38 163 ARG B C 1
ATOM 3750 O O . ARG B 1 163 ? -3.613 6.047 10.359 1 97.38 163 ARG B O 1
ATOM 3757 N N . ASP B 1 164 ? -4.254 8.047 9.812 1 97.44 164 ASP B N 1
ATOM 3758 C CA . ASP B 1 164 ? -3.271 8.148 8.734 1 97.44 164 ASP B CA 1
ATOM 3759 C C . ASP B 1 164 ? -2.943 9.609 8.422 1 97.44 164 ASP B C 1
ATOM 3761 O O . ASP B 1 164 ? -2.949 10.016 7.262 1 97.44 164 ASP B O 1
ATOM 3765 N N . LEU B 1 165 ? -2.73 10.367 9.438 1 98.69 165 LEU B N 1
ATOM 3766 C CA . LEU B 1 165 ? -2.277 11.742 9.258 1 98.69 165 LEU B CA 1
ATOM 3767 C C . LEU B 1 165 ? -0.868 11.781 8.68 1 98.69 165 LEU B C 1
ATOM 3769 O O . LEU B 1 165 ? 0.058 11.195 9.242 1 98.69 165 LEU B O 1
ATOM 3773 N N . LYS B 1 166 ? -0.756 12.438 7.551 1 98.06 166 LYS B N 1
ATOM 3774 C CA . LYS B 1 166 ? 0.499 12.688 6.848 1 98.06 166 LYS B CA 1
ATOM 3775 C C . LYS B 1 166 ? 0.35 13.812 5.832 1 98.06 166 LYS B C 1
ATOM 3777 O O . LYS B 1 166 ? -0.763 14.133 5.41 1 98.06 166 LYS B O 1
ATOM 3782 N N . PRO B 1 167 ? 1.443 14.461 5.457 1 97.81 167 PRO B N 1
ATOM 3783 C CA . PRO B 1 167 ? 1.354 15.594 4.539 1 97.81 167 PRO B CA 1
ATOM 3784 C C . PRO B 1 167 ? 0.668 15.242 3.225 1 97.81 167 PRO B C 1
ATOM 3786 O O . PRO B 1 167 ? -0.002 16.078 2.625 1 97.81 167 PRO B O 1
ATOM 3789 N N . ALA B 1 168 ? 0.741 13.938 2.816 1 94.06 168 ALA B N 1
ATOM 3790 C CA . ALA B 1 168 ? 0.137 13.5 1.56 1 94.06 168 ALA B CA 1
ATOM 3791 C C . ALA B 1 168 ? -1.386 13.5 1.654 1 94.06 168 ALA B C 1
ATOM 3793 O O . ALA B 1 168 ? -2.076 13.43 0.635 1 94.06 168 ALA B O 1
ATOM 3794 N N . ASN B 1 169 ? -1.899 13.609 2.816 1 96.5 169 ASN B N 1
ATOM 3795 C CA . ASN B 1 169 ? -3.344 13.625 3.021 1 96.5 169 ASN B CA 1
ATOM 3796 C C . ASN B 1 169 ? -3.84 15.008 3.424 1 96.5 169 ASN B C 1
ATOM 3798 O O . ASN B 1 169 ? -4.914 15.141 4.016 1 96.5 169 ASN B O 1
ATOM 3802 N N . VAL B 1 170 ? -3.01 16 3.18 1 98.38 170 VAL B N 1
ATOM 3803 C CA . VAL B 1 170 ? -3.4 17.391 3.42 1 98.38 170 VAL B CA 1
ATOM 3804 C C . VAL B 1 170 ? -3.441 18.141 2.096 1 98.38 170 VAL B C 1
ATOM 3806 O O . VAL B 1 170 ? -2.402 18.375 1.472 1 98.38 170 VAL B O 1
ATOM 3809 N N . LEU B 1 171 ? -4.602 18.547 1.741 1 97.38 171 LEU B N 1
ATOM 3810 C CA . LEU B 1 171 ? -4.773 19.406 0.572 1 97.38 171 LEU B CA 1
ATOM 3811 C C . LEU B 1 171 ? -4.551 20.859 0.934 1 97.38 171 LEU B C 1
ATOM 3813 O O . LEU B 1 171 ? -4.816 21.281 2.064 1 97.38 171 LEU B O 1
ATOM 3817 N N . LEU B 1 172 ? -4.047 21.578 -0.043 1 97.31 172 LEU B N 1
ATOM 3818 C CA . LEU B 1 172 ? -3.861 23.016 0.144 1 97.31 172 LEU B CA 1
ATOM 3819 C C . LEU B 1 172 ? -4.914 23.812 -0.625 1 97.31 172 LEU B C 1
ATOM 3821 O O . LEU B 1 172 ? -4.938 23.781 -1.858 1 97.31 172 LEU B O 1
ATOM 3825 N N . GLY B 1 173 ? -5.66 24.562 0.081 1 95.19 173 GLY B N 1
ATOM 3826 C CA . GLY B 1 173 ? -6.66 25.422 -0.522 1 95.19 173 GLY B CA 1
ATOM 3827 C C . GLY B 1 173 ? -6.098 26.75 -1.001 1 95.19 173 GLY B C 1
ATOM 3828 O O . GLY B 1 173 ? -4.902 27.016 -0.851 1 95.19 173 GLY B O 1
ATOM 3829 N N . GLU B 1 174 ? -6.863 27.641 -1.776 1 87.06 174 GLU B N 1
ATOM 3830 C CA . GLU B 1 174 ? -6.453 28.922 -2.348 1 87.06 174 GLU B CA 1
ATOM 3831 C C . GLU B 1 174 ? -5.879 29.844 -1.277 1 87.06 174 GLU B C 1
ATOM 3833 O O . GLU B 1 174 ? -4.863 30.5 -1.502 1 87.06 174 GLU B O 1
ATOM 3838 N N . ASP B 1 175 ? -6.25 29.922 -0.113 1 90.94 175 ASP B N 1
ATOM 3839 C CA . ASP B 1 175 ? -5.793 30.797 0.959 1 90.94 175 ASP B CA 1
ATOM 3840 C C . ASP B 1 175 ? -4.957 30.031 1.98 1 90.94 175 ASP B C 1
ATOM 3842 O O . ASP B 1 175 ? -5.027 30.297 3.18 1 90.94 175 ASP B O 1
ATOM 3846 N N . ASP B 1 176 ? -4.273 29.062 1.489 1 95.38 176 ASP B N 1
ATOM 3847 C CA . ASP B 1 176 ? -3.344 28.297 2.309 1 95.38 176 ASP B CA 1
ATOM 3848 C C . ASP B 1 176 ? -4.07 27.594 3.453 1 95.38 176 ASP B C 1
ATOM 3850 O O . ASP B 1 176 ? -3.508 27.406 4.535 1 95.38 176 ASP B O 1
ATOM 3854 N N . VAL B 1 177 ? -5.352 27.359 3.217 1 97.38 177 VAL B N 1
ATOM 3855 C CA . VAL B 1 177 ? -6.117 26.594 4.199 1 97.38 177 VAL B CA 1
ATOM 3856 C C . VAL B 1 177 ? -5.816 25.094 4.043 1 97.38 177 VAL B C 1
ATOM 3858 O O . VAL B 1 177 ? -6.027 24.531 2.969 1 97.38 177 VAL B O 1
ATOM 3861 N N . PRO B 1 178 ? -5.262 24.5 5.062 1 98.69 178 PRO B N 1
ATOM 3862 C CA . PRO B 1 178 ? -5.051 23.047 4.977 1 98.69 178 PRO B CA 1
ATOM 3863 C C . PRO B 1 178 ? -6.344 22.25 5.145 1 98.69 178 PRO B C 1
ATOM 3865 O O . PRO B 1 178 ? -7.16 22.578 6.012 1 98.69 178 PRO B O 1
ATOM 3868 N N . VAL B 1 179 ? -6.531 21.234 4.297 1 98.56 179 VAL B N 1
ATOM 3869 C CA . VAL B 1 179 ? -7.75 20.422 4.32 1 98.56 179 VAL B CA 1
ATOM 3870 C C . VAL B 1 179 ? -7.387 18.938 4.355 1 98.56 179 VAL B C 1
ATOM 3872 O O . VAL B 1 179 ? -6.789 18.422 3.412 1 98.56 179 VAL B O 1
ATOM 3875 N N . TRP B 1 180 ? -7.746 18.25 5.469 1 98.5 180 TRP B N 1
ATOM 3876 C CA . TRP B 1 180 ? -7.492 16.828 5.582 1 98.5 180 TRP B CA 1
ATOM 3877 C C . TRP B 1 180 ? -8.383 16.031 4.629 1 98.5 180 TRP B C 1
ATOM 3879 O O . TRP B 1 180 ? -9.57 16.328 4.488 1 98.5 180 TRP B O 1
ATOM 3889 N N . MET B 1 181 ? -7.789 15.078 4.008 1 95.69 181 MET B N 1
ATOM 3890 C CA . MET B 1 181 ? -8.539 14.141 3.178 1 95.69 181 MET B CA 1
ATOM 3891 C C . MET B 1 181 ? -8.203 12.703 3.543 1 95.69 181 MET B C 1
ATOM 3893 O O . MET B 1 181 ? -7.504 12.453 4.527 1 95.69 181 MET B O 1
ATOM 3897 N N . ASP B 1 182 ? -8.797 11.664 2.814 1 92.88 182 ASP B N 1
ATOM 3898 C CA . ASP B 1 182 ? -8.602 10.227 2.906 1 92.88 182 ASP B CA 1
ATOM 3899 C C . ASP B 1 182 ? -9.07 9.688 4.258 1 92.88 182 ASP B C 1
ATOM 3901 O O . ASP B 1 182 ? -8.25 9.312 5.102 1 92.88 182 ASP B O 1
ATOM 3905 N N . PHE B 1 183 ? -10.344 9.562 4.406 1 96.12 183 PHE B N 1
ATOM 3906 C CA . PHE B 1 183 ? -10.969 9.109 5.645 1 96.12 183 PHE B CA 1
ATOM 3907 C C . PHE B 1 183 ? -11.148 7.594 5.645 1 96.12 183 PHE B C 1
ATOM 3909 O O . PHE B 1 183 ? -11.914 7.055 6.445 1 96.12 183 PHE B O 1
ATOM 3916 N N . GLY B 1 184 ? -10.453 6.949 4.77 1 93 184 GLY B N 1
ATOM 3917 C CA . GLY B 1 184 ? -10.555 5.504 4.645 1 93 184 GLY B CA 1
ATOM 3918 C C . GLY B 1 184 ? -10.016 4.762 5.855 1 93 184 GLY B C 1
ATOM 3919 O O . GLY B 1 184 ? -10.461 3.65 6.152 1 93 184 GLY B O 1
ATOM 3920 N N . SER B 1 185 ? -9.133 5.363 6.566 1 93.81 185 SER B N 1
ATOM 3921 C CA . SER B 1 185 ? -8.523 4.734 7.73 1 93.81 185 SER B CA 1
ATOM 3922 C C . SER B 1 185 ? -9.203 5.172 9.023 1 93.81 185 SER B C 1
ATOM 3924 O O . SER B 1 185 ? -8.922 4.633 10.094 1 93.81 185 SER B O 1
ATOM 3926 N N . MET B 1 186 ? -10.078 6.09 8.906 1 96.31 186 MET B N 1
ATOM 3927 C CA . MET B 1 186 ? -10.711 6.688 10.078 1 96.31 186 MET B CA 1
ATOM 3928 C C . MET B 1 186 ? -11.57 5.668 10.82 1 96.31 186 MET B C 1
ATOM 3930 O O . MET B 1 186 ? -12.25 4.855 10.195 1 96.31 186 MET B O 1
ATOM 3934 N N . GLY B 1 187 ? -11.539 5.738 12.125 1 94.5 187 GLY B N 1
ATOM 3935 C CA . GLY B 1 187 ? -12.328 4.859 12.969 1 94.5 187 GLY B CA 1
ATOM 3936 C C . GLY B 1 187 ? -12.492 5.379 14.383 1 94.5 187 GLY B C 1
ATOM 3937 O O . GLY B 1 187 ? -12.078 6.496 14.695 1 94.5 187 GLY B O 1
ATOM 3938 N N . ARG B 1 188 ? -13.117 4.523 15.211 1 95.88 188 ARG B N 1
ATOM 3939 C CA . ARG B 1 188 ? -13.305 4.875 16.609 1 95.88 188 ARG B CA 1
ATOM 3940 C C . ARG B 1 188 ? -11.969 5.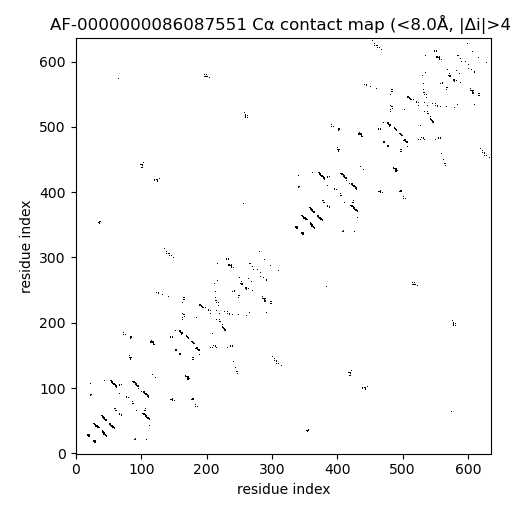191 17.281 1 95.88 188 ARG B C 1
ATOM 3942 O O . ARG B 1 188 ? -11.016 4.426 17.156 1 95.88 188 ARG B O 1
ATOM 3949 N N . ALA B 1 189 ? -11.938 6.309 17.969 1 97.62 189 ALA B N 1
ATOM 3950 C CA . ALA B 1 189 ? -10.68 6.77 18.547 1 97.62 189 ALA B CA 1
ATOM 3951 C C . ALA B 1 189 ? -10.297 5.93 19.766 1 97.62 189 ALA B C 1
ATOM 3953 O O . ALA B 1 189 ? -9.133 5.559 19.922 1 97.62 189 ALA B O 1
ATOM 3954 N N . ARG B 1 190 ? -11.258 5.711 20.578 1 97 190 ARG B N 1
ATOM 3955 C CA . ARG B 1 190 ? -11 5.051 21.859 1 97 190 ARG B CA 1
ATOM 3956 C C . ARG B 1 190 ? -11.406 3.582 21.812 1 97 190 ARG B C 1
ATOM 3958 O O . ARG B 1 190 ? -12.578 3.26 21.609 1 97 190 ARG B O 1
ATOM 3965 N N . LEU B 1 191 ? -10.445 2.76 21.938 1 95.81 191 LEU B N 1
ATOM 3966 C CA . LEU B 1 191 ? -10.641 1.315 21.891 1 95.81 191 LEU B CA 1
ATOM 3967 C C . LEU B 1 191 ? -10.016 0.64 23.094 1 95.81 191 LEU B C 1
ATOM 3969 O O . LEU B 1 191 ? -8.859 0.916 23.438 1 95.81 191 LEU B O 1
ATOM 3973 N N . ASP B 1 192 ? -10.781 -0.191 23.75 1 95.62 192 ASP B N 1
ATOM 3974 C CA . ASP B 1 192 ? -10.25 -1.098 24.766 1 95.62 192 ASP B CA 1
ATOM 3975 C C . ASP B 1 192 ? -9.898 -2.453 24.156 1 95.62 192 ASP B C 1
ATOM 3977 O O . ASP B 1 192 ? -10.742 -3.113 23.562 1 95.62 192 ASP B O 1
ATOM 3981 N N . ILE B 1 193 ? -8.664 -2.764 24.297 1 94.56 193 ILE B N 1
ATOM 3982 C CA . ILE B 1 193 ? -8.172 -4.008 23.719 1 94.56 193 ILE B CA 1
ATOM 3983 C C . ILE B 1 193 ? -8.039 -5.066 24.812 1 94.56 193 ILE B C 1
ATOM 3985 O O . ILE B 1 193 ? -7.035 -5.102 25.531 1 94.56 193 ILE B O 1
ATOM 3989 N N . GLY B 1 194 ? -9.016 -5.922 24.875 1 93.19 194 GLY B N 1
ATOM 3990 C CA . GLY B 1 194 ? -9.039 -6.93 25.922 1 93.19 194 GLY B CA 1
ATOM 3991 C C . GLY B 1 194 ? -8.281 -8.195 25.547 1 93.19 194 GLY B C 1
ATOM 3992 O O . GLY B 1 194 ? -7.359 -8.594 26.266 1 93.19 194 GLY B O 1
ATOM 3993 N N . ARG B 1 195 ? -8.594 -8.781 24.391 1 92.12 195 ARG B N 1
ATOM 3994 C CA . ARG B 1 195 ? -8.086 -10.086 23.969 1 92.12 195 ARG B CA 1
ATOM 3995 C C . ARG B 1 195 ? -6.969 -9.938 22.938 1 92.12 195 ARG B C 1
ATOM 3997 O O . ARG B 1 195 ? -6.863 -8.898 22.281 1 92.12 195 ARG B O 1
ATOM 4004 N N . THR B 1 196 ? -6.191 -10.938 22.812 1 90.19 196 THR B N 1
ATOM 4005 C CA . THR B 1 196 ? -5.086 -11 21.859 1 90.19 196 THR B CA 1
ATOM 4006 C C . THR B 1 196 ? -5.605 -10.906 20.438 1 90.19 196 THR B C 1
ATOM 4008 O O . THR B 1 196 ? -4.973 -10.289 19.578 1 90.19 196 THR B O 1
ATOM 4011 N N . SER B 1 197 ? -6.727 -11.477 20.188 1 89.12 197 SER B N 1
ATOM 4012 C CA . SER B 1 197 ? -7.309 -11.438 18.844 1 89.12 197 SER B CA 1
ATOM 4013 C C . SER B 1 197 ? -7.656 -10.008 18.438 1 89.12 197 SER B C 1
ATOM 4015 O O . SER B 1 197 ? -7.465 -9.633 17.281 1 89.12 197 SER B O 1
ATOM 4017 N N . GLU B 1 198 ? -8.117 -9.258 19.344 1 91 198 GLU B N 1
ATOM 4018 C CA . GLU B 1 198 ? -8.438 -7.859 19.078 1 91 198 GLU B CA 1
ATOM 4019 C C . GLU B 1 198 ? -7.168 -7.047 18.828 1 91 198 GLU B C 1
ATOM 4021 O O . GLU B 1 198 ? -7.148 -6.18 17.938 1 91 198 GLU B O 1
ATOM 4026 N N . ALA B 1 199 ? -6.16 -7.359 19.641 1 92.5 199 ALA B N 1
ATOM 4027 C CA . ALA B 1 199 ? -4.871 -6.688 19.469 1 92.5 199 ALA B CA 1
ATOM 4028 C C . ALA B 1 199 ? -4.293 -6.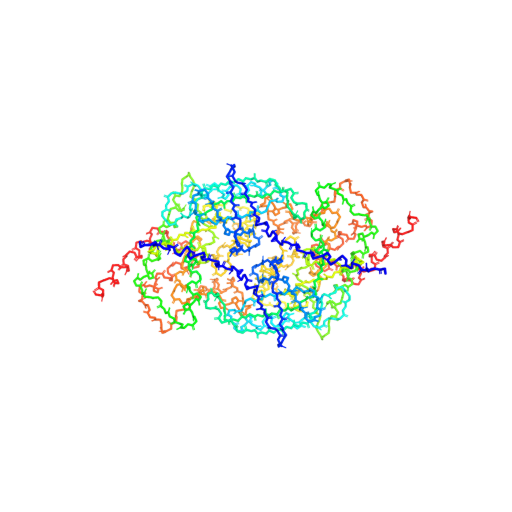945 18.078 1 92.5 199 ALA B C 1
ATOM 4030 O O . ALA B 1 199 ? -3.879 -6.008 17.391 1 92.5 199 ALA B O 1
ATOM 4031 N N . MET B 1 200 ? -4.371 -8.109 17.672 1 90.69 200 MET B N 1
ATOM 4032 C CA . MET B 1 200 ? -3.82 -8.5 16.375 1 90.69 200 MET B CA 1
ATOM 4033 C C . MET B 1 200 ? -4.641 -7.906 15.227 1 90.69 200 MET B C 1
ATOM 4035 O O . MET B 1 200 ? -4.086 -7.512 14.203 1 90.69 200 MET B O 1
ATOM 4039 N N . ALA B 1 201 ? -5.898 -7.852 15.398 1 90.75 201 ALA B N 1
ATOM 4040 C CA . ALA B 1 201 ? -6.77 -7.262 14.383 1 90.75 201 ALA B CA 1
ATOM 4041 C C . ALA B 1 201 ? -6.465 -5.777 14.195 1 90.75 201 ALA B C 1
ATOM 4043 O O . ALA B 1 201 ? -6.406 -5.289 13.062 1 90.75 201 ALA B O 1
ATOM 4044 N N . LEU B 1 202 ? -6.277 -5.152 15.281 1 91.94 202 LEU B N 1
ATOM 4045 C CA . LEU B 1 202 ? -5.957 -3.73 15.211 1 91.94 202 LEU B CA 1
ATOM 4046 C C . LEU B 1 202 ? -4.586 -3.514 14.578 1 91.94 202 LEU B C 1
ATOM 4048 O O . LEU B 1 202 ? -4.398 -2.58 13.797 1 91.94 202 LEU B O 1
ATOM 4052 N N . GLN B 1 203 ? -3.713 -4.312 14.945 1 91.75 203 GLN B N 1
ATOM 4053 C CA . GLN B 1 203 ? -2.381 -4.242 14.352 1 91.75 203 GLN B CA 1
ATOM 4054 C C . GLN B 1 203 ? -2.438 -4.469 12.844 1 91.75 203 GLN B C 1
ATOM 4056 O O . GLN B 1 203 ? -1.767 -3.771 12.078 1 91.75 203 GLN B O 1
ATOM 4061 N N . ASP B 1 204 ? -3.207 -5.434 12.414 1 91.25 204 ASP B N 1
ATOM 4062 C CA . ASP B 1 204 ? -3.398 -5.707 10.992 1 91.25 204 ASP B CA 1
ATOM 4063 C C . ASP B 1 204 ? -3.979 -4.488 10.273 1 91.25 204 ASP B C 1
ATOM 4065 O O . ASP B 1 204 ? -3.527 -4.133 9.188 1 91.25 204 ASP B O 1
ATOM 4069 N N . LEU B 1 205 ? -4.883 -3.939 10.898 1 89.81 205 LEU B N 1
ATOM 4070 C CA . LEU B 1 205 ? -5.52 -2.758 10.32 1 89.81 205 LEU B CA 1
ATOM 4071 C C . LEU B 1 205 ? -4.516 -1.619 10.172 1 89.81 205 LEU B C 1
ATOM 4073 O O . LEU B 1 205 ? -4.473 -0.952 9.141 1 89.81 205 LEU B O 1
ATOM 4077 N N . ALA B 1 206 ? -3.723 -1.411 11.203 1 92.75 206 ALA B N 1
ATOM 4078 C CA . ALA B 1 206 ? -2.705 -0.364 11.164 1 92.75 206 ALA B CA 1
ATOM 4079 C C . ALA B 1 206 ? -1.675 -0.64 10.07 1 92.75 206 ALA B C 1
ATOM 4081 O O . ALA B 1 206 ? -1.261 0.275 9.352 1 92.75 206 ALA B O 1
ATOM 4082 N N . THR B 1 207 ? -1.332 -1.838 9.953 1 90.81 207 THR B N 1
ATOM 4083 C CA . THR B 1 207 ? -0.356 -2.246 8.945 1 90.81 207 THR B CA 1
ATOM 4084 C C . THR B 1 207 ? -0.874 -1.953 7.543 1 90.81 207 THR B C 1
ATOM 4086 O O . THR B 1 207 ? -0.106 -1.564 6.66 1 90.81 207 THR B O 1
ATOM 4089 N N . GLU B 1 208 ? -2.055 -2.086 7.43 1 87.62 208 GLU B N 1
ATOM 4090 C CA . GLU B 1 208 ? -2.656 -1.933 6.109 1 87.62 208 GLU B CA 1
ATOM 4091 C C . GLU B 1 208 ? -2.959 -0.468 5.805 1 87.62 208 GLU B C 1
ATOM 4093 O O . GLU B 1 208 ? -2.809 -0.02 4.668 1 87.62 208 GLU B O 1
ATOM 4098 N N . LYS B 1 209 ? -3.324 0.291 6.797 1 90.44 209 LYS B N 1
ATOM 4099 C CA . LYS B 1 209 ? -3.994 1.554 6.5 1 90.44 209 LYS B CA 1
ATOM 4100 C C . LYS B 1 209 ? -3.17 2.74 6.988 1 90.44 209 LYS B C 1
ATOM 4102 O O . LYS B 1 209 ? -3.434 3.885 6.609 1 90.44 209 LYS B O 1
ATOM 4107 N N . CYS B 1 210 ? -2.193 2.457 7.816 1 93 210 CYS B N 1
ATOM 4108 C CA . CYS B 1 210 ? -1.401 3.543 8.383 1 93 210 CYS B CA 1
ATOM 4109 C C . CYS B 1 210 ? -0.016 3.598 7.754 1 93 210 CYS B C 1
ATOM 4111 O O . CYS B 1 210 ? 0.669 2.578 7.66 1 93 210 CYS B O 1
ATOM 4113 N N . SER B 1 211 ? 0.311 4.75 7.324 1 92.56 211 SER B N 1
ATOM 4114 C CA . SER B 1 211 ? 1.65 4.914 6.77 1 92.56 211 SER B CA 1
ATOM 4115 C C . SER B 1 211 ? 2.721 4.699 7.832 1 92.56 211 SER B C 1
ATOM 4117 O O . SER B 1 211 ? 2.725 5.379 8.859 1 92.56 211 SER B O 1
ATOM 4119 N N . MET B 1 212 ? 3.639 3.949 7.648 1 91.56 212 MET B N 1
ATOM 4120 C CA . MET B 1 212 ? 4.598 3.449 8.633 1 91.56 212 MET B CA 1
ATOM 4121 C C . MET B 1 212 ? 5.395 4.594 9.242 1 91.56 212 MET B C 1
ATOM 4123 O O . MET B 1 212 ? 5.562 4.652 10.461 1 91.56 212 MET B O 1
ATOM 4127 N N . SER B 1 213 ? 5.844 5.531 8.453 1 93.5 213 SER B N 1
ATOM 4128 C CA . SER B 1 213 ? 6.746 6.578 8.93 1 93.5 213 SER B CA 1
ATOM 4129 C C . SER B 1 213 ? 6 7.609 9.773 1 93.5 213 SER B C 1
ATOM 4131 O O . SER B 1 213 ? 6.617 8.492 10.367 1 93.5 213 SER B O 1
ATOM 4133 N N . TYR B 1 214 ? 4.691 7.488 9.852 1 97.06 214 TYR B N 1
ATOM 4134 C CA . TYR B 1 214 ? 3.883 8.414 10.641 1 97.06 214 TYR B CA 1
ATOM 4135 C C . TYR B 1 214 ? 3.084 7.668 11.703 1 97.06 214 TYR B C 1
ATOM 4137 O O . TYR B 1 214 ? 2.303 8.273 12.438 1 97.06 214 TYR B O 1
ATOM 4145 N N . ARG B 1 215 ? 3.295 6.379 11.781 1 96.69 215 ARG B N 1
ATOM 4146 C CA . ARG B 1 215 ? 2.508 5.5 12.641 1 96.69 215 ARG B CA 1
ATOM 4147 C C . ARG B 1 215 ? 2.971 5.598 14.086 1 96.69 215 ARG B C 1
ATOM 4149 O O . ARG B 1 215 ? 4.172 5.57 14.367 1 96.69 215 ARG B O 1
ATOM 4156 N N . ALA B 1 216 ? 2.023 5.664 14.969 1 97.81 216 ALA B N 1
ATOM 4157 C CA . ALA B 1 216 ? 2.328 5.754 16.391 1 97.81 216 ALA B CA 1
ATOM 4158 C C . ALA B 1 216 ? 2.92 4.445 16.906 1 97.81 216 ALA B C 1
ATOM 4160 O O . ALA B 1 216 ? 2.553 3.363 16.453 1 97.81 216 ALA B O 1
ATOM 4161 N N . PRO B 1 217 ? 3.777 4.562 17.938 1 96.31 217 PRO B N 1
ATOM 4162 C CA . PRO B 1 217 ? 4.441 3.377 18.484 1 96.31 217 PRO B CA 1
ATOM 4163 C C . PRO B 1 217 ? 3.453 2.293 18.922 1 96.31 217 PRO B C 1
ATOM 4165 O O . PRO B 1 217 ? 3.682 1.109 18.656 1 96.31 217 PRO B O 1
ATOM 4168 N N . GLU B 1 218 ? 2.363 2.646 19.5 1 96.06 218 GLU B N 1
ATOM 4169 C CA . GLU B 1 218 ? 1.422 1.69 20.078 1 96.06 218 GLU B CA 1
ATOM 4170 C C . GLU B 1 218 ? 0.649 0.955 18.984 1 96.06 218 GLU B C 1
ATOM 4172 O O . GLU B 1 218 ? -0.081 0.002 19.266 1 96.06 218 GLU B O 1
ATOM 4177 N N . LEU B 1 219 ? 0.887 1.319 17.734 1 95.5 219 LEU B N 1
ATOM 4178 C CA . LEU B 1 219 ? 0.193 0.649 16.641 1 95.5 219 LEU B CA 1
ATOM 4179 C C . LEU B 1 219 ? 1.123 -0.323 15.922 1 95.5 219 LEU B C 1
ATOM 4181 O O . LEU B 1 219 ? 0.688 -1.07 15.039 1 95.5 219 LEU B O 1
ATOM 4185 N N . PHE B 1 220 ? 2.404 -0.302 16.234 1 91.75 220 PHE B N 1
ATOM 4186 C CA . PHE B 1 220 ? 3.332 -1.258 15.633 1 91.75 220 PHE B CA 1
ATOM 4187 C C . PHE B 1 220 ? 3.203 -2.623 16.297 1 91.75 220 PHE B C 1
ATOM 4189 O O . PHE B 1 220 ? 3.24 -3.654 15.625 1 91.75 220 PHE B O 1
ATOM 4196 N N . ASN B 1 221 ? 3.152 -2.621 17.594 1 86 221 ASN B N 1
ATOM 4197 C CA . ASN B 1 221 ? 2.889 -3.801 18.422 1 86 221 ASN B CA 1
ATOM 4198 C C . ASN B 1 221 ? 1.748 -3.559 19.406 1 86 221 ASN B C 1
ATOM 4200 O O . ASN B 1 221 ? 1.973 -3.072 20.516 1 86 221 ASN B O 1
ATOM 4204 N N . VAL B 1 222 ? 0.608 -4.012 18.969 1 90.31 222 VAL B N 1
ATOM 4205 C CA . VAL B 1 222 ? -0.557 -3.789 19.828 1 90.31 222 VAL B CA 1
ATOM 4206 C C . VAL B 1 222 ? -0.638 -4.879 20.891 1 90.31 222 VAL B C 1
ATOM 4208 O O . VAL B 1 222 ? -0.681 -6.07 20.562 1 90.31 222 VAL B O 1
ATOM 4211 N N . GLU B 1 223 ? -0.698 -4.445 22.062 1 89.19 223 GLU B N 1
ATOM 4212 C CA . GLU B 1 223 ? -0.741 -5.395 23.172 1 89.19 223 GLU B CA 1
ATOM 4213 C C . GLU B 1 223 ? -2.172 -5.613 23.656 1 89.19 223 GLU B C 1
ATOM 4215 O O . GLU B 1 223 ? -3.014 -4.723 23.547 1 89.19 223 GLU B O 1
ATOM 4220 N N . SER B 1 224 ? -2.412 -6.805 24.219 1 90.5 224 SER B N 1
ATOM 4221 C CA . SER B 1 224 ? -3.691 -7.059 24.875 1 90.5 224 SER B CA 1
ATOM 4222 C C . SER B 1 224 ? -3.758 -6.375 26.234 1 90.5 224 SER B C 1
ATOM 4224 O O . SER B 1 224 ? -2.73 -5.98 26.781 1 90.5 224 SER B O 1
ATOM 4226 N N . ARG B 1 225 ? -4.934 -6.23 26.75 1 91.94 225 ARG B N 1
ATOM 4227 C CA . ARG B 1 225 ? -5.203 -5.613 28.047 1 91.94 225 ARG B CA 1
ATOM 4228 C C . ARG B 1 225 ? -4.652 -4.191 28.094 1 91.94 225 ARG B C 1
ATOM 4230 O O . ARG B 1 225 ? -3.979 -3.816 29.062 1 91.94 225 ARG B O 1
ATOM 4237 N N . THR B 1 226 ? -4.75 -3.535 26.938 1 93.19 226 THR B N 1
ATOM 4238 C CA . THR B 1 226 ? -4.379 -2.129 26.828 1 93.19 226 THR B CA 1
ATOM 4239 C C . THR B 1 226 ? -5.484 -1.336 26.125 1 93.19 226 THR B C 1
ATOM 4241 O O . THR B 1 226 ? -6.566 -1.865 25.875 1 93.19 226 THR B O 1
ATOM 4244 N N . SER B 1 227 ? -5.273 -0.044 26.016 1 94.75 227 SER B N 1
ATOM 4245 C CA . SER B 1 227 ? -6.211 0.812 25.297 1 94.75 227 SER B CA 1
ATOM 4246 C C . SER B 1 227 ? -5.477 1.794 24.375 1 94.75 227 SER B C 1
ATOM 4248 O O . SER B 1 227 ? -4.297 2.078 24.594 1 94.75 227 SER B O 1
ATOM 4250 N N . ILE B 1 228 ? -6.156 2.176 23.344 1 95.62 228 ILE B N 1
ATOM 4251 C CA . ILE B 1 228 ? -5.656 3.266 22.516 1 95.62 228 ILE B CA 1
ATOM 4252 C C . ILE B 1 228 ? -6.715 4.363 22.406 1 95.62 228 ILE B C 1
ATOM 4254 O O . ILE B 1 228 ? -7.902 4.113 22.641 1 95.62 228 ILE B O 1
ATOM 4258 N N . ASP B 1 229 ? -6.254 5.57 22.141 1 97.81 229 ASP B N 1
ATOM 4259 C CA . ASP B 1 229 ? -7.188 6.676 21.953 1 97.81 229 ASP B CA 1
ATOM 4260 C C . ASP B 1 229 ? -6.699 7.633 20.875 1 97.81 229 ASP B C 1
ATOM 4262 O O . ASP B 1 229 ? -5.812 7.289 20.078 1 97.81 229 ASP B O 1
ATOM 4266 N N . GLU B 1 230 ? -7.328 8.805 20.797 1 98.19 230 GLU B N 1
ATOM 4267 C CA . GLU B 1 230 ? -7.121 9.727 19.688 1 98.19 230 GLU B CA 1
ATOM 4268 C C . GLU B 1 230 ? -5.688 10.258 19.656 1 98.19 230 GLU B C 1
ATOM 4270 O O . GLU B 1 230 ? -5.262 10.859 18.672 1 98.19 230 GLU B O 1
ATOM 4275 N N . ARG B 1 231 ? -4.863 9.922 20.625 1 98.38 231 ARG B N 1
ATOM 4276 C CA . ARG B 1 231 ? -3.5 10.438 20.688 1 98.38 231 ARG B CA 1
ATOM 4277 C C . ARG B 1 231 ? -2.596 9.719 19.703 1 98.38 231 ARG B C 1
ATOM 4279 O O . ARG B 1 231 ? -1.472 10.156 19.453 1 98.38 231 ARG B O 1
ATOM 4286 N N . VAL B 1 232 ? -3.1 8.633 19.078 1 98.12 232 VAL B N 1
ATOM 4287 C CA . VAL B 1 232 ? -2.395 8.047 17.938 1 98.12 232 VAL B CA 1
ATOM 4288 C C . VAL B 1 232 ? -2.225 9.094 16.844 1 98.12 232 VAL B C 1
ATOM 4290 O O . VAL B 1 232 ? -1.192 9.133 16.172 1 98.12 232 VAL B O 1
ATOM 4293 N N . ASP B 1 233 ? -3.232 9.961 16.75 1 98.81 233 ASP B N 1
ATOM 4294 C CA . ASP B 1 233 ? -3.186 11.023 15.742 1 98.81 233 ASP B CA 1
ATOM 4295 C C . ASP B 1 233 ? -2.193 12.109 16.141 1 98.81 233 ASP B C 1
ATOM 4297 O O . ASP B 1 233 ? -1.609 12.773 15.281 1 98.81 233 ASP B O 1
ATOM 4301 N N . ILE B 1 234 ? -1.997 12.289 17.406 1 98.94 234 ILE B N 1
ATOM 4302 C CA . ILE B 1 234 ? -1.09 13.328 17.891 1 98.94 234 ILE B CA 1
ATOM 4303 C C . ILE B 1 234 ? 0.343 12.984 17.484 1 98.94 234 ILE B C 1
ATOM 4305 O O . ILE B 1 234 ? 1.105 13.859 17.078 1 98.94 234 ILE B O 1
ATOM 4309 N N . TRP B 1 235 ? 0.65 11.734 17.625 1 98.62 235 TRP B N 1
ATOM 4310 C CA . TRP B 1 235 ? 1.955 11.289 17.156 1 98.62 235 TRP B CA 1
ATOM 4311 C C . TRP B 1 235 ? 2.135 11.625 15.672 1 98.62 235 TRP B C 1
ATOM 4313 O O . TRP B 1 235 ? 3.145 12.219 15.281 1 98.62 235 TRP B O 1
ATOM 4323 N N . SER B 1 236 ? 1.164 11.227 14.891 1 98.75 236 SER B N 1
ATOM 4324 C CA . SER B 1 236 ? 1.24 11.477 13.453 1 98.75 236 SER B CA 1
ATOM 4325 C C . SER B 1 236 ? 1.341 12.969 13.156 1 98.75 236 SER B C 1
ATOM 4327 O O . SER B 1 236 ? 2.039 13.375 12.227 1 98.75 236 SER B O 1
ATOM 4329 N N . LEU B 1 237 ? 0.633 13.773 13.938 1 98.81 237 LEU B N 1
ATOM 4330 C CA . LEU B 1 237 ? 0.699 15.227 13.797 1 98.81 237 LEU B CA 1
ATOM 4331 C C . LEU B 1 237 ? 2.109 15.734 14.078 1 98.81 237 LEU B C 1
ATOM 4333 O O . LEU B 1 237 ? 2.592 16.641 13.391 1 98.81 237 LEU B O 1
ATOM 4337 N N . GLY B 1 238 ? 2.695 15.203 15.094 1 98.81 238 GLY B N 1
ATOM 4338 C CA . GLY B 1 238 ? 4.078 15.555 15.383 1 98.81 238 GLY B CA 1
ATOM 4339 C C . GLY B 1 238 ? 5.02 15.242 14.227 1 98.81 238 GLY B C 1
ATOM 4340 O O . GLY B 1 238 ? 5.891 16.047 13.898 1 98.81 238 GLY B O 1
ATOM 4341 N N . CYS B 1 239 ? 4.816 14.086 13.656 1 98.44 239 CYS B N 1
ATOM 4342 C CA . CYS B 1 239 ? 5.594 13.727 12.469 1 98.44 239 CYS B CA 1
ATOM 4343 C C . CYS B 1 239 ? 5.355 14.719 11.336 1 98.44 239 CYS B C 1
ATOM 4345 O O . CYS B 1 239 ? 6.289 15.086 10.625 1 98.44 239 CYS B O 1
ATOM 4347 N N . CYS B 1 240 ? 4.121 15.117 11.188 1 98.81 240 CYS B N 1
ATOM 4348 C CA . CYS B 1 240 ? 3.793 16.094 10.156 1 98.81 240 CYS B CA 1
ATOM 4349 C C . CYS B 1 240 ? 4.523 17.406 10.398 1 98.81 240 CYS B C 1
ATOM 4351 O O . CYS B 1 240 ? 5.082 18 9.469 1 98.81 240 CYS B O 1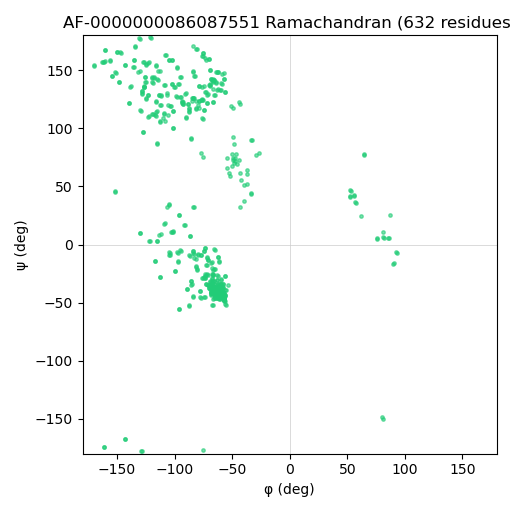
ATOM 4353 N N . LEU B 1 241 ? 4.48 17.859 11.625 1 98.88 241 LEU B N 1
ATOM 4354 C CA . LEU B 1 241 ? 5.152 19.109 11.953 1 98.88 241 LEU B CA 1
ATOM 4355 C C . LEU B 1 241 ? 6.648 19.016 11.672 1 98.88 241 LEU B C 1
ATOM 4357 O O . LEU B 1 241 ? 7.238 19.938 11.117 1 98.88 241 LEU B O 1
ATOM 4361 N N . TYR B 1 242 ? 7.238 17.922 12.062 1 98.62 242 TYR B N 1
ATOM 4362 C CA . TYR B 1 242 ? 8.648 17.688 11.758 1 98.62 242 TYR B CA 1
ATOM 4363 C C . TYR B 1 242 ? 8.891 17.75 10.258 1 98.62 242 TYR B C 1
ATOM 4365 O O . TYR B 1 242 ? 9.844 18.391 9.797 1 98.62 242 TYR B O 1
ATOM 4373 N N . ALA B 1 243 ? 8.07 17.109 9.516 1 98.12 243 ALA B N 1
ATOM 4374 C CA . ALA B 1 243 ? 8.211 17.094 8.055 1 98.12 243 ALA B CA 1
ATOM 4375 C C . ALA B 1 243 ? 8.07 18.5 7.473 1 98.12 243 ALA B C 1
ATOM 4377 O O . ALA B 1 243 ? 8.781 18.859 6.531 1 98.12 243 ALA B O 1
ATOM 4378 N N . MET B 1 244 ? 7.141 19.234 8 1 98.62 244 MET B N 1
ATOM 4379 C CA . MET B 1 244 ? 6.973 20.609 7.551 1 98.62 244 MET B CA 1
ATOM 4380 C C . MET B 1 244 ? 8.242 21.422 7.793 1 98.62 244 MET B C 1
ATOM 4382 O O . MET B 1 244 ? 8.586 22.297 6.996 1 98.62 244 MET B O 1
ATOM 4386 N N . CYS B 1 245 ? 8.922 21.109 8.844 1 98.44 245 CYS B N 1
ATOM 4387 C CA . CYS B 1 245 ? 10.156 21.812 9.188 1 98.44 245 CYS B CA 1
ATOM 4388 C C . CYS B 1 245 ? 11.312 21.312 8.328 1 98.44 245 CYS B C 1
ATOM 4390 O O . CYS B 1 245 ? 12.125 22.109 7.848 1 98.44 245 CYS B O 1
ATOM 4392 N N . PHE B 1 246 ? 11.328 20 8.117 1 97.19 246 PHE B N 1
ATOM 4393 C CA . PHE B 1 246 ? 12.562 19.422 7.609 1 97.19 246 PHE B CA 1
ATOM 4394 C C . PHE B 1 246 ? 12.289 18.531 6.402 1 97.19 246 PHE B C 1
ATOM 4396 O O . PHE B 1 246 ? 13.109 17.672 6.055 1 97.19 246 PHE B O 1
ATOM 4403 N N . PHE B 1 247 ? 11.102 18.531 5.859 1 94.56 247 PHE B N 1
ATOM 4404 C CA . PHE B 1 247 ? 10.711 18.078 4.531 1 94.56 247 PHE B CA 1
ATOM 4405 C C . PHE B 1 247 ? 10.312 16.609 4.562 1 94.56 247 PHE B C 1
ATOM 4407 O O . PHE B 1 247 ? 9.703 16.109 3.615 1 94.56 247 PHE B O 1
ATOM 4414 N N . ARG B 1 248 ? 10.672 15.891 5.641 1 92.25 248 ARG B N 1
ATOM 4415 C CA . ARG B 1 248 ? 10.32 14.477 5.75 1 92.25 248 ARG B CA 1
ATOM 4416 C C . ARG B 1 248 ? 10.078 14.086 7.203 1 92.25 248 ARG B C 1
ATOM 4418 O O . ARG B 1 248 ? 10.5 14.789 8.125 1 92.25 248 ARG B O 1
ATOM 4425 N N . SER B 1 249 ? 9.445 12.883 7.32 1 95.12 249 SER B N 1
ATOM 4426 C CA . SER B 1 249 ? 9.211 12.352 8.664 1 95.12 249 SER B CA 1
ATOM 4427 C C . SER B 1 249 ? 10.523 12.062 9.375 1 95.12 249 SER B C 1
ATOM 4429 O O . SER B 1 249 ? 11.531 11.75 8.734 1 95.12 249 SER B O 1
ATOM 4431 N N . PRO B 1 250 ? 10.523 12.203 10.703 1 95.69 250 PRO B N 1
ATOM 4432 C CA . PRO B 1 250 ? 11.758 11.898 11.438 1 95.69 250 PRO B CA 1
ATOM 4433 C C . PRO B 1 250 ? 12.188 10.438 11.289 1 95.69 250 PRO B C 1
ATOM 4435 O O . PRO B 1 250 ? 13.328 10.094 11.594 1 95.69 250 PRO B O 1
ATOM 4438 N N . PHE B 1 251 ? 11.328 9.609 10.742 1 93.94 251 PHE B N 1
ATOM 4439 C CA . PHE B 1 251 ? 11.617 8.18 10.711 1 93.94 251 PHE B CA 1
ATOM 4440 C C . PHE B 1 251 ? 11.773 7.688 9.281 1 93.94 251 PHE B C 1
ATOM 4442 O O . PHE B 1 251 ? 11.953 6.488 9.047 1 93.94 251 PHE B O 1
ATOM 4449 N N . GLU B 1 252 ? 11.688 8.562 8.422 1 87.38 252 GLU B N 1
ATOM 4450 C CA . GLU B 1 252 ? 11.781 8.227 7.008 1 87.38 252 GLU B CA 1
ATOM 4451 C C . GLU B 1 252 ? 13.172 7.711 6.656 1 87.38 252 GLU B C 1
ATOM 4453 O O . GLU B 1 252 ? 13.312 6.816 5.82 1 87.38 252 GLU B O 1
ATOM 4458 N N . ALA B 1 253 ? 14.164 8.312 7.312 1 82.75 253 ALA B N 1
ATOM 4459 C CA . ALA B 1 253 ? 15.547 7.914 7.031 1 82.75 253 ALA B CA 1
ATOM 4460 C C . ALA B 1 253 ? 15.766 6.441 7.363 1 82.75 253 ALA B C 1
ATOM 4462 O O . ALA B 1 253 ? 16.438 5.727 6.621 1 82.75 253 ALA B O 1
ATOM 4463 N N . ALA B 1 254 ? 15.273 6.066 8.484 1 82.81 254 ALA B N 1
ATOM 4464 C CA . ALA B 1 254 ? 15.375 4.66 8.859 1 82.81 254 ALA B CA 1
ATOM 4465 C C . ALA B 1 254 ? 14.727 3.766 7.805 1 82.81 254 ALA B C 1
ATOM 4467 O O . ALA B 1 254 ? 15.289 2.736 7.422 1 82.81 254 ALA B O 1
ATOM 4468 N N . HIS B 1 255 ? 13.648 4.152 7.352 1 77.69 255 HIS B N 1
ATOM 4469 C CA . HIS B 1 255 ? 12.906 3.408 6.34 1 77.69 255 HIS B CA 1
ATOM 4470 C C . HIS B 1 255 ? 13.711 3.283 5.047 1 77.69 255 HIS B C 1
ATOM 4472 O O . HIS B 1 255 ? 13.828 2.191 4.488 1 77.69 255 HIS B O 1
ATOM 4478 N N . GLU B 1 256 ? 14.312 4.328 4.664 1 75.25 256 GLU B N 1
ATOM 4479 C CA . GLU B 1 256 ? 15.047 4.395 3.404 1 75.25 256 GLU B CA 1
ATOM 4480 C C . GLU B 1 256 ? 16.312 3.537 3.455 1 75.25 256 GLU B C 1
ATOM 4482 O O . GLU B 1 256 ? 16.734 2.992 2.436 1 75.25 256 GLU B O 1
ATOM 4487 N N . ARG B 1 257 ? 16.891 3.439 4.652 1 77.25 257 ARG B N 1
ATOM 4488 C CA . ARG B 1 257 ? 18.125 2.688 4.812 1 77.25 257 ARG B CA 1
ATOM 4489 C C . ARG B 1 257 ? 17.844 1.2 4.992 1 77.25 257 ARG B C 1
ATOM 4491 O O . ARG B 1 257 ? 18.781 0.395 5.09 1 77.25 257 ARG B O 1
ATOM 4498 N N . GLY B 1 258 ? 16.562 0.93 5.09 1 76.25 258 GLY B N 1
ATOM 4499 C CA . GLY B 1 258 ? 16.219 -0.468 5.297 1 76.25 258 GLY B CA 1
ATOM 4500 C C . GLY B 1 258 ? 16.234 -0.876 6.758 1 76.25 258 GLY B C 1
ATOM 4501 O O . GLY B 1 258 ? 16.109 -2.061 7.078 1 76.25 258 GLY B O 1
ATOM 4502 N N . ASP B 1 259 ? 16.438 0.141 7.59 1 82.5 259 ASP B N 1
ATOM 4503 C CA . ASP B 1 259 ? 16.344 -0.102 9.023 1 82.5 259 ASP B CA 1
ATOM 4504 C C . ASP B 1 259 ? 14.891 -0.249 9.461 1 82.5 259 ASP B C 1
ATOM 4506 O O . ASP B 1 259 ? 13.977 0.076 8.711 1 82.5 259 ASP B O 1
ATOM 4510 N N . SER B 1 260 ? 14.734 -0.771 10.641 1 88.88 260 SER B N 1
ATOM 4511 C CA . SER B 1 260 ? 13.383 -0.925 11.172 1 88.88 260 SER B CA 1
ATOM 4512 C C . SER B 1 260 ? 12.789 0.423 11.562 1 88.88 260 SER B C 1
ATOM 4514 O O . SER B 1 260 ? 13.336 1.129 12.414 1 88.88 260 SER B O 1
ATOM 4516 N N . VAL B 1 261 ? 11.719 0.688 10.953 1 91.62 261 VAL B N 1
ATOM 4517 C CA . VAL B 1 261 ? 10.984 1.896 11.328 1 91.62 261 VAL B CA 1
ATOM 4518 C C . VAL B 1 261 ? 10.406 1.734 12.734 1 91.62 261 VAL B C 1
ATOM 4520 O O . VAL B 1 261 ? 10.461 2.662 13.547 1 91.62 261 VAL B O 1
ATOM 4523 N N . ALA B 1 262 ? 9.914 0.558 13 1 91.38 262 ALA B N 1
ATOM 4524 C CA . ALA B 1 262 ? 9.344 0.28 14.312 1 91.38 262 ALA B CA 1
ATOM 4525 C C . ALA B 1 262 ? 10.367 0.521 15.422 1 91.38 262 ALA B C 1
ATOM 4527 O O . ALA B 1 262 ? 10.062 1.16 16.422 1 91.38 262 ALA B O 1
ATOM 4528 N N . LEU B 1 263 ? 11.539 0.076 15.18 1 90.81 263 LEU B N 1
ATOM 4529 C CA . LEU B 1 263 ? 12.594 0.24 16.172 1 90.81 263 LEU B CA 1
ATOM 4530 C C . LEU B 1 263 ? 12.977 1.708 16.328 1 90.81 263 LEU B C 1
ATOM 4532 O O . LEU B 1 263 ? 13.195 2.188 17.438 1 90.81 263 LEU B O 1
ATOM 4536 N N . ALA B 1 264 ? 13.078 2.33 15.18 1 92.94 264 ALA B N 1
ATOM 4537 C CA . ALA B 1 264 ? 13.398 3.754 15.219 1 92.94 264 ALA B CA 1
ATOM 4538 C C . ALA B 1 264 ? 12.352 4.531 16 1 92.94 264 ALA B C 1
ATOM 4540 O O . ALA B 1 264 ? 12.695 5.383 16.828 1 92.94 264 ALA B O 1
ATOM 4541 N N . VAL B 1 265 ? 11.148 4.207 15.797 1 94.19 265 VAL B N 1
ATOM 4542 C CA . VAL B 1 265 ? 10.023 4.848 16.469 1 94.19 265 VAL B CA 1
ATOM 4543 C C . VAL B 1 265 ? 10.094 4.559 17.969 1 94.19 265 VAL B C 1
ATOM 4545 O O . VAL B 1 265 ? 9.969 5.469 18.797 1 94.19 265 VAL B O 1
ATOM 4548 N N . LEU B 1 266 ? 10.359 3.371 18.344 1 91.69 266 LEU B N 1
ATOM 4549 C CA . LEU B 1 266 ? 10.367 2.945 19.75 1 91.69 266 LEU B CA 1
ATOM 4550 C C . LEU B 1 266 ? 11.562 3.525 20.484 1 91.69 266 LEU B C 1
ATOM 4552 O O . LEU B 1 266 ? 11.531 3.66 21.719 1 91.69 266 LEU B O 1
ATOM 4556 N N . SER B 1 267 ? 12.586 3.801 19.688 1 90.44 267 SER B N 1
ATOM 4557 C CA . SER B 1 267 ? 13.758 4.402 20.328 1 90.44 267 SER B CA 1
ATOM 4558 C C . SER B 1 267 ? 13.445 5.805 20.844 1 90.44 267 SER B C 1
ATOM 4560 O O . SER B 1 267 ? 14.148 6.32 21.703 1 90.44 267 SER B O 1
ATOM 4562 N N . GLY B 1 268 ? 12.477 6.453 20.234 1 87.19 268 GLY B N 1
ATOM 4563 C CA . GLY B 1 268 ? 12.062 7.781 20.641 1 87.19 268 GLY B CA 1
ATOM 4564 C C . GLY B 1 268 ? 13.023 8.867 20.219 1 87.19 268 GLY B C 1
ATOM 4565 O O . GLY B 1 268 ? 12.852 10.039 20.562 1 87.19 268 GLY B O 1
ATOM 4566 N N . HIS B 1 269 ? 13.992 8.469 19.484 1 87.44 269 HIS B N 1
ATOM 4567 C CA . HIS B 1 269 ? 14.992 9.453 19.094 1 87.44 269 HIS B CA 1
ATOM 4568 C C . HIS B 1 269 ? 14.516 10.281 17.906 1 87.44 269 HIS B C 1
ATOM 4570 O O . HIS B 1 269 ? 14.227 9.734 16.828 1 87.44 269 HIS B O 1
ATOM 4576 N N . VAL B 1 270 ? 14.352 11.602 18.109 1 93.31 270 VAL B N 1
ATOM 4577 C CA . VAL B 1 270 ? 14.008 12.562 17.078 1 93.31 270 VAL B CA 1
ATOM 4578 C C . VAL B 1 270 ? 15.148 13.57 16.906 1 93.31 270 VAL B C 1
ATOM 4580 O O . VAL B 1 270 ? 15.383 14.406 17.781 1 93.31 270 VAL B O 1
ATOM 4583 N N . ASP B 1 271 ? 15.789 13.469 15.789 1 92 271 ASP B N 1
ATOM 4584 C CA . ASP B 1 271 ? 16.953 14.32 15.539 1 92 271 ASP B CA 1
ATOM 4585 C C . ASP B 1 271 ? 16.531 15.656 14.922 1 92 271 ASP B C 1
ATOM 4587 O O . ASP B 1 271 ? 16.016 15.695 13.805 1 92 271 ASP B O 1
ATOM 4591 N N . ILE B 1 272 ? 16.75 16.734 15.703 1 95.94 272 ILE B N 1
ATOM 4592 C CA . ILE B 1 272 ? 16.578 18.062 15.156 1 95.94 272 ILE B CA 1
ATOM 4593 C C . ILE B 1 272 ? 17.922 18.578 14.641 1 95.94 272 ILE B C 1
ATOM 4595 O O . ILE B 1 272 ? 18.906 18.656 15.391 1 95.94 272 ILE B O 1
ATOM 4599 N N . PRO B 1 273 ? 17.938 18.922 13.438 1 95.44 273 PRO B N 1
ATOM 4600 C CA . PRO B 1 273 ? 19.203 19.391 12.875 1 95.44 273 PRO B CA 1
ATOM 4601 C C . PRO B 1 273 ? 19.766 20.609 13.617 1 95.44 273 PRO B C 1
ATOM 4603 O O . PRO B 1 273 ? 19 21.484 14.031 1 95.44 273 PRO B O 1
ATOM 4606 N N . GLU B 1 274 ? 21.078 20.656 13.664 1 94.19 274 GLU B N 1
ATOM 4607 C CA . GLU B 1 274 ? 21.75 21.75 14.367 1 94.19 274 GLU B CA 1
ATOM 4608 C C . GLU B 1 274 ? 21.531 23.078 13.641 1 94.19 274 GLU B C 1
ATOM 4610 O O . GLU B 1 274 ? 21.469 24.125 14.273 1 94.19 274 GLU B O 1
ATOM 4615 N N . ASP B 1 275 ? 21.359 23.016 12.391 1 95.56 275 ASP B N 1
ATOM 4616 C CA . ASP B 1 275 ? 21.219 24.234 11.594 1 95.56 275 ASP B CA 1
ATOM 4617 C C . ASP B 1 275 ? 19.75 24.562 11.367 1 95.56 275 ASP B C 1
ATOM 4619 O O . ASP B 1 275 ? 19.406 25.297 10.43 1 95.56 275 ASP B O 1
ATOM 4623 N N . SER B 1 276 ? 18.922 24.109 12.25 1 97.56 276 SER B N 1
ATOM 4624 C CA . SER B 1 276 ? 17.484 24.391 12.133 1 97.56 276 SER B CA 1
ATOM 4625 C C . SER B 1 276 ? 17.219 25.891 12.172 1 97.56 276 SER B C 1
ATOM 4627 O O . SER B 1 276 ? 17.734 26.594 13.047 1 97.56 276 SER B O 1
ATOM 4629 N N . PRO B 1 277 ? 16.406 26.344 11.258 1 97.38 277 PRO B N 1
ATOM 4630 C CA . PRO B 1 277 ? 16.062 27.766 11.281 1 97.38 277 PRO B CA 1
ATOM 4631 C C . PRO B 1 277 ? 14.875 28.062 12.195 1 97.38 277 PRO B C 1
ATOM 4633 O O . PRO B 1 277 ? 14.43 29.219 12.273 1 97.38 277 PRO B O 1
ATOM 4636 N N . TYR B 1 278 ? 14.391 27.141 12.93 1 97.88 278 TYR B N 1
ATOM 4637 C CA . TYR B 1 278 ? 13.141 27.297 13.664 1 97.88 278 TYR B CA 1
ATOM 4638 C C . TYR B 1 278 ? 13.398 27.516 15.148 1 97.88 278 TYR B C 1
ATOM 4640 O O . TYR B 1 278 ? 14.484 27.203 15.648 1 97.88 278 TYR B O 1
ATOM 4648 N N . SER B 1 279 ? 12.406 28.094 15.828 1 97.31 279 SER B N 1
ATOM 4649 C CA . SER B 1 279 ? 12.523 28.484 17.234 1 97.31 279 SER B CA 1
ATOM 4650 C C . SER B 1 279 ? 12.578 27.25 18.141 1 97.31 279 SER B C 1
ATOM 4652 O O . SER B 1 279 ? 12.141 26.172 17.75 1 97.31 279 SER B O 1
ATOM 4654 N N . GLY B 1 280 ? 13.086 27.406 19.328 1 96.94 280 GLY B N 1
ATOM 4655 C CA . GLY B 1 280 ? 13.086 26.359 20.328 1 96.94 280 GLY B CA 1
ATOM 4656 C C . GLY B 1 280 ? 11.695 25.906 20.719 1 96.94 280 GLY B C 1
ATOM 4657 O O . GLY B 1 280 ? 11.492 24.719 21.031 1 96.94 280 GLY B O 1
ATOM 4658 N N . GLY B 1 281 ? 10.828 26.875 20.734 1 97.62 281 GLY B N 1
ATOM 4659 C CA . GLY B 1 281 ? 9.445 26.531 21.031 1 97.62 281 GLY B CA 1
ATOM 4660 C C . GLY B 1 281 ? 8.859 25.531 20.078 1 97.62 281 GLY B C 1
ATOM 4661 O O . GLY B 1 281 ? 8.148 24.594 20.484 1 97.62 281 GLY B O 1
ATOM 4662 N N . LEU B 1 282 ? 9.172 25.719 18.828 1 98.06 282 LEU B N 1
ATOM 4663 C CA . LEU B 1 282 ? 8.703 24.797 17.812 1 98.06 282 LEU B CA 1
ATOM 4664 C C . LEU B 1 282 ? 9.328 23.422 18 1 98.06 282 LEU B C 1
ATOM 4666 O O . LEU B 1 282 ? 8.641 22.406 17.875 1 98.06 282 LEU B O 1
ATOM 4670 N N . HIS B 1 283 ? 10.594 23.391 18.328 1 98.31 283 HIS B N 1
ATOM 4671 C CA . HIS B 1 283 ? 11.273 22.125 18.609 1 98.31 283 HIS B CA 1
ATOM 4672 C C . HIS B 1 283 ? 10.641 21.406 19.781 1 98.31 283 HIS B C 1
ATOM 4674 O O . HIS B 1 283 ? 10.453 20.188 19.75 1 98.31 283 HIS B O 1
ATOM 4680 N N . THR B 1 284 ? 10.32 22.109 20.766 1 97.94 284 THR B N 1
ATOM 4681 C CA . THR B 1 284 ? 9.695 21.531 21.953 1 97.94 284 THR B CA 1
ATOM 4682 C C . THR B 1 284 ? 8.328 20.953 21.625 1 97.94 284 THR B C 1
ATOM 4684 O O . THR B 1 284 ? 7.977 19.875 22.109 1 97.94 284 THR B O 1
ATOM 4687 N N . LEU B 1 285 ? 7.598 21.688 20.859 1 98.56 285 LEU B N 1
ATOM 4688 C CA . LEU B 1 285 ? 6.281 21.203 20.438 1 98.56 285 LEU B CA 1
ATOM 4689 C C . LEU B 1 285 ? 6.391 19.875 19.703 1 98.56 285 LEU B C 1
ATOM 4691 O O . LEU B 1 285 ? 5.621 18.953 19.969 1 98.56 285 LEU B O 1
ATOM 4695 N N . ILE B 1 286 ? 7.332 19.75 18.828 1 98.62 286 ILE B N 1
ATOM 4696 C CA . ILE B 1 286 ? 7.574 18.516 18.109 1 98.62 286 ILE B CA 1
ATOM 4697 C C . ILE B 1 286 ? 7.852 17.391 19.094 1 98.62 286 ILE B C 1
ATOM 4699 O O . ILE B 1 286 ? 7.211 16.328 19.047 1 98.62 286 ILE B O 1
ATOM 4703 N N . ARG B 1 287 ? 8.672 17.625 20.016 1 97.88 287 ARG B N 1
ATOM 4704 C CA . ARG B 1 287 ? 9.094 16.594 20.953 1 97.88 287 ARG B CA 1
ATOM 4705 C C . ARG B 1 287 ? 7.938 16.172 21.859 1 97.88 287 ARG B C 1
ATOM 4707 O O . ARG B 1 287 ? 7.805 14.992 22.203 1 97.88 287 ARG B O 1
ATOM 4714 N N . THR B 1 288 ? 7.137 17.141 22.219 1 97.81 288 THR B N 1
ATOM 4715 C CA . THR B 1 288 ? 6.016 16.844 23.094 1 97.81 288 THR B CA 1
ATOM 4716 C C . THR B 1 288 ? 5.012 15.922 22.406 1 97.81 288 THR B C 1
ATOM 4718 O O . THR B 1 288 ? 4.41 15.062 23.047 1 97.81 288 THR B O 1
ATOM 4721 N N . MET B 1 289 ? 4.852 16.062 21.156 1 98.62 289 MET B N 1
ATOM 4722 C CA . MET B 1 289 ? 3.893 15.25 20.422 1 98.62 289 MET B CA 1
ATOM 4723 C C . MET B 1 289 ? 4.477 13.875 20.109 1 98.62 289 MET B C 1
ATOM 4725 O O . MET B 1 289 ? 3.732 12.93 19.844 1 98.62 289 MET B O 1
ATOM 4729 N N . LEU B 1 290 ? 5.773 13.758 20.125 1 98.25 290 LEU B N 1
ATOM 4730 C CA . LEU B 1 290 ? 6.438 12.523 19.734 1 98.25 290 LEU B CA 1
ATOM 4731 C C . LEU B 1 290 ? 6.965 11.773 20.953 1 98.25 290 LEU B C 1
ATOM 4733 O O . LEU B 1 290 ? 8.055 11.195 20.906 1 98.25 290 LEU B O 1
ATOM 4737 N N . GLU B 1 291 ? 6.25 11.898 21.969 1 97.62 291 GLU B N 1
ATOM 4738 C CA . GLU B 1 291 ? 6.523 11.047 23.125 1 97.62 291 GLU B CA 1
ATOM 4739 C C . GLU B 1 291 ? 6.129 9.602 22.859 1 97.62 291 GLU B C 1
ATOM 4741 O O . GLU B 1 291 ? 4.996 9.32 22.453 1 97.62 291 GLU B O 1
ATOM 4746 N N . VAL B 1 292 ? 6.969 8.672 23.094 1 96.88 292 VAL B N 1
ATOM 4747 C CA . VAL B 1 292 ? 6.75 7.266 22.781 1 96.88 292 VAL B CA 1
ATOM 4748 C C . VAL B 1 292 ? 5.602 6.719 23.625 1 96.88 292 VAL B C 1
ATOM 4750 O O . VAL B 1 292 ? 4.75 5.984 23.125 1 96.88 292 VAL B O 1
ATOM 4753 N N . ASP B 1 293 ? 5.57 7.098 24.906 1 95.44 293 ASP B N 1
ATOM 4754 C CA . ASP B 1 293 ? 4.461 6.727 25.781 1 95.44 293 ASP B CA 1
ATOM 4755 C C . ASP B 1 293 ? 3.213 7.547 25.453 1 95.44 293 ASP B C 1
ATOM 4757 O O . ASP B 1 293 ? 3.174 8.75 25.703 1 95.44 293 ASP B O 1
ATOM 4761 N N . CYS B 1 294 ? 2.236 6.902 25.016 1 95.06 294 CYS B N 1
ATOM 4762 C CA . CYS B 1 294 ? 1.046 7.605 24.562 1 95.06 294 CYS B CA 1
ATOM 4763 C C . CYS B 1 294 ? 0.392 8.383 25.703 1 95.06 294 CYS B C 1
ATOM 4765 O O . CYS B 1 294 ? -0.241 9.414 25.469 1 95.06 294 CYS B O 1
ATOM 4767 N N . LEU B 1 295 ? 0.573 7.949 26.906 1 95.81 295 LEU B N 1
ATOM 4768 C CA . LEU B 1 295 ? -0.032 8.617 28.062 1 95.81 295 LEU B CA 1
ATOM 4769 C C . LEU B 1 295 ? 0.663 9.945 28.344 1 95.81 295 LEU B C 1
ATOM 4771 O O . LEU B 1 295 ? 0.12 10.789 29.062 1 95.81 295 LEU B O 1
ATOM 4775 N N . GLN B 1 296 ? 1.832 10.086 27.797 1 97.06 296 GLN B N 1
ATOM 4776 C CA . GLN B 1 296 ? 2.588 11.32 28.016 1 97.06 296 GLN B CA 1
ATOM 4777 C C . GLN B 1 296 ? 2.361 12.305 26.875 1 97.06 296 GLN B C 1
ATOM 4779 O O . GLN B 1 296 ? 2.82 13.445 26.922 1 97.06 296 GLN B O 1
ATOM 4784 N N . ARG B 1 297 ? 1.636 11.922 25.844 1 98.19 297 ARG B N 1
ATOM 4785 C CA . ARG B 1 297 ? 1.326 12.828 24.734 1 98.19 297 ARG B CA 1
ATOM 4786 C C . ARG B 1 297 ? 0.127 13.711 25.078 1 98.19 297 ARG B C 1
ATOM 4788 O O . ARG B 1 297 ? -0.822 13.258 25.719 1 98.19 297 ARG B O 1
ATOM 4795 N N . PRO B 1 298 ? 0.171 14.883 24.609 1 98.62 298 PRO B N 1
ATOM 4796 C CA . PRO B 1 298 ? -0.974 15.758 24.859 1 98.62 298 PRO B CA 1
ATOM 4797 C C . PRO B 1 298 ? -2.193 15.391 24.016 1 98.62 298 PRO B C 1
ATOM 4799 O O . PRO B 1 298 ? -2.072 14.656 23.031 1 98.62 298 PRO B O 1
ATOM 4802 N N . PHE B 1 299 ? -3.338 15.867 24.5 1 98.69 299 PHE B N 1
ATOM 4803 C CA . PHE B 1 299 ? -4.52 15.875 23.656 1 98.69 299 PHE B CA 1
ATOM 4804 C C . PHE B 1 299 ? -4.504 17.078 22.719 1 98.69 299 PHE B C 1
ATOM 4806 O O . PHE B 1 299 ? -3.678 17.984 22.875 1 98.69 299 PHE B O 1
ATOM 4813 N N . ILE B 1 300 ? -5.367 17.078 21.766 1 98.88 300 ILE B N 1
ATOM 4814 C CA . ILE B 1 300 ? -5.328 18.031 20.672 1 98.88 300 ILE B CA 1
ATOM 4815 C C . ILE B 1 300 ? -5.539 19.453 21.219 1 98.88 300 ILE B C 1
ATOM 4817 O O . ILE B 1 300 ? -4.961 20.406 20.703 1 98.88 300 ILE B O 1
ATOM 4821 N N . GLU B 1 301 ? -6.289 19.578 22.312 1 98.69 301 GLU B N 1
ATOM 4822 C CA . GLU B 1 301 ? -6.543 20.891 22.891 1 98.69 301 GLU B CA 1
ATOM 4823 C C . GLU B 1 301 ? -5.246 21.547 23.375 1 98.69 301 GLU B C 1
ATOM 4825 O O . GLU B 1 301 ? -5.031 22.734 23.188 1 98.69 301 GLU B O 1
ATOM 4830 N N . THR B 1 302 ? -4.441 20.719 23.969 1 98.69 302 THR B N 1
ATOM 4831 C CA . THR B 1 302 ? -3.16 21.203 24.469 1 98.69 302 THR B CA 1
ATOM 4832 C C . THR B 1 302 ? -2.242 21.609 23.328 1 98.69 302 THR B C 1
ATOM 4834 O O . THR B 1 302 ? -1.542 22.609 23.406 1 98.69 302 THR B O 1
ATOM 4837 N N . VAL B 1 303 ? -2.217 20.859 22.25 1 98.88 303 VAL B N 1
ATOM 4838 C CA . VAL B 1 303 ? -1.416 21.172 21.078 1 98.88 303 VAL B CA 1
ATOM 4839 C C . VAL B 1 303 ? -1.872 22.5 20.484 1 98.88 303 VAL B C 1
ATOM 4841 O O . VAL B 1 303 ? -1.047 23.359 20.141 1 98.88 303 VAL B O 1
ATOM 4844 N N . LEU B 1 304 ? -3.188 22.703 20.406 1 98.81 304 LEU B N 1
ATOM 4845 C CA . LEU B 1 304 ? -3.764 23.922 19.859 1 98.81 304 LEU B CA 1
ATOM 4846 C C . LEU B 1 304 ? -3.344 25.141 20.688 1 98.81 304 LEU B C 1
ATOM 4848 O O . LEU B 1 304 ? -2.998 26.172 20.125 1 98.81 304 LEU B O 1
ATOM 4852 N N . ASP B 1 305 ? -3.365 24.969 21.969 1 98.5 305 ASP B N 1
ATOM 4853 C CA . ASP B 1 305 ? -2.938 26.047 22.844 1 98.5 305 ASP B CA 1
ATOM 4854 C C . ASP B 1 305 ? -1.477 26.422 22.594 1 98.5 305 ASP B C 1
ATOM 4856 O O . ASP B 1 305 ? -1.131 27.594 22.531 1 98.5 305 ASP B O 1
ATOM 4860 N N . GLN B 1 306 ? -0.664 25.422 22.469 1 98.38 306 GLN B N 1
ATOM 4861 C CA . GLN B 1 306 ? 0.765 25.641 22.266 1 98.38 306 GLN B CA 1
ATOM 4862 C C . GLN B 1 306 ? 1.038 26.297 20.922 1 98.38 306 GLN B C 1
ATOM 4864 O O . GLN B 1 306 ? 1.864 27.203 20.828 1 98.38 306 GLN B O 1
ATOM 4869 N N . VAL B 1 307 ? 0.346 25.859 19.906 1 98.62 307 VAL B N 1
ATOM 4870 C CA . VAL B 1 307 ? 0.529 26.422 18.578 1 98.62 307 VAL B CA 1
ATOM 4871 C C . VAL B 1 307 ? 0.095 27.891 18.562 1 98.62 307 VAL B C 1
ATOM 4873 O O . VAL B 1 307 ? 0.771 28.734 17.969 1 98.62 307 VAL B O 1
ATOM 4876 N N . THR B 1 308 ? -1.016 28.172 19.203 1 98.06 308 THR B N 1
ATOM 4877 C CA . THR B 1 308 ? -1.528 29.547 19.266 1 98.06 308 THR B CA 1
ATOM 4878 C C . THR B 1 308 ? -0.537 30.453 19.984 1 98.06 308 THR B C 1
ATOM 4880 O O . THR B 1 308 ? -0.298 31.578 19.547 1 98.06 308 THR B O 1
ATOM 4883 N N . ALA B 1 309 ? 0.021 29.938 21.016 1 97.75 309 ALA B N 1
ATOM 4884 C CA . ALA B 1 309 ? 1.009 30.703 21.766 1 97.75 309 ALA B CA 1
ATOM 4885 C C . ALA B 1 309 ? 2.252 30.969 20.922 1 97.75 309 ALA B C 1
ATOM 4887 O O . ALA B 1 309 ? 2.801 32.062 20.938 1 97.75 309 ALA B O 1
ATOM 4888 N N . LEU B 1 310 ? 2.703 30 20.234 1 97.69 310 LEU B N 1
ATOM 4889 C CA . LEU B 1 310 ? 3.879 30.141 19.391 1 97.69 310 LEU B CA 1
ATOM 4890 C C . LEU B 1 310 ? 3.619 31.141 18.266 1 97.69 310 LEU B C 1
ATOM 4892 O O . LEU B 1 310 ? 4.504 31.906 17.906 1 97.69 310 LEU B O 1
ATOM 4896 N N . LEU B 1 311 ? 2.438 31.031 17.703 1 96.88 311 LEU B N 1
ATOM 4897 C CA . LEU B 1 311 ? 2.072 31.953 16.625 1 96.88 311 LEU B CA 1
ATOM 4898 C C . LEU B 1 311 ? 2.057 33.375 17.109 1 96.88 311 LEU B C 1
ATOM 4900 O O . LEU B 1 311 ? 2.502 34.281 16.406 1 96.88 311 LEU B O 1
ATOM 4904 N N . ALA B 1 312 ? 1.576 33.594 18.297 1 95.25 312 ALA B N 1
ATOM 4905 C CA . ALA B 1 312 ? 1.57 34.938 18.891 1 95.25 312 ALA B CA 1
ATOM 4906 C C . ALA B 1 312 ? 2.992 35.438 19.094 1 95.25 312 ALA B C 1
ATOM 4908 O O . ALA B 1 312 ? 3.271 36.625 18.844 1 95.25 312 ALA B O 1
ATOM 4909 N N . ALA B 1 313 ? 3.814 34.594 19.484 1 92.25 313 ALA B N 1
ATOM 4910 C CA . ALA B 1 313 ? 5.207 34.969 19.719 1 92.25 313 ALA B CA 1
ATOM 4911 C C . ALA B 1 313 ? 5.918 35.281 18.406 1 92.25 313 ALA B C 1
ATOM 4913 O O . ALA B 1 313 ? 6.762 36.156 18.328 1 92.25 313 ALA B O 1
ATOM 4914 N N . ALA B 1 314 ? 5.598 34.531 17.422 1 89.31 314 ALA B N 1
ATOM 4915 C CA . ALA B 1 314 ? 6.227 34.719 16.125 1 89.31 314 ALA B CA 1
ATOM 4916 C C . ALA B 1 314 ? 5.781 36.031 15.477 1 89.31 314 ALA B C 1
ATOM 4918 O O . ALA B 1 314 ? 6.555 36.656 14.758 1 89.31 314 ALA B O 1
ATOM 4919 N N . ASN B 1 315 ? 4.629 36.406 15.672 1 86.69 315 ASN B N 1
ATOM 4920 C CA . ASN B 1 315 ? 4.09 37.625 15.102 1 86.69 315 ASN B CA 1
ATOM 4921 C C . ASN B 1 315 ? 4.629 38.875 15.828 1 86.69 315 ASN B C 1
ATOM 4923 O O . ASN B 1 315 ? 4.648 39.969 15.273 1 86.69 315 ASN B O 1
ATOM 4927 N N . HIS B 1 316 ? 4.957 38.688 17.078 1 77.31 316 HIS B N 1
ATOM 4928 C CA . HIS B 1 316 ? 5.516 39.781 17.844 1 77.31 316 HIS B CA 1
ATOM 4929 C C . HIS B 1 316 ? 6.973 40.031 17.453 1 77.31 316 HIS B C 1
ATOM 4931 O O . HIS B 1 316 ? 7.484 41.156 17.641 1 77.31 316 HIS B O 1
ATOM 4937 N N . LYS B 1 317 ? 7.629 39.094 17.047 1 67.31 317 LYS B N 1
ATOM 4938 C CA . LYS B 1 317 ? 9.016 39.25 16.625 1 67.31 317 LYS B CA 1
ATOM 4939 C C . LYS B 1 317 ? 9.102 40 15.297 1 67.31 317 LYS B C 1
ATOM 4941 O O . LYS B 1 317 ? 10.172 40.438 14.891 1 67.31 317 LYS B O 1
ATOM 4946 N N . VAL B 1 318 ? 8.062 40.188 14.68 1 49.25 318 VAL B N 1
ATOM 4947 C CA . VAL B 1 318 ? 8.109 41.031 13.477 1 49.25 318 VAL B CA 1
ATOM 4948 C C . VAL B 1 318 ? 7.727 42.469 13.828 1 49.25 318 VAL B C 1
ATOM 4950 O O . VAL B 1 318 ? 6.84 42.688 14.656 1 49.25 318 VAL B O 1
#